Protein AF-A0A7W3P627-F1 (afdb_monomer_lite)

Radius of gyration: 40.65 Å; chains: 1; bounding box: 100×60×120 Å

Sequence (759 aa):
MTTVSGSSVEEICAFIAAFAVKCDDEGDDGVLSRLVFVEDPTTWRGLLRAPHPEILVPLDPSFADDVGSGNIHAVLVPTDGQGGDISLGPVDSQAVAESLRTSGVSDLRRSEQLGKLARRSLSAFRRRIASKPALHQPRWAKGAVHRDVKGFLLAGRWNDASDGDRSQLKFLTGLSDDGLHNRVSDLALADDPFITGLGSTWSLVSPVDAWLLLKSSLQEEDFKRFETVAVTVLGEGDPTLDIDPGERWWRTSISGTGKKYSPQLTRGLARSLALLGTLGNDDVGTVHSGADWASSIVRTLLAAANSDESGRGWASIAGQLPLLAEAAPGAFLDAVEEALIGNAVVARAFFSDGPDSHPLTTSSMHTHVLWGLETTAWSSEYFSQSVDLLCKLDLVDPGGQQANRPANSLLNILRPWHPDTAASPGSRLMVFDNIRKNYPDRAWKLGLALLPEAHGSVHFPTRSPEYREWKPDKTSVPAAEYWGFIAEVLNRCIQDAGNDWDRWAEIFDRYANLAPSDREKIRASFQGQIPNLTSGSDRAKLWSHVRKVIADHREFPEAAWSLPEEEIVKLDDLIEKLAPPEPHAQHEWLFQDWSPHLEGARILDNYDTYEALLEQKREEAIASIVDSEGLTQISQLVSNVRVPEAVGWSLGGARPIFDDELLESLKLSASAAERQLAERYFARRFVDEGWDWLEGLLTKRPELSAYQRALLLLLSRDFPRSADTAEQDAEVAKVFWSHFSPPTAWGITLFSLNVPRLG

Structure (mmCIF, N/CA/C/O backbone):
data_AF-A0A7W3P627-F1
#
_entry.id   AF-A0A7W3P627-F1
#
loop_
_atom_site.group_PDB
_atom_site.id
_atom_site.type_symbol
_atom_site.label_atom_id
_atom_site.label_alt_id
_atom_site.label_comp_id
_atom_site.label_asym_id
_atom_site.label_entity_id
_atom_site.label_seq_id
_atom_site.pdbx_PDB_ins_code
_atom_site.Cartn_x
_atom_site.Cartn_y
_atom_site.Cartn_z
_atom_site.occupancy
_atom_site.B_iso_or_equiv
_atom_site.auth_seq_id
_atom_site.auth_comp_id
_atom_site.auth_asym_id
_atom_site.auth_atom_id
_atom_site.pdbx_PDB_model_num
ATOM 1 N N . MET A 1 1 ? 4.221 -9.820 -58.695 1.00 88.88 1 MET A N 1
ATOM 2 C CA . MET A 1 1 ? 5.147 -9.300 -57.675 1.00 88.88 1 MET A CA 1
ATOM 3 C C . MET A 1 1 ? 4.340 -8.411 -56.760 1.00 88.88 1 MET A C 1
ATOM 5 O O . MET A 1 1 ? 3.507 -7.673 -57.271 1.00 88.88 1 MET A O 1
ATOM 9 N N . THR A 1 2 ? 4.553 -8.534 -55.460 1.00 90.88 2 THR A N 1
ATOM 10 C CA . THR A 1 2 ? 3.850 -7.780 -54.424 1.00 90.88 2 THR A CA 1
ATOM 11 C C . THR A 1 2 ? 4.889 -7.324 -53.417 1.00 90.88 2 THR A C 1
ATOM 13 O O . THR A 1 2 ? 5.689 -8.128 -52.946 1.00 90.88 2 THR A O 1
ATOM 16 N N . THR A 1 3 ? 4.910 -6.038 -53.121 1.00 91.50 3 THR A N 1
ATOM 17 C CA . THR A 1 3 ? 5.786 -5.440 -52.115 1.00 91.50 3 THR A CA 1
ATOM 18 C C . THR A 1 3 ? 5.111 -5.499 -50.748 1.00 91.50 3 THR A C 1
ATOM 20 O O . THR A 1 3 ? 3.925 -5.195 -50.612 1.00 91.50 3 THR A O 1
ATOM 23 N N . VAL A 1 4 ? 5.853 -5.925 -49.730 1.00 90.88 4 VAL A N 1
ATOM 24 C CA . VAL A 1 4 ? 5.380 -5.987 -48.346 1.00 90.88 4 VAL A CA 1
ATOM 25 C C . VAL A 1 4 ? 6.261 -5.064 -47.521 1.00 90.88 4 VAL A C 1
ATOM 27 O O . VAL A 1 4 ? 7.454 -5.316 -47.374 1.00 90.88 4 VAL A O 1
ATOM 30 N N . SER A 1 5 ? 5.682 -3.990 -46.997 1.00 88.25 5 SER A N 1
ATOM 31 C CA . SER A 1 5 ? 6.387 -3.015 -46.173 1.00 88.25 5 SER A CA 1
ATOM 32 C C . SER A 1 5 ? 6.152 -3.263 -44.685 1.00 88.25 5 SER A C 1
ATOM 34 O O . SER A 1 5 ? 5.041 -3.600 -44.282 1.00 88.25 5 SER A O 1
ATOM 36 N N . GLY A 1 6 ? 7.177 -3.072 -43.859 1.00 83.81 6 GLY A N 1
ATOM 37 C CA . GLY A 1 6 ? 7.131 -3.296 -42.411 1.00 83.81 6 GLY A CA 1
ATOM 38 C C . GLY A 1 6 ? 8.341 -2.681 -41.705 1.00 83.81 6 GLY A C 1
ATOM 39 O O . GLY A 1 6 ? 9.149 -2.004 -42.340 1.00 83.81 6 GLY A O 1
ATOM 40 N N . SER A 1 7 ? 8.477 -2.900 -40.392 1.00 77.62 7 SER A N 1
ATOM 41 C CA . SER A 1 7 ? 9.540 -2.252 -39.600 1.00 77.62 7 SER A CA 1
ATOM 42 C C . SER A 1 7 ? 10.943 -2.803 -39.872 1.00 77.62 7 SER A C 1
ATOM 44 O O . SER A 1 7 ? 11.923 -2.112 -39.617 1.00 77.62 7 SER A O 1
ATOM 46 N N . SER A 1 8 ? 11.056 -4.040 -40.365 1.00 80.62 8 SER A N 1
ATOM 47 C CA . SER A 1 8 ? 12.317 -4.639 -40.819 1.00 80.62 8 SER A CA 1
ATOM 48 C C . SER A 1 8 ? 12.066 -5.789 -41.800 1.00 80.62 8 SER A C 1
ATOM 50 O O . SER A 1 8 ? 10.999 -6.410 -41.778 1.00 80.62 8 SER A O 1
ATOM 52 N N . VAL A 1 9 ? 13.070 -6.134 -42.614 1.00 83.25 9 VAL A N 1
ATOM 53 C CA . VAL A 1 9 ? 13.021 -7.312 -43.506 1.00 83.25 9 VAL A CA 1
ATOM 54 C C . VAL A 1 9 ? 12.764 -8.601 -42.720 1.00 83.25 9 VAL A C 1
ATOM 56 O O . VAL A 1 9 ? 11.979 -9.445 -43.148 1.00 83.25 9 VAL A O 1
ATOM 59 N N . GLU A 1 10 ? 13.378 -8.743 -41.543 1.00 83.25 10 GLU A N 1
ATOM 60 C CA . GLU A 1 10 ? 13.233 -9.932 -40.699 1.00 83.25 10 GLU A CA 1
ATOM 61 C C . GLU A 1 10 ? 11.804 -10.079 -40.150 1.00 83.25 10 GLU A C 1
ATOM 63 O O . GLU A 1 10 ? 11.261 -11.183 -40.129 1.00 83.25 10 GLU A O 1
ATOM 68 N N . GLU A 1 11 ? 11.164 -8.970 -39.768 1.00 85.56 11 GLU A N 1
ATOM 69 C CA . GLU A 1 11 ? 9.757 -8.947 -39.354 1.00 85.56 11 GLU A CA 1
ATOM 70 C C . GLU A 1 11 ? 8.821 -9.355 -40.494 1.00 85.56 11 GLU A C 1
ATOM 72 O O . GLU A 1 11 ? 7.937 -10.189 -40.298 1.00 85.56 11 GLU A O 1
ATOM 77 N N . ILE A 1 12 ? 9.036 -8.807 -41.693 1.00 89.25 12 ILE A N 1
ATOM 78 C CA . ILE A 1 12 ? 8.238 -9.141 -42.878 1.00 89.25 12 ILE A CA 1
ATOM 79 C C . ILE A 1 12 ? 8.367 -10.633 -43.198 1.00 89.25 12 ILE A C 1
ATOM 81 O O . ILE A 1 12 ? 7.366 -11.311 -43.433 1.00 89.25 12 ILE A O 1
ATOM 85 N N . CYS A 1 13 ? 9.587 -11.173 -43.150 1.00 90.00 13 CYS A N 1
ATOM 86 C CA . CYS A 1 13 ? 9.820 -12.594 -43.383 1.00 90.00 13 CYS A CA 1
ATOM 87 C C . CYS A 1 13 ? 9.148 -13.466 -42.315 1.00 90.00 13 CYS A C 1
ATOM 89 O O . CYS A 1 13 ? 8.514 -14.466 -42.653 1.00 90.00 13 CYS A O 1
ATOM 91 N N . ALA A 1 14 ? 9.224 -13.068 -41.042 1.00 89.38 14 ALA A N 1
ATOM 92 C CA . ALA A 1 14 ? 8.542 -13.761 -39.953 1.00 89.38 14 ALA A CA 1
ATOM 93 C C . ALA A 1 14 ? 7.015 -13.746 -40.130 1.00 89.38 14 ALA A C 1
ATOM 95 O O . ALA A 1 14 ? 6.371 -14.766 -39.895 1.00 89.38 14 ALA A O 1
ATOM 96 N N . PHE A 1 15 ? 6.439 -12.633 -40.591 1.00 91.38 15 PHE A N 1
ATOM 97 C CA . PHE A 1 15 ? 5.015 -12.536 -40.911 1.00 91.38 15 PHE A CA 1
ATOM 98 C C . PHE A 1 15 ? 4.617 -13.483 -42.051 1.00 91.38 15 PHE A C 1
ATOM 100 O O . PHE A 1 15 ? 3.652 -14.231 -41.907 1.00 91.38 15 PHE A O 1
ATOM 107 N N . ILE A 1 16 ? 5.371 -13.495 -43.158 1.00 93.62 16 ILE A N 1
ATOM 108 C CA . ILE A 1 16 ? 5.095 -14.377 -44.304 1.00 93.62 16 ILE A CA 1
ATOM 109 C C . ILE A 1 16 ? 5.184 -15.851 -43.882 1.00 93.62 16 ILE A C 1
ATOM 111 O O . ILE A 1 16 ? 4.304 -16.643 -44.219 1.00 93.62 16 ILE A O 1
ATOM 115 N N . ALA A 1 17 ? 6.205 -16.215 -43.100 1.00 93.44 17 ALA A N 1
ATOM 116 C CA . ALA A 1 17 ? 6.352 -17.567 -42.570 1.00 93.44 17 ALA A CA 1
ATOM 117 C C . ALA A 1 17 ? 5.200 -17.942 -41.622 1.00 93.44 17 ALA A C 1
ATOM 119 O O . ALA A 1 17 ? 4.625 -19.018 -41.753 1.00 93.44 17 ALA A O 1
ATOM 120 N N . ALA A 1 18 ? 4.822 -17.048 -40.702 1.00 91.56 18 ALA A N 1
ATOM 121 C CA . ALA A 1 18 ? 3.712 -17.276 -39.777 1.00 91.56 18 ALA A CA 1
ATOM 122 C C . ALA A 1 18 ? 2.369 -17.426 -40.507 1.00 91.56 18 ALA A C 1
ATOM 124 O O . ALA A 1 18 ? 1.552 -18.258 -40.120 1.00 91.56 18 ALA A O 1
ATOM 125 N N . PHE A 1 19 ? 2.148 -16.661 -41.579 1.00 92.50 19 PHE A N 1
ATOM 126 C CA . PHE A 1 19 ? 0.974 -16.809 -42.435 1.00 92.50 19 PHE A CA 1
ATOM 127 C C . PHE A 1 19 ? 0.943 -18.181 -43.115 1.00 92.50 19 PHE A C 1
ATOM 129 O O . PHE A 1 19 ? -0.083 -18.851 -43.074 1.00 92.50 19 PHE A O 1
ATOM 136 N N . ALA A 1 20 ? 2.069 -18.628 -43.678 1.00 93.62 20 ALA A N 1
ATOM 137 C CA . ALA A 1 20 ? 2.158 -19.936 -44.319 1.00 93.62 20 ALA A CA 1
ATOM 138 C C . ALA A 1 20 ? 1.909 -21.094 -43.337 1.00 93.62 20 ALA A C 1
ATOM 140 O O . ALA A 1 20 ? 1.177 -22.019 -43.671 1.00 93.62 20 ALA A O 1
ATOM 141 N N . VAL A 1 21 ? 2.457 -21.017 -42.118 1.00 93.38 21 VAL A N 1
ATOM 142 C CA . VAL A 1 21 ? 2.185 -21.994 -41.046 1.00 93.38 21 VAL A CA 1
ATOM 143 C C . VAL A 1 21 ? 0.709 -21.986 -40.657 1.00 93.38 21 VAL A C 1
ATOM 145 O O . VAL A 1 21 ? 0.106 -23.040 -40.511 1.00 93.38 21 VAL A O 1
ATOM 148 N N . LYS A 1 22 ? 0.096 -20.803 -40.549 1.00 92.44 22 LYS A N 1
ATOM 149 C CA . LYS A 1 22 ? -1.331 -20.695 -40.240 1.00 92.44 22 LYS A CA 1
ATOM 150 C C . LYS A 1 22 ? -2.209 -21.337 -41.324 1.00 92.44 22 LYS A C 1
ATOM 152 O O . LYS A 1 22 ? -3.199 -21.973 -40.985 1.00 92.44 22 LYS A O 1
ATOM 157 N N . CYS A 1 23 ? -1.865 -21.175 -42.603 1.00 92.56 23 CYS A N 1
ATOM 158 C CA . CYS A 1 23 ? -2.572 -21.847 -43.697 1.00 92.56 23 CYS A CA 1
ATOM 159 C C . CYS A 1 23 ? -2.481 -23.374 -43.577 1.00 92.56 23 CYS A C 1
ATOM 161 O O . CYS A 1 23 ? -3.500 -24.044 -43.722 1.00 92.56 23 CYS A O 1
ATOM 163 N N . ASP A 1 24 ? -1.299 -23.903 -43.253 1.00 92.88 24 ASP A N 1
ATOM 164 C CA . ASP A 1 24 ? -1.084 -25.338 -43.032 1.00 92.88 24 ASP A CA 1
ATOM 165 C C . ASP A 1 24 ? -1.929 -25.862 -41.854 1.00 92.88 24 ASP A C 1
ATOM 167 O O . ASP A 1 24 ? -2.655 -26.846 -42.001 1.00 92.88 24 ASP A O 1
ATOM 171 N N . ASP A 1 25 ? -1.951 -25.137 -40.728 1.00 90.50 25 ASP A N 1
ATOM 172 C CA . ASP A 1 25 ? -2.795 -25.451 -39.562 1.00 90.50 25 ASP A CA 1
ATOM 173 C C . ASP A 1 25 ? -4.305 -25.433 -39.895 1.00 90.50 25 ASP A C 1
ATOM 175 O O . ASP A 1 25 ? -5.092 -26.176 -39.302 1.00 90.50 25 ASP A O 1
ATOM 179 N N . GLU A 1 26 ? -4.727 -24.593 -40.847 1.00 93.31 26 GLU A N 1
ATOM 180 C CA . GLU A 1 26 ? -6.104 -24.509 -41.360 1.00 93.31 26 GLU A CA 1
ATOM 181 C C . GLU A 1 26 ? -6.404 -25.542 -42.473 1.00 93.31 26 GLU A C 1
ATOM 183 O O . GLU A 1 26 ? -7.551 -25.652 -42.919 1.00 93.31 26 GLU A O 1
ATOM 188 N N . GLY A 1 27 ? -5.411 -26.345 -42.878 1.00 89.19 27 GLY A N 1
ATOM 189 C CA . GLY A 1 27 ? -5.536 -27.451 -43.833 1.00 89.19 27 GLY A CA 1
ATOM 190 C C . GLY A 1 27 ? -5.127 -27.141 -45.280 1.00 89.19 27 GLY A C 1
ATOM 191 O O . GLY A 1 27 ? -5.423 -27.951 -46.160 1.00 89.19 27 GLY A O 1
ATOM 192 N N . ASP A 1 28 ? -4.476 -26.004 -45.542 1.00 88.38 28 ASP A N 1
ATOM 193 C CA . ASP A 1 28 ? -3.891 -25.625 -46.840 1.00 88.38 28 ASP A CA 1
ATOM 194 C C . ASP A 1 28 ? -2.350 -25.642 -46.776 1.00 88.38 28 ASP A C 1
ATOM 196 O O . ASP A 1 28 ? -1.692 -24.623 -46.542 1.00 88.38 28 ASP A O 1
ATOM 200 N N . ASP A 1 29 ? -1.767 -26.818 -47.019 1.00 86.56 29 ASP A N 1
ATOM 201 C CA . ASP A 1 29 ? -0.313 -27.055 -47.027 1.00 86.56 29 ASP A CA 1
ATOM 202 C C . ASP A 1 29 ? 0.397 -26.474 -48.269 1.00 86.56 29 ASP A C 1
ATOM 204 O O . ASP A 1 29 ? 1.633 -26.398 -48.347 1.00 86.56 29 ASP A O 1
ATOM 208 N N . GLY A 1 30 ? -0.375 -26.024 -49.264 1.00 87.00 30 GLY A N 1
ATOM 209 C CA . GLY A 1 30 ? 0.125 -25.552 -50.550 1.00 87.00 30 GLY A CA 1
ATOM 210 C C . GLY A 1 30 ? 0.942 -24.265 -50.448 1.00 87.00 30 GLY A C 1
ATOM 211 O O . GLY A 1 30 ? 1.841 -24.041 -51.258 1.00 87.00 30 GLY A O 1
ATOM 212 N N . VAL A 1 31 ? 0.661 -23.412 -49.460 1.00 89.56 31 VAL A N 1
ATOM 213 C CA . VAL A 1 31 ? 1.412 -22.164 -49.244 1.00 89.56 31 VAL A CA 1
ATOM 214 C C . VAL A 1 31 ? 2.773 -22.458 -48.619 1.00 89.56 31 VAL A C 1
ATOM 216 O O . VAL A 1 31 ? 3.792 -21.976 -49.113 1.00 89.56 31 VAL A O 1
ATOM 219 N N . LEU A 1 32 ? 2.802 -23.273 -47.561 1.00 91.69 32 LEU A N 1
ATOM 220 C CA . LEU A 1 32 ? 4.025 -23.582 -46.821 1.00 91.69 32 LEU A CA 1
ATOM 221 C C . LEU A 1 32 ? 5.006 -24.414 -47.653 1.00 91.69 32 LEU A C 1
ATOM 223 O O . LEU A 1 32 ? 6.200 -24.125 -47.661 1.00 91.69 32 LEU A O 1
ATOM 227 N N . SER A 1 33 ? 4.506 -25.396 -48.408 1.00 92.25 33 SER A N 1
ATOM 228 C CA . SER A 1 33 ? 5.331 -26.277 -49.249 1.00 92.25 33 SER A CA 1
ATOM 229 C C . SER A 1 33 ? 6.025 -25.569 -50.421 1.00 92.25 33 SER A C 1
ATOM 231 O O . SER A 1 33 ? 7.024 -26.079 -50.927 1.00 92.25 33 SER A O 1
ATOM 233 N N . ARG A 1 34 ? 5.516 -24.403 -50.840 1.00 93.25 34 ARG A N 1
ATOM 234 C CA . ARG A 1 34 ? 6.008 -23.612 -51.986 1.00 93.25 34 ARG A CA 1
ATOM 235 C C . ARG A 1 34 ? 6.744 -22.333 -51.577 1.00 93.25 34 ARG A C 1
ATOM 237 O O . ARG A 1 34 ? 7.191 -21.575 -52.438 1.00 93.25 34 ARG A O 1
ATOM 244 N N . LEU A 1 35 ? 6.824 -22.039 -50.279 1.00 95.06 35 LEU A N 1
ATOM 245 C CA . LEU A 1 35 ? 7.451 -20.824 -49.763 1.00 95.06 35 LEU A CA 1
ATOM 246 C C . LEU A 1 35 ? 8.971 -20.990 -49.665 1.00 95.06 35 LEU A C 1
ATOM 248 O O . LEU A 1 35 ? 9.467 -21.851 -48.941 1.00 95.06 35 LEU A O 1
ATOM 252 N N . VAL A 1 36 ? 9.717 -20.117 -50.344 1.00 94.25 36 VAL A N 1
ATOM 253 C CA . VAL A 1 36 ? 11.185 -20.135 -50.349 1.00 94.25 36 VAL A CA 1
ATOM 254 C C . VAL A 1 36 ? 11.743 -18.740 -50.070 1.00 94.25 36 VAL A C 1
ATOM 256 O O . VAL A 1 36 ? 11.536 -17.804 -50.845 1.00 94.25 36 VAL A O 1
ATOM 259 N N . PHE A 1 37 ? 12.504 -18.621 -48.980 1.00 94.56 37 PHE A N 1
ATOM 260 C CA . PHE A 1 37 ? 13.319 -17.444 -48.673 1.00 94.56 37 PHE A CA 1
ATOM 261 C C . PHE A 1 37 ? 14.690 -17.573 -49.337 1.00 94.56 37 PHE A C 1
ATOM 263 O O . PHE A 1 37 ? 15.334 -18.619 -49.234 1.00 94.56 37 PHE A O 1
ATOM 270 N N . VAL A 1 38 ? 15.137 -16.526 -50.029 1.00 93.12 38 VAL A N 1
ATOM 271 C CA . VAL A 1 38 ? 16.343 -16.580 -50.862 1.00 93.12 38 VAL A CA 1
ATOM 272 C C . VAL A 1 38 ? 17.346 -15.512 -50.442 1.00 93.12 38 VAL A C 1
ATOM 274 O O . VAL A 1 38 ? 17.075 -14.317 -50.525 1.00 93.12 38 VAL A O 1
ATOM 277 N N . GLU A 1 39 ? 18.527 -15.966 -50.027 1.00 91.81 39 GLU A N 1
ATOM 278 C CA . GLU A 1 39 ? 19.636 -15.123 -49.552 1.00 91.81 39 GLU A CA 1
ATOM 279 C C . GLU A 1 39 ? 20.705 -14.855 -50.619 1.00 91.81 39 GLU A C 1
ATOM 281 O O . GLU A 1 39 ? 21.441 -13.876 -50.529 1.00 91.81 39 GLU A O 1
ATOM 286 N N . ASP A 1 40 ? 20.805 -15.720 -51.631 1.00 92.50 40 ASP A N 1
ATOM 287 C CA . ASP A 1 40 ? 21.880 -15.696 -52.625 1.00 92.50 40 ASP A CA 1
ATOM 288 C C . ASP A 1 40 ? 21.357 -15.333 -54.035 1.00 92.50 40 ASP A C 1
ATOM 290 O O . ASP A 1 40 ? 20.437 -15.994 -54.536 1.00 92.50 40 ASP A O 1
ATOM 294 N N . PRO A 1 41 ? 21.974 -14.354 -54.733 1.00 91.25 41 PRO A N 1
ATOM 295 C CA . PRO A 1 41 ? 21.551 -13.939 -56.073 1.00 91.25 41 PRO A CA 1
ATOM 296 C C . PRO A 1 41 ? 21.628 -15.053 -57.130 1.00 91.25 41 PRO A C 1
ATOM 298 O O . PRO A 1 41 ? 20.885 -15.041 -58.115 1.00 91.25 41 PRO A O 1
ATOM 301 N N . THR A 1 42 ? 22.547 -16.013 -56.984 1.00 92.19 42 THR A N 1
ATOM 302 C CA . THR A 1 42 ? 22.703 -17.110 -57.957 1.00 92.19 42 THR A CA 1
ATOM 303 C C . THR A 1 42 ? 21.529 -18.079 -57.859 1.00 92.19 42 THR A C 1
ATOM 305 O O . THR A 1 42 ? 20.926 -18.445 -58.871 1.00 92.19 42 THR A O 1
ATOM 308 N N . THR A 1 43 ? 21.173 -18.437 -56.629 1.00 92.56 43 THR A N 1
ATOM 309 C CA . THR A 1 43 ? 20.023 -19.271 -56.282 1.00 92.56 43 THR A CA 1
ATOM 310 C C . THR A 1 43 ? 18.724 -18.602 -56.719 1.00 92.56 43 THR A C 1
ATOM 312 O O . THR A 1 43 ? 17.890 -19.253 -57.347 1.00 92.56 43 THR A O 1
ATOM 315 N N . TRP A 1 44 ? 18.596 -17.288 -56.502 1.00 93.56 44 TRP A N 1
ATOM 316 C CA . TRP A 1 44 ? 17.463 -16.484 -56.969 1.00 93.56 44 TRP A CA 1
ATOM 317 C C . TRP A 1 44 ? 17.217 -16.630 -58.475 1.00 93.56 44 TRP A C 1
ATOM 319 O O . TRP A 1 44 ? 16.140 -17.048 -58.903 1.00 93.56 44 TRP A O 1
ATOM 329 N N . ARG A 1 45 ? 18.244 -16.384 -59.298 1.00 90.69 45 ARG A N 1
ATOM 330 C CA . ARG A 1 45 ? 18.142 -16.514 -60.764 1.00 90.69 45 ARG A CA 1
ATOM 331 C C . ARG A 1 45 ? 17.876 -17.945 -61.226 1.00 90.69 45 ARG A C 1
ATOM 333 O O . ARG A 1 45 ? 17.289 -18.136 -62.291 1.00 90.69 45 ARG A O 1
ATOM 340 N N . GLY A 1 46 ? 18.335 -18.939 -60.467 1.00 90.56 46 GLY A N 1
ATOM 341 C CA . GLY A 1 46 ? 18.032 -20.348 -60.708 1.00 90.56 46 GLY A CA 1
ATOM 342 C C . GLY A 1 46 ? 16.555 -20.664 -60.476 1.00 90.56 46 GLY A C 1
ATOM 343 O O . GLY A 1 46 ? 15.916 -21.251 -61.349 1.00 90.56 46 GLY A O 1
ATOM 344 N N . LEU A 1 47 ? 16.006 -20.222 -59.341 1.00 91.50 47 LEU A N 1
ATOM 345 C CA . LEU A 1 47 ? 14.606 -20.431 -58.961 1.00 91.50 47 LEU A CA 1
ATOM 346 C C . LEU A 1 47 ? 13.632 -19.737 -59.914 1.00 91.50 47 LEU A C 1
ATOM 348 O O . LEU A 1 47 ? 12.631 -20.343 -60.273 1.00 91.50 47 LEU A O 1
ATOM 352 N N . LEU A 1 48 ? 13.964 -18.543 -60.421 1.00 90.88 48 LEU A N 1
ATOM 353 C CA . LEU A 1 48 ? 13.160 -17.847 -61.440 1.00 90.88 48 LEU A CA 1
ATOM 354 C C . LEU A 1 48 ? 13.008 -18.621 -62.768 1.00 90.88 48 LEU A C 1
ATOM 356 O O . LEU A 1 48 ? 12.189 -18.246 -63.606 1.00 90.88 48 LEU A O 1
ATOM 360 N N . ARG A 1 49 ? 13.813 -19.669 -62.999 1.00 89.31 49 ARG A N 1
ATOM 361 C CA . ARG A 1 49 ? 13.733 -20.549 -64.182 1.00 89.31 49 ARG A CA 1
ATOM 362 C C . ARG A 1 49 ? 13.058 -21.887 -63.883 1.00 89.31 49 ARG A C 1
ATOM 364 O O . ARG A 1 49 ? 13.003 -22.738 -64.774 1.00 89.31 49 ARG A O 1
ATOM 371 N N . ALA A 1 50 ? 12.611 -22.116 -62.649 1.00 88.19 50 ALA A N 1
ATOM 372 C CA . ALA A 1 50 ? 11.998 -23.377 -62.274 1.00 88.19 50 ALA A CA 1
ATOM 373 C C . ALA A 1 50 ? 10.657 -23.568 -63.016 1.00 88.19 50 ALA A C 1
ATOM 375 O O . ALA A 1 50 ? 9.922 -22.608 -63.235 1.00 88.19 50 ALA A O 1
ATOM 376 N N . PRO A 1 51 ? 10.319 -24.804 -63.428 1.00 86.62 51 PRO A N 1
ATOM 377 C CA . PRO A 1 51 ? 9.121 -25.070 -64.228 1.00 86.62 51 PRO A CA 1
ATOM 378 C C . PRO A 1 51 ? 7.818 -25.056 -63.411 1.00 86.62 51 PRO A C 1
ATOM 380 O O . PRO A 1 51 ? 6.737 -25.131 -63.996 1.00 86.62 51 PRO A O 1
ATOM 383 N N . HIS A 1 52 ? 7.905 -24.985 -62.080 1.00 88.12 52 HIS A N 1
ATOM 384 C CA . HIS A 1 52 ? 6.765 -25.005 -61.166 1.00 88.12 52 HIS A CA 1
ATOM 385 C C . HIS A 1 52 ? 6.628 -23.658 -60.442 1.00 88.12 52 HIS A C 1
ATOM 387 O O . HIS A 1 52 ? 7.640 -23.059 -60.081 1.00 88.12 52 HIS A O 1
ATOM 393 N N . PRO A 1 53 ? 5.396 -23.152 -60.247 1.00 90.25 53 PRO A N 1
ATOM 394 C CA . PRO A 1 53 ? 5.179 -21.863 -59.609 1.00 90.25 53 PRO A CA 1
ATOM 395 C C . PRO A 1 53 ? 5.486 -21.956 -58.112 1.00 90.25 53 PRO A C 1
ATOM 397 O O . PRO A 1 53 ? 4.839 -22.710 -57.392 1.00 90.25 53 PRO A O 1
ATOM 400 N N . GLU A 1 54 ? 6.390 -21.114 -57.631 1.00 93.62 54 GLU A N 1
ATOM 401 C CA . GLU A 1 54 ? 6.809 -21.035 -56.219 1.00 93.62 54 GLU A CA 1
ATOM 402 C C . GLU A 1 54 ? 6.386 -19.693 -55.613 1.00 93.62 54 GLU A C 1
ATOM 404 O O . GLU A 1 54 ? 6.047 -18.760 -56.351 1.00 93.62 54 GLU A O 1
ATOM 409 N N . ILE A 1 55 ? 6.413 -19.589 -54.285 1.00 94.38 55 ILE A N 1
ATOM 410 C CA . ILE A 1 55 ? 6.277 -18.328 -53.551 1.00 94.38 55 ILE A CA 1
ATOM 411 C C . ILE A 1 55 ? 7.679 -17.905 -53.106 1.00 94.38 55 ILE A C 1
ATOM 413 O O . ILE A 1 55 ? 8.245 -18.466 -52.172 1.00 94.38 55 ILE A O 1
ATOM 417 N N . LEU A 1 56 ? 8.263 -16.935 -53.805 1.00 94.75 56 LEU A N 1
ATOM 418 C CA . LEU A 1 56 ? 9.655 -16.533 -53.617 1.00 94.75 56 LEU A CA 1
ATOM 419 C C . LEU A 1 56 ? 9.743 -15.224 -52.827 1.00 94.75 56 LEU A C 1
ATOM 421 O O . LEU A 1 56 ? 9.113 -14.230 -53.195 1.00 94.75 56 LEU A O 1
ATOM 425 N N . VAL A 1 57 ? 10.568 -15.218 -51.779 1.00 94.50 57 VAL A N 1
ATOM 426 C CA . VAL A 1 57 ? 10.836 -14.045 -50.935 1.00 94.50 57 VAL A CA 1
ATOM 427 C C . VAL A 1 57 ? 12.339 -13.755 -50.942 1.00 94.50 57 VAL A C 1
ATOM 429 O O . VAL A 1 57 ? 13.105 -14.538 -50.376 1.00 94.50 57 VAL A O 1
ATOM 432 N N . PRO A 1 58 ? 12.809 -12.671 -51.581 1.00 92.75 58 PRO A N 1
ATOM 433 C CA . PRO A 1 58 ? 14.214 -12.304 -51.517 1.00 92.75 58 PRO A CA 1
ATOM 434 C C . PRO A 1 58 ? 14.528 -11.633 -50.171 1.00 92.75 58 PRO A C 1
ATOM 436 O O . PRO A 1 58 ? 13.790 -10.751 -49.735 1.00 92.75 58 PRO A O 1
ATOM 439 N N . LEU A 1 59 ? 15.624 -12.028 -49.513 1.00 88.44 59 LEU A N 1
ATOM 440 C CA . LEU A 1 59 ? 16.085 -11.352 -48.288 1.00 88.44 59 LEU A CA 1
ATOM 441 C C . LEU A 1 59 ? 16.827 -10.038 -48.581 1.00 88.44 59 LEU A C 1
ATOM 443 O O . LEU A 1 59 ? 16.964 -9.203 -47.691 1.00 88.44 59 LEU A O 1
ATOM 447 N N . ASP A 1 60 ? 17.276 -9.844 -49.823 1.00 86.50 60 ASP A N 1
ATOM 448 C CA . ASP A 1 60 ? 17.765 -8.567 -50.338 1.00 86.50 60 ASP A CA 1
ATOM 449 C C . ASP A 1 60 ? 16.759 -8.029 -51.374 1.00 86.50 60 ASP A C 1
ATOM 451 O O . ASP A 1 60 ? 16.575 -8.654 -52.427 1.00 86.50 60 ASP A O 1
ATOM 455 N N . PRO A 1 61 ? 16.103 -6.882 -51.117 1.00 84.19 61 PRO A N 1
ATOM 456 C CA . PRO A 1 61 ? 15.086 -6.333 -52.013 1.00 84.19 61 PRO A CA 1
ATOM 457 C C . PRO A 1 61 ? 15.600 -6.057 -53.433 1.00 84.19 61 PRO A C 1
ATOM 459 O O . PRO A 1 61 ? 14.814 -6.105 -54.380 1.00 84.19 61 PRO A O 1
ATOM 462 N N . SER A 1 62 ? 16.909 -5.830 -53.612 1.00 85.81 62 SER A N 1
ATOM 463 C CA . SER A 1 62 ? 17.517 -5.587 -54.929 1.00 85.81 62 SER A CA 1
ATOM 464 C C . SER A 1 62 ? 17.370 -6.767 -55.895 1.00 85.81 62 SER A C 1
ATOM 466 O O . SER A 1 62 ? 17.433 -6.591 -57.110 1.00 85.81 62 SER A O 1
ATOM 468 N N . PHE A 1 63 ? 17.103 -7.979 -55.396 1.00 88.62 63 PHE A N 1
ATOM 469 C CA . PHE A 1 63 ? 16.893 -9.152 -56.250 1.00 88.62 63 PHE A CA 1
ATOM 470 C C . PHE A 1 63 ? 15.604 -9.044 -57.075 1.00 88.62 63 PHE A C 1
ATOM 472 O O . PHE A 1 63 ? 15.468 -9.709 -58.106 1.00 88.62 63 PHE A O 1
ATOM 479 N N . ALA A 1 64 ? 14.661 -8.196 -56.656 1.00 85.69 64 ALA A N 1
ATOM 480 C CA . ALA A 1 64 ? 13.430 -7.942 -57.392 1.00 85.69 64 ALA A CA 1
ATOM 481 C C . ALA A 1 64 ? 13.680 -7.394 -58.811 1.00 85.69 64 ALA A C 1
ATOM 483 O O . ALA A 1 64 ? 12.870 -7.652 -59.702 1.00 85.69 64 ALA A O 1
ATOM 484 N N . ASP A 1 65 ? 14.816 -6.727 -59.050 1.00 86.00 65 ASP A N 1
ATOM 485 C CA . ASP A 1 65 ? 15.192 -6.182 -60.364 1.00 86.00 65 ASP A CA 1
ATOM 486 C C . ASP A 1 65 ? 15.390 -7.275 -61.433 1.00 86.00 65 ASP A C 1
ATOM 488 O O . ASP A 1 65 ? 15.201 -7.031 -62.626 1.00 86.00 65 ASP A O 1
ATOM 492 N N . ASP A 1 66 ? 15.718 -8.505 -61.018 1.00 86.19 66 ASP A N 1
ATOM 493 C CA . ASP A 1 66 ? 15.913 -9.652 -61.914 1.00 86.19 66 ASP A CA 1
ATOM 494 C C . ASP A 1 66 ? 14.575 -10.282 -62.382 1.00 86.19 66 ASP A C 1
ATOM 496 O O . ASP A 1 66 ? 14.568 -11.198 -63.214 1.00 86.19 66 ASP A O 1
ATOM 500 N N . VAL A 1 67 ? 13.425 -9.821 -61.867 1.00 87.31 67 VAL A N 1
ATOM 501 C CA . VAL A 1 67 ? 12.103 -10.393 -62.170 1.00 87.31 67 VAL A CA 1
ATOM 502 C C . VAL A 1 67 ? 11.562 -9.862 -63.504 1.00 87.31 67 VAL A C 1
ATOM 504 O O . VAL A 1 67 ? 11.040 -8.754 -63.604 1.00 87.31 67 VAL A O 1
ATOM 507 N N . GLY A 1 68 ? 11.631 -10.693 -64.546 1.00 81.94 68 GLY A N 1
ATOM 508 C CA . GLY A 1 68 ? 11.095 -10.380 -65.876 1.00 81.94 68 GLY A CA 1
ATOM 509 C C . GLY A 1 68 ? 9.564 -10.462 -65.993 1.00 81.94 68 GLY A C 1
ATOM 510 O O . GLY A 1 68 ? 8.872 -11.103 -65.196 1.00 81.94 68 GLY A O 1
ATOM 511 N N . SER A 1 69 ? 9.017 -9.851 -67.049 1.00 73.06 69 SER A N 1
ATOM 512 C CA . SER A 1 69 ? 7.598 -9.965 -67.405 1.00 73.06 69 SER A CA 1
ATOM 513 C C . SER A 1 69 ? 7.246 -11.398 -67.841 1.00 73.06 69 SER A C 1
ATOM 515 O O . SER A 1 69 ? 7.931 -11.994 -68.668 1.00 73.06 69 SER A O 1
ATOM 517 N N . GLY A 1 70 ? 6.169 -11.966 -67.281 1.00 73.69 70 GLY A N 1
ATOM 518 C CA . GLY A 1 70 ? 5.724 -13.342 -67.572 1.00 73.69 70 GLY A CA 1
ATOM 519 C C . GLY A 1 70 ? 6.223 -14.424 -66.601 1.00 73.69 70 GLY A C 1
ATOM 520 O O . GLY A 1 70 ? 6.034 -15.608 -66.863 1.00 73.69 70 GLY A O 1
ATOM 521 N N . ASN A 1 71 ? 6.834 -14.024 -65.485 1.00 83.00 71 ASN A N 1
ATOM 522 C CA . ASN A 1 71 ? 7.151 -14.875 -64.337 1.00 83.00 71 ASN A CA 1
ATOM 523 C C . ASN A 1 71 ? 5.914 -15.670 -63.831 1.00 83.00 71 ASN A C 1
ATOM 525 O O . ASN A 1 71 ? 4.849 -15.085 -63.635 1.00 83.00 71 ASN A O 1
ATOM 529 N N . ILE A 1 72 ? 6.070 -16.981 -63.591 1.00 88.75 72 ILE A N 1
ATOM 530 C CA . ILE A 1 72 ? 5.022 -17.879 -63.055 1.00 88.75 72 ILE A CA 1
ATOM 531 C C . ILE A 1 72 ? 4.961 -17.933 -61.514 1.00 88.75 72 ILE A C 1
ATOM 533 O O . ILE A 1 72 ? 3.994 -18.438 -60.949 1.00 88.75 72 ILE A O 1
ATOM 537 N N . HIS A 1 73 ? 6.000 -17.449 -60.836 1.00 91.94 73 HIS A N 1
ATOM 538 C CA . HIS A 1 73 ? 6.172 -17.423 -59.386 1.00 91.94 73 HIS A CA 1
ATOM 539 C C . HIS A 1 73 ? 5.465 -16.216 -58.752 1.00 91.94 73 HIS A C 1
ATOM 541 O O . HIS A 1 73 ? 5.459 -15.102 -59.290 1.00 91.94 73 HIS A O 1
ATOM 547 N N . ALA A 1 74 ? 4.929 -16.413 -57.549 1.00 91.75 74 ALA A N 1
ATOM 548 C CA . ALA A 1 74 ? 4.463 -15.327 -56.700 1.00 91.75 74 ALA A CA 1
ATOM 549 C C . ALA A 1 74 ? 5.664 -14.749 -55.943 1.00 91.75 74 ALA A C 1
ATOM 551 O O . ALA A 1 74 ? 6.229 -15.401 -55.076 1.00 91.75 74 ALA A O 1
ATOM 552 N N . VAL A 1 75 ? 6.079 -13.532 -56.290 1.00 92.56 75 VAL A N 1
ATOM 553 C CA . VAL A 1 75 ? 7.220 -12.871 -55.641 1.00 92.56 75 VAL A CA 1
ATOM 554 C C . VAL A 1 75 ? 6.717 -11.867 -54.614 1.00 92.56 75 VAL A C 1
ATOM 556 O O . VAL A 1 75 ? 6.035 -10.913 -55.004 1.00 92.56 75 VAL A O 1
ATOM 559 N N . LEU A 1 76 ? 7.066 -12.077 -53.343 1.00 93.31 76 LEU A N 1
ATOM 560 C CA . LEU A 1 76 ? 6.801 -11.153 -52.240 1.00 93.31 76 LEU A CA 1
ATOM 561 C C . LEU A 1 76 ? 8.109 -10.450 -51.879 1.00 93.31 76 LEU A C 1
ATOM 563 O O . LEU A 1 76 ? 9.028 -11.104 -51.407 1.00 93.31 76 LEU A O 1
ATOM 567 N N . VAL A 1 77 ? 8.211 -9.146 -52.121 1.00 90.88 77 VAL A N 1
ATOM 568 C CA . VAL A 1 77 ? 9.442 -8.375 -51.887 1.00 90.88 77 VAL A CA 1
ATOM 569 C C . VAL A 1 77 ? 9.322 -7.632 -50.559 1.00 90.88 77 VAL A C 1
ATOM 571 O O . VAL A 1 77 ? 8.472 -6.743 -50.463 1.00 90.88 77 VAL A O 1
ATOM 574 N N . PRO A 1 78 ? 10.138 -7.955 -49.541 1.00 89.06 78 PRO A N 1
ATOM 575 C CA . PRO A 1 78 ? 10.231 -7.146 -48.335 1.00 89.06 78 PRO A CA 1
ATOM 576 C C . PRO A 1 78 ? 10.807 -5.774 -48.683 1.00 89.06 78 PRO A C 1
ATOM 578 O O . PRO A 1 78 ? 11.818 -5.694 -49.371 1.00 89.06 78 PRO A O 1
ATOM 581 N N . THR A 1 79 ? 10.191 -4.696 -48.216 1.00 82.94 79 THR A N 1
ATOM 582 C CA . THR A 1 79 ? 10.708 -3.333 -48.411 1.00 82.94 79 THR A CA 1
ATOM 583 C C . THR A 1 79 ? 10.737 -2.593 -47.084 1.00 82.94 79 THR A C 1
ATOM 585 O O . THR A 1 79 ? 9.775 -2.661 -46.315 1.00 82.94 79 THR A O 1
ATOM 588 N N . ASP A 1 80 ? 11.816 -1.865 -46.824 1.00 67.00 80 ASP A N 1
ATOM 589 C CA . ASP A 1 80 ? 11.929 -0.952 -45.695 1.00 67.00 80 ASP A CA 1
ATOM 590 C C . ASP A 1 80 ? 11.109 0.329 -45.953 1.00 67.00 80 ASP A C 1
ATOM 592 O O . ASP A 1 80 ? 11.134 0.918 -47.031 1.00 67.00 80 ASP A O 1
ATOM 596 N N . GLY A 1 81 ? 10.326 0.769 -44.962 1.00 61.88 81 GLY A N 1
ATOM 597 C CA . GLY A 1 81 ? 9.611 2.051 -45.019 1.00 61.88 81 GLY A CA 1
ATOM 598 C C . GLY A 1 81 ? 8.115 1.977 -45.349 1.00 61.88 81 GLY A C 1
ATOM 599 O O . GLY A 1 81 ? 7.426 1.023 -45.006 1.00 61.88 81 GLY A O 1
ATOM 600 N N . GLN A 1 82 ? 7.573 3.060 -45.917 1.00 60.44 82 GLN A N 1
ATOM 601 C CA . GLN A 1 82 ? 6.137 3.249 -46.169 1.00 60.44 82 GLN A CA 1
ATOM 602 C C . GLN A 1 82 ? 5.810 3.079 -47.657 1.00 60.44 82 GLN A C 1
ATOM 604 O O . GLN A 1 82 ? 6.542 3.584 -48.504 1.00 60.44 82 GLN A O 1
ATOM 609 N N . GLY A 1 83 ? 4.661 2.464 -47.963 1.00 68.06 83 GLY A N 1
ATOM 610 C CA . GLY A 1 83 ? 4.087 2.464 -49.316 1.00 68.06 83 GLY A CA 1
ATOM 611 C C . GLY A 1 83 ? 4.204 1.161 -50.112 1.00 68.06 83 GLY A C 1
ATOM 612 O O . GLY A 1 83 ? 4.060 1.213 -51.330 1.00 68.06 83 GLY A O 1
ATOM 613 N N . GLY A 1 84 ? 4.441 0.017 -49.459 1.00 82.81 84 GLY A N 1
ATOM 614 C CA . GLY A 1 84 ? 4.292 -1.293 -50.103 1.00 82.81 84 GLY A CA 1
ATOM 615 C C . GLY A 1 84 ? 2.827 -1.624 -50.422 1.00 82.81 84 GLY A C 1
ATOM 616 O O . GLY A 1 84 ? 1.908 -1.047 -49.834 1.00 82.81 84 GLY A O 1
ATOM 617 N N . ASP A 1 85 ? 2.603 -2.581 -51.327 1.00 89.81 85 ASP A N 1
ATOM 618 C CA . ASP A 1 85 ? 1.267 -3.089 -51.686 1.00 89.81 85 ASP A CA 1
ATOM 619 C C . ASP A 1 85 ? 0.523 -3.643 -50.459 1.00 89.81 85 ASP A C 1
ATOM 621 O O . ASP A 1 85 ? -0.695 -3.506 -50.333 1.00 89.81 85 ASP A O 1
ATOM 625 N N . ILE A 1 86 ? 1.272 -4.256 -49.538 1.00 89.94 86 ILE A N 1
ATOM 626 C CA . ILE A 1 86 ? 0.813 -4.676 -48.215 1.00 89.94 86 ILE A CA 1
ATOM 627 C C . ILE A 1 86 ? 1.665 -3.951 -47.179 1.00 89.94 86 ILE A C 1
ATOM 629 O O . ILE A 1 86 ? 2.883 -4.095 -47.175 1.00 89.94 86 ILE A O 1
ATOM 633 N N . SER A 1 87 ? 1.031 -3.212 -46.269 1.00 88.62 87 SER A N 1
ATOM 634 C CA . SER A 1 87 ? 1.727 -2.533 -45.174 1.00 88.62 87 SER A CA 1
ATOM 635 C C . SER A 1 87 ? 1.423 -3.201 -43.838 1.00 88.62 87 SER A C 1
ATOM 637 O O . SER A 1 87 ? 0.270 -3.250 -43.401 1.00 88.62 87 SER A O 1
ATOM 639 N N . LEU A 1 88 ? 2.463 -3.734 -43.199 1.00 87.44 88 LEU A N 1
ATOM 640 C CA . LEU A 1 88 ? 2.399 -4.330 -41.874 1.00 87.44 88 LEU A CA 1
ATOM 641 C C . LEU A 1 88 ? 2.427 -3.218 -40.825 1.00 87.44 88 LEU A C 1
ATOM 643 O O . LEU A 1 88 ? 3.421 -2.516 -40.645 1.00 87.44 88 LEU A O 1
ATOM 647 N N . GLY A 1 89 ? 1.299 -3.050 -40.138 1.00 84.19 89 GLY A N 1
ATOM 648 C CA . GLY A 1 89 ? 1.213 -2.173 -38.979 1.00 84.19 89 GLY A CA 1
ATOM 649 C C . GLY A 1 89 ? 1.827 -2.813 -37.726 1.00 84.19 89 GLY A C 1
ATOM 650 O O . GLY A 1 89 ? 1.957 -4.036 -37.657 1.00 84.19 89 GLY A O 1
ATOM 651 N N . PRO A 1 90 ? 2.133 -2.012 -36.690 1.00 85.44 90 PRO A N 1
ATOM 652 C CA . PRO A 1 90 ? 2.597 -2.532 -35.411 1.00 85.44 90 PRO A CA 1
ATOM 653 C C . PRO A 1 90 ? 1.616 -3.538 -34.805 1.00 85.44 90 PRO A C 1
ATOM 655 O O . PRO A 1 90 ? 0.409 -3.277 -34.751 1.00 85.44 90 PRO A O 1
ATOM 658 N N . VAL A 1 91 ? 2.141 -4.639 -34.261 1.00 90.31 91 VAL A N 1
ATOM 659 C CA . VAL A 1 91 ? 1.328 -5.660 -33.583 1.00 90.31 91 VAL A CA 1
ATOM 660 C C . VAL A 1 91 ? 0.520 -5.076 -32.420 1.00 90.31 91 VAL A C 1
ATOM 662 O O . VAL A 1 91 ? 0.927 -4.113 -31.754 1.00 90.31 91 VAL A O 1
ATOM 665 N N . ASP A 1 92 ? -0.652 -5.654 -32.159 1.00 92.00 92 ASP A N 1
ATOM 666 C CA . ASP A 1 92 ? -1.459 -5.263 -31.009 1.00 92.00 92 ASP A CA 1
ATOM 667 C C . ASP A 1 92 ? -0.810 -5.747 -29.704 1.00 92.00 92 ASP A C 1
ATOM 669 O O . ASP A 1 92 ? -0.532 -6.932 -29.516 1.00 92.00 92 ASP A O 1
ATOM 673 N N . SER A 1 93 ? -0.545 -4.815 -28.785 1.00 92.56 93 SER A N 1
ATOM 674 C CA . SER A 1 93 ? 0.171 -5.140 -27.550 1.00 92.56 93 SER A CA 1
ATOM 675 C C . SER A 1 93 ? -0.633 -6.029 -26.600 1.00 92.56 93 SER A C 1
ATOM 677 O O . SER A 1 93 ? -0.024 -6.774 -25.834 1.00 92.56 93 SER A O 1
ATOM 679 N N . GLN A 1 94 ? -1.969 -5.945 -26.617 1.00 92.44 94 GLN A N 1
ATOM 680 C CA . GLN A 1 94 ? -2.826 -6.769 -25.763 1.00 92.44 94 GLN A CA 1
ATOM 681 C C . GLN A 1 94 ? -2.912 -8.191 -26.312 1.00 92.44 94 GLN A C 1
ATOM 683 O O . GLN A 1 94 ? -2.705 -9.133 -25.551 1.00 92.44 94 GLN A O 1
ATOM 688 N N . ALA A 1 95 ? -3.076 -8.345 -27.628 1.00 93.38 95 ALA A N 1
ATOM 689 C CA . ALA A 1 95 ? -3.056 -9.644 -28.294 1.00 93.38 95 ALA A CA 1
ATOM 690 C C . ALA A 1 95 ? -1.728 -10.385 -28.058 1.00 93.38 95 ALA A C 1
ATOM 692 O O . ALA A 1 95 ? -1.719 -11.569 -27.721 1.00 93.38 95 ALA A O 1
ATOM 693 N N . VAL A 1 96 ? -0.590 -9.681 -28.143 1.00 93.00 96 VAL A N 1
ATOM 694 C CA . VAL A 1 96 ? 0.717 -10.275 -27.809 1.00 93.00 96 VAL A CA 1
ATOM 695 C C . VAL A 1 96 ? 0.781 -10.678 -26.331 1.00 93.00 96 VAL A C 1
ATOM 697 O O . VAL A 1 96 ? 1.230 -11.781 -26.022 1.00 93.00 96 VAL A O 1
ATOM 700 N N . ALA A 1 97 ? 0.322 -9.828 -25.407 1.00 92.31 97 ALA A N 1
ATOM 701 C CA . ALA A 1 97 ? 0.313 -10.152 -23.978 1.00 92.31 97 ALA A CA 1
ATOM 702 C C . ALA A 1 97 ? -0.582 -11.369 -23.658 1.00 92.31 97 ALA A C 1
ATOM 704 O O . ALA A 1 97 ? -0.204 -12.225 -22.862 1.00 92.31 97 ALA A O 1
ATOM 705 N N . GLU A 1 98 ? -1.745 -11.491 -24.297 1.00 92.44 98 GLU A N 1
ATOM 706 C CA . GLU A 1 98 ? -2.635 -12.659 -24.216 1.00 92.44 98 GLU A CA 1
ATOM 707 C C . GLU A 1 98 ? -1.977 -13.934 -24.740 1.00 92.44 98 GLU A C 1
ATOM 709 O O . GLU A 1 98 ? -1.994 -14.966 -24.061 1.00 92.44 98 GLU A O 1
ATOM 714 N N . SER A 1 99 ? -1.322 -13.848 -25.898 1.00 91.25 99 SER A N 1
ATOM 715 C CA . SER A 1 99 ? -0.577 -14.969 -26.469 1.00 91.25 99 SER A CA 1
ATOM 716 C C . SER A 1 99 ? 0.558 -15.421 -25.544 1.00 91.25 99 SER A C 1
ATOM 718 O O . SER A 1 99 ? 0.748 -16.620 -25.334 1.00 91.25 99 SER A O 1
ATOM 720 N N . LEU A 1 100 ? 1.293 -14.480 -24.941 1.00 90.88 100 LEU A N 1
ATOM 721 C CA . LEU A 1 100 ? 2.373 -14.774 -23.992 1.00 90.88 100 LEU A CA 1
ATOM 722 C C . LEU A 1 100 ? 1.861 -15.434 -22.709 1.00 90.88 100 LEU A C 1
ATOM 724 O O . LEU A 1 100 ? 2.489 -16.373 -22.219 1.00 90.88 100 LEU A O 1
ATOM 728 N N . ARG A 1 101 ? 0.715 -14.985 -22.183 1.00 90.06 101 ARG A N 1
ATOM 729 C CA . ARG A 1 101 ? 0.075 -15.602 -21.010 1.00 90.06 101 ARG A CA 1
ATOM 730 C C . ARG A 1 101 ? -0.332 -17.043 -21.290 1.00 90.06 101 ARG A C 1
ATOM 732 O O . ARG A 1 101 ? -0.032 -17.927 -20.492 1.00 90.06 101 ARG A O 1
ATOM 739 N N . THR A 1 102 ? -0.923 -17.285 -22.457 1.00 88.56 102 THR A N 1
ATOM 740 C CA . THR A 1 102 ? -1.281 -18.637 -22.915 1.00 88.56 102 THR A CA 1
ATOM 741 C C . THR A 1 102 ? -0.042 -19.521 -23.100 1.00 88.56 102 THR A C 1
ATOM 743 O O . THR A 1 102 ? -0.097 -20.725 -22.874 1.00 88.56 102 THR A O 1
ATOM 746 N N . SER A 1 103 ? 1.101 -18.912 -23.428 1.00 86.25 103 SER A N 1
ATOM 747 C CA . SER A 1 103 ? 2.387 -19.592 -23.630 1.00 86.25 103 SER A CA 1
ATOM 748 C C . SER A 1 103 ? 3.236 -19.737 -22.354 1.00 86.25 103 SER A C 1
ATOM 750 O O . SER A 1 103 ? 4.381 -20.177 -22.438 1.00 86.25 103 SER A O 1
ATOM 752 N N . GLY A 1 104 ? 2.711 -19.376 -21.174 1.00 83.00 104 GLY A N 1
ATOM 753 C CA . GLY A 1 104 ? 3.362 -19.625 -19.879 1.00 83.00 104 GLY A CA 1
ATOM 754 C C . GLY A 1 104 ? 3.963 -18.408 -19.162 1.00 83.00 104 GLY A C 1
ATOM 755 O O . GLY A 1 104 ? 4.556 -18.578 -18.098 1.00 83.00 104 GLY A O 1
ATOM 756 N N . VAL A 1 105 ? 3.800 -17.179 -19.670 1.00 82.56 105 VAL A N 1
ATOM 757 C CA . VAL A 1 105 ? 4.182 -15.955 -18.934 1.00 82.56 105 VAL A CA 1
ATOM 758 C C . VAL A 1 105 ? 3.062 -15.574 -17.963 1.00 82.56 105 VAL A C 1
ATOM 760 O O . VAL A 1 105 ? 2.130 -14.864 -18.332 1.00 82.56 105 VAL A O 1
ATOM 763 N N . SER A 1 106 ? 3.132 -16.057 -16.719 1.00 76.19 106 SER A N 1
ATOM 764 C CA . SER A 1 106 ? 2.043 -15.900 -15.742 1.00 76.19 106 SER A CA 1
ATOM 765 C C . SER A 1 106 ? 1.909 -14.498 -15.136 1.00 76.19 106 SER A C 1
ATOM 767 O O . SER A 1 106 ? 0.808 -14.122 -14.736 1.00 76.19 106 SER A O 1
ATOM 769 N N . ASP A 1 107 ? 2.995 -13.721 -15.045 1.00 79.81 107 ASP A N 1
ATOM 770 C CA . ASP A 1 107 ? 2.935 -12.359 -14.498 1.00 79.81 107 ASP A CA 1
ATOM 771 C C . ASP A 1 107 ? 2.278 -11.395 -15.506 1.00 79.81 107 ASP A C 1
ATOM 773 O O . ASP A 1 107 ? 2.767 -11.179 -16.623 1.00 79.81 107 ASP A O 1
ATOM 777 N N . LEU A 1 108 ? 1.157 -10.794 -15.091 1.00 80.38 108 LEU A N 1
ATOM 778 C CA . LEU A 1 108 ? 0.366 -9.878 -15.913 1.00 80.38 108 LEU A CA 1
ATOM 779 C C . LEU A 1 108 ? 1.186 -8.664 -16.367 1.00 80.38 108 LEU A C 1
ATOM 781 O O . LEU A 1 108 ? 1.209 -8.357 -17.558 1.00 80.38 108 LEU A O 1
ATOM 785 N N . ARG A 1 109 ? 1.907 -8.005 -15.451 1.00 80.12 109 ARG A N 1
ATOM 786 C CA . ARG A 1 109 ? 2.681 -6.794 -15.765 1.00 80.12 109 ARG A CA 1
ATOM 787 C C . ARG A 1 109 ? 3.804 -7.107 -16.748 1.00 80.12 109 ARG A C 1
ATOM 789 O O . ARG A 1 109 ? 4.013 -6.350 -17.693 1.00 80.12 109 ARG A O 1
ATOM 796 N N . ARG A 1 110 ? 4.501 -8.227 -16.560 1.00 82.50 110 ARG A N 1
ATOM 797 C CA . ARG A 1 110 ? 5.562 -8.707 -17.449 1.00 82.50 110 ARG A CA 1
ATOM 798 C C . ARG A 1 110 ? 5.015 -8.998 -18.842 1.00 82.50 110 ARG A C 1
ATOM 800 O O . ARG A 1 110 ? 5.611 -8.553 -19.822 1.00 82.50 110 ARG A O 1
ATOM 807 N N . SER A 1 111 ? 3.871 -9.679 -18.941 1.00 87.19 111 SER A N 1
ATOM 808 C CA . SER A 1 111 ? 3.224 -9.950 -20.232 1.00 87.19 111 SER A CA 1
ATOM 809 C C . SER A 1 111 ? 2.823 -8.658 -20.959 1.00 87.19 111 SER A C 1
ATOM 811 O O . SER A 1 111 ? 3.123 -8.499 -22.142 1.00 87.19 111 SER A O 1
ATOM 813 N N . GLU A 1 112 ? 2.260 -7.677 -20.247 1.00 88.44 112 GLU A N 1
ATOM 814 C CA . GLU A 1 112 ? 1.901 -6.368 -20.803 1.00 88.44 112 GLU A CA 1
ATOM 815 C C . GLU A 1 112 ? 3.127 -5.551 -21.231 1.00 88.44 112 GLU A C 1
ATOM 817 O O . GLU A 1 112 ? 3.102 -4.877 -22.263 1.00 88.44 112 GLU A O 1
ATOM 822 N N . GLN A 1 113 ? 4.214 -5.585 -20.455 1.00 86.56 113 GLN A N 1
ATOM 823 C CA . GLN A 1 113 ? 5.468 -4.913 -20.800 1.00 86.56 113 GLN A CA 1
ATOM 824 C C . GLN A 1 113 ? 6.092 -5.504 -22.067 1.00 86.56 113 GLN A C 1
ATOM 826 O O . GLN A 1 113 ? 6.528 -4.747 -22.939 1.00 86.56 113 GLN A O 1
ATOM 831 N N . LEU A 1 114 ? 6.104 -6.834 -22.188 1.00 89.56 114 LEU A N 1
ATOM 832 C CA . LEU A 1 114 ? 6.575 -7.536 -23.380 1.00 89.56 114 LEU A CA 1
ATOM 833 C C . LEU A 1 114 ? 5.679 -7.256 -24.592 1.00 89.56 114 LEU A C 1
ATOM 835 O O . LEU A 1 114 ? 6.204 -6.967 -25.662 1.00 89.56 114 LEU A O 1
ATOM 839 N N . GLY A 1 115 ? 4.354 -7.230 -24.424 1.00 91.75 115 GLY A N 1
ATOM 840 C CA . GLY A 1 115 ? 3.423 -6.843 -25.488 1.00 91.75 115 GLY A CA 1
ATOM 841 C C . GLY A 1 115 ? 3.639 -5.405 -25.973 1.00 91.75 115 GLY A C 1
ATOM 842 O O . GLY A 1 115 ? 3.716 -5.142 -27.174 1.00 91.75 115 GLY A O 1
ATOM 843 N N . LYS A 1 116 ? 3.840 -4.455 -25.049 1.00 90.75 116 LYS A N 1
ATOM 844 C CA . LYS A 1 116 ? 4.216 -3.067 -25.382 1.00 90.75 116 LYS A CA 1
ATOM 845 C C . LYS A 1 116 ? 5.590 -2.979 -26.047 1.00 90.75 116 LYS A C 1
ATOM 847 O O . LYS A 1 116 ? 5.826 -2.054 -26.820 1.00 90.75 116 LYS A O 1
ATOM 852 N N . LEU A 1 117 ? 6.531 -3.864 -25.710 1.00 90.19 117 LEU A N 1
ATOM 853 C CA . LEU A 1 117 ? 7.827 -3.946 -26.384 1.00 90.19 117 LEU A CA 1
ATOM 854 C C . LEU A 1 117 ? 7.664 -4.476 -27.811 1.00 90.19 117 LEU A C 1
ATOM 856 O O . LEU A 1 117 ? 8.159 -3.827 -28.720 1.00 90.19 117 LEU A O 1
ATOM 860 N N . ALA A 1 118 ? 6.904 -5.554 -28.013 1.00 90.38 118 ALA A N 1
ATOM 861 C CA . ALA A 1 118 ? 6.626 -6.131 -29.328 1.00 90.38 118 ALA A CA 1
ATOM 862 C C . ALA A 1 118 ? 5.991 -5.115 -30.284 1.00 90.38 118 ALA A C 1
ATOM 864 O O . ALA A 1 118 ? 6.447 -4.966 -31.410 1.00 90.38 118 ALA A O 1
ATOM 865 N N . ARG A 1 119 ? 5.012 -4.336 -29.802 1.00 89.19 119 ARG A N 1
ATOM 866 C CA . ARG A 1 119 ? 4.405 -3.241 -30.575 1.00 89.19 119 ARG A CA 1
ATOM 867 C C . ARG A 1 119 ? 5.402 -2.144 -30.968 1.00 89.19 119 ARG A C 1
ATOM 869 O O . ARG A 1 119 ? 5.205 -1.486 -31.979 1.00 89.19 119 ARG A O 1
ATOM 876 N N . ARG A 1 120 ? 6.428 -1.889 -30.150 1.00 86.69 120 ARG A N 1
ATOM 877 C CA . ARG A 1 120 ? 7.450 -0.862 -30.426 1.00 86.69 120 ARG A CA 1
ATOM 878 C C . ARG A 1 120 ? 8.571 -1.381 -31.325 1.00 86.69 120 ARG A C 1
ATOM 880 O O . ARG A 1 120 ? 9.085 -0.622 -32.131 1.00 86.69 120 ARG A O 1
ATOM 887 N N . SER A 1 121 ? 8.984 -2.629 -31.129 1.00 87.25 121 SER A N 1
ATOM 888 C CA . SER A 1 121 ? 10.017 -3.310 -31.906 1.00 87.25 121 SER A CA 1
ATOM 889 C C . SER A 1 121 ? 9.921 -4.818 -31.675 1.00 87.25 121 SER A C 1
ATOM 891 O O . SER A 1 121 ? 10.217 -5.319 -30.581 1.00 87.25 121 SER A O 1
ATOM 893 N N . LEU A 1 122 ? 9.543 -5.554 -32.723 1.00 86.31 122 LEU A N 1
ATOM 894 C CA . LEU A 1 122 ? 9.510 -7.015 -32.689 1.00 86.31 122 LEU A CA 1
ATOM 895 C C . LEU A 1 122 ? 10.911 -7.621 -32.539 1.00 86.31 122 LEU A C 1
ATOM 897 O O . LEU A 1 122 ? 11.057 -8.614 -31.829 1.00 86.31 122 LEU A O 1
ATOM 901 N N . SER A 1 123 ? 11.947 -6.998 -33.105 1.00 86.44 123 SER A N 1
ATOM 902 C CA . SER A 1 123 ? 13.342 -7.448 -32.975 1.00 86.44 123 SER A CA 1
ATOM 903 C C . SER A 1 123 ? 13.844 -7.358 -31.531 1.00 86.44 123 SER A C 1
ATOM 905 O O . SER A 1 123 ? 14.375 -8.335 -30.995 1.00 86.44 123 SER A O 1
ATOM 907 N N . ALA A 1 124 ? 13.591 -6.234 -30.845 1.00 87.62 124 ALA A N 1
ATOM 908 C CA . ALA A 1 124 ? 13.936 -6.079 -29.431 1.00 87.62 124 ALA A CA 1
ATOM 909 C C . ALA A 1 124 ? 13.121 -7.025 -28.530 1.00 87.62 124 ALA A C 1
ATOM 911 O O . ALA A 1 124 ? 13.654 -7.598 -27.577 1.00 87.62 124 ALA A O 1
ATOM 912 N N . PHE A 1 125 ? 11.837 -7.235 -28.842 1.00 90.31 125 PHE A N 1
ATOM 913 C CA . PHE A 1 125 ? 11.007 -8.231 -28.161 1.00 90.31 125 PHE A CA 1
ATOM 914 C C . PHE A 1 125 ? 11.563 -9.648 -28.330 1.00 90.31 125 PHE A C 1
ATOM 916 O O . PHE A 1 125 ? 11.774 -10.337 -27.331 1.00 90.31 125 PHE A O 1
ATOM 923 N N . ARG A 1 126 ? 11.871 -10.062 -29.565 1.00 88.06 126 ARG A N 1
ATOM 924 C CA . ARG A 1 126 ? 12.450 -11.373 -29.870 1.00 88.06 126 ARG A CA 1
ATOM 925 C C . ARG A 1 126 ? 13.759 -11.583 -29.122 1.00 88.06 126 ARG A C 1
ATOM 927 O O . ARG A 1 126 ? 13.925 -12.627 -28.501 1.00 88.06 126 ARG A O 1
ATOM 934 N N . ARG A 1 127 ? 14.653 -10.586 -29.109 1.00 89.50 127 ARG A N 1
ATOM 935 C CA . ARG A 1 127 ? 15.886 -10.616 -28.302 1.00 89.50 127 ARG A CA 1
ATOM 936 C C . ARG A 1 127 ? 15.600 -10.885 -26.830 1.00 89.50 127 ARG A C 1
ATOM 938 O O . ARG A 1 127 ? 16.264 -11.720 -26.223 1.00 89.50 127 ARG A O 1
ATOM 945 N N . ARG A 1 128 ? 14.608 -10.189 -26.266 1.00 86.44 128 ARG A N 1
ATOM 946 C CA . ARG A 1 128 ? 14.256 -10.260 -24.843 1.00 86.44 128 ARG A CA 1
ATOM 947 C C . ARG A 1 128 ? 13.736 -11.633 -24.418 1.00 86.44 128 ARG A C 1
ATOM 949 O O . ARG A 1 128 ? 13.936 -12.002 -23.264 1.00 86.44 128 ARG A O 1
ATOM 956 N N . ILE A 1 129 ? 13.078 -12.364 -25.316 1.00 87.31 129 ILE A N 1
ATOM 957 C CA . ILE A 1 129 ? 12.544 -13.710 -25.046 1.00 87.31 129 ILE A CA 1
ATOM 958 C C . ILE A 1 129 ? 13.420 -14.841 -25.609 1.00 87.31 129 ILE A C 1
ATOM 960 O O . ILE A 1 129 ? 13.114 -16.014 -25.403 1.00 87.31 129 ILE A O 1
ATOM 964 N N . ALA A 1 130 ? 14.495 -14.518 -26.333 1.00 86.44 130 ALA A N 1
ATOM 965 C CA . ALA A 1 130 ? 15.346 -15.511 -26.973 1.00 86.44 130 ALA A CA 1
ATOM 966 C C . ALA A 1 130 ? 16.105 -16.357 -25.942 1.00 86.44 130 ALA A C 1
ATOM 968 O O . ALA A 1 130 ? 16.695 -15.834 -25.000 1.00 86.44 130 ALA A O 1
ATOM 969 N N . SER A 1 131 ? 16.211 -17.666 -26.188 1.00 84.62 131 SER A N 1
ATOM 970 C CA . SER A 1 131 ? 17.059 -18.553 -25.374 1.00 84.62 131 SER A CA 1
ATOM 971 C C . SER A 1 131 ? 18.554 -18.241 -25.520 1.00 84.62 131 SER A C 1
ATOM 973 O O . SER A 1 131 ? 19.340 -18.540 -24.626 1.00 84.62 131 SER A O 1
ATOM 975 N N . LYS A 1 132 ? 18.963 -17.653 -26.655 1.00 85.56 132 LYS A N 1
ATOM 976 C CA . LYS A 1 132 ? 20.343 -17.220 -26.934 1.00 85.56 132 LYS A CA 1
ATOM 977 C C . LYS A 1 132 ? 20.365 -15.777 -27.467 1.00 85.56 132 LYS A C 1
ATOM 979 O O . LYS A 1 132 ? 20.578 -15.581 -28.665 1.00 85.56 132 LYS A O 1
ATOM 984 N N . PRO A 1 133 ? 20.179 -14.757 -26.606 1.00 81.19 133 PRO A N 1
ATOM 985 C CA . PRO A 1 133 ? 20.083 -13.356 -27.036 1.00 81.19 133 PRO A CA 1
ATOM 986 C C . PRO A 1 133 ? 21.314 -12.851 -27.802 1.00 81.19 133 PRO A C 1
ATOM 988 O O . PRO A 1 133 ? 21.188 -12.014 -28.692 1.00 81.19 133 PRO A O 1
ATOM 991 N N . ALA A 1 134 ? 22.499 -13.405 -27.515 1.00 79.88 134 ALA A N 1
ATOM 992 C CA . ALA A 1 134 ? 23.761 -13.041 -28.164 1.00 79.88 134 ALA A CA 1
ATOM 993 C C . ALA A 1 134 ? 23.769 -13.231 -29.695 1.00 79.88 134 ALA A C 1
ATOM 995 O O . ALA A 1 134 ? 24.554 -12.583 -30.381 1.00 79.88 134 ALA A O 1
ATOM 996 N N . LEU A 1 135 ? 22.898 -14.084 -30.247 1.00 82.56 135 LEU A N 1
ATOM 997 C CA . LEU A 1 135 ? 22.792 -14.289 -31.699 1.00 82.56 135 LEU A CA 1
ATOM 998 C C . LEU A 1 135 ? 22.042 -13.156 -32.412 1.00 82.56 135 LEU A C 1
ATOM 1000 O O . LEU A 1 135 ? 22.167 -13.002 -33.622 1.00 82.56 135 LEU A O 1
ATOM 1004 N N . HIS A 1 136 ? 21.301 -12.341 -31.664 1.00 83.88 136 HIS A N 1
ATOM 1005 C CA . HIS A 1 136 ? 20.438 -11.287 -32.193 1.00 83.88 136 HIS A CA 1
ATOM 1006 C C . HIS A 1 136 ? 20.999 -9.889 -31.904 1.00 83.88 136 HIS A C 1
ATOM 1008 O O . HIS A 1 136 ? 20.242 -8.935 -31.731 1.00 83.88 136 HIS A O 1
ATOM 1014 N N . GLN A 1 137 ? 22.327 -9.755 -31.806 1.00 85.75 137 GLN A N 1
ATOM 1015 C CA . GLN A 1 137 ? 22.953 -8.460 -31.548 1.00 85.75 137 GLN A CA 1
ATOM 1016 C C . GLN A 1 137 ? 22.721 -7.478 -32.713 1.00 85.75 137 GLN A C 1
ATOM 1018 O O . GLN A 1 137 ? 23.034 -7.807 -33.865 1.00 85.75 137 GLN A O 1
ATOM 1023 N N . PRO A 1 138 ? 22.242 -6.258 -32.425 1.00 88.62 138 PRO A N 1
ATOM 1024 C CA . PRO A 1 138 ? 22.023 -5.230 -33.432 1.00 88.62 138 PRO A CA 1
ATOM 1025 C C . PRO A 1 138 ? 23.332 -4.555 -33.854 1.00 88.62 138 PRO A C 1
ATOM 1027 O O . PRO A 1 138 ? 24.334 -4.592 -33.138 1.00 88.62 138 PRO A O 1
ATOM 1030 N N . ARG A 1 139 ? 23.332 -3.892 -35.019 1.00 86.94 139 ARG A N 1
ATOM 1031 C CA . ARG A 1 139 ? 24.534 -3.238 -35.577 1.00 86.94 139 ARG A CA 1
ATOM 1032 C C . ARG A 1 139 ? 25.129 -2.183 -34.643 1.00 86.94 139 ARG A C 1
ATOM 1034 O O . ARG A 1 139 ? 26.345 -2.122 -34.515 1.00 86.94 139 ARG A O 1
ATOM 1041 N N . TRP A 1 140 ? 24.293 -1.404 -33.957 1.00 90.00 140 TRP A N 1
ATOM 1042 C CA . TRP A 1 140 ? 24.735 -0.365 -33.019 1.00 90.00 140 TRP A CA 1
ATOM 1043 C C . TRP A 1 140 ? 25.422 -0.915 -31.755 1.00 90.00 140 TRP A C 1
ATOM 1045 O O . TRP A 1 140 ? 26.094 -0.156 -31.062 1.00 90.00 140 TRP A O 1
ATOM 1055 N N . ALA A 1 141 ? 25.288 -2.216 -31.468 1.00 89.12 141 ALA A N 1
ATOM 1056 C CA . ALA A 1 141 ? 25.964 -2.899 -30.362 1.00 89.12 141 ALA A CA 1
ATOM 1057 C C . ALA A 1 141 ? 27.160 -3.760 -30.806 1.00 89.12 141 ALA A C 1
ATOM 1059 O O . ALA A 1 141 ? 27.837 -4.347 -29.964 1.00 89.12 141 ALA A O 1
ATOM 1060 N N . LYS A 1 142 ? 27.421 -3.879 -32.115 1.00 86.19 142 LYS A N 1
ATOM 1061 C CA . LYS A 1 142 ? 28.521 -4.696 -32.642 1.00 86.19 142 LYS A CA 1
ATOM 1062 C C . LYS A 1 142 ? 29.812 -3.886 -32.737 1.00 86.19 142 LYS A C 1
ATOM 1064 O O . LYS A 1 142 ? 29.832 -2.789 -33.285 1.00 86.19 142 LYS A O 1
ATOM 1069 N N . GLY A 1 143 ? 30.918 -4.487 -32.299 1.00 85.31 143 GLY A N 1
ATOM 1070 C CA . GLY A 1 143 ? 32.253 -3.898 -32.421 1.00 85.31 143 GLY A CA 1
ATOM 1071 C C . GLY A 1 143 ? 32.505 -2.758 -31.431 1.00 85.31 143 GLY A C 1
ATOM 1072 O O . GLY A 1 143 ? 32.049 -2.798 -30.291 1.00 85.31 143 GLY A O 1
ATOM 1073 N N . ALA A 1 144 ? 33.287 -1.759 -31.850 1.00 86.19 144 ALA A N 1
ATOM 1074 C CA . ALA A 1 144 ? 33.634 -0.619 -31.007 1.00 86.19 144 ALA A CA 1
ATOM 1075 C C . ALA A 1 144 ? 32.454 0.360 -30.896 1.00 86.19 144 ALA A C 1
ATOM 1077 O O . ALA A 1 144 ? 32.090 1.025 -31.866 1.00 86.19 144 ALA A O 1
ATOM 1078 N N . VAL A 1 145 ? 31.877 0.464 -29.697 1.00 90.81 145 VAL A N 1
ATOM 1079 C CA . VAL A 1 145 ? 30.758 1.371 -29.413 1.00 90.81 145 VAL A CA 1
ATOM 1080 C C . VAL A 1 145 ? 31.270 2.803 -29.287 1.00 90.81 145 VAL A C 1
ATOM 1082 O O . VAL A 1 145 ? 32.127 3.112 -28.455 1.00 90.81 145 VAL A O 1
ATOM 1085 N N . HIS A 1 146 ? 30.725 3.685 -30.117 1.00 92.31 146 HIS A N 1
ATOM 1086 C CA . HIS A 1 146 ? 31.147 5.075 -30.220 1.00 92.31 146 HIS A CA 1
ATOM 1087 C C . HIS A 1 146 ? 30.526 5.952 -29.107 1.00 92.31 146 HIS A C 1
ATOM 1089 O O . HIS A 1 146 ? 29.485 5.612 -28.535 1.00 92.31 146 HIS A O 1
ATOM 1095 N N . ARG A 1 147 ? 31.184 7.069 -28.753 1.00 94.25 147 ARG A N 1
ATOM 1096 C CA . ARG A 1 147 ? 30.834 7.910 -27.582 1.00 94.25 147 ARG A CA 1
ATOM 1097 C C . ARG A 1 147 ? 29.387 8.405 -27.595 1.00 94.25 147 ARG A C 1
ATOM 1099 O O . ARG A 1 147 ? 28.742 8.462 -26.556 1.00 94.25 147 ARG A O 1
ATOM 1106 N N . ASP A 1 148 ? 28.886 8.777 -28.759 1.00 94.50 148 ASP A N 1
ATOM 1107 C CA . ASP A 1 148 ? 27.520 9.239 -28.980 1.00 94.50 148 ASP A CA 1
ATOM 1108 C C . ASP A 1 148 ? 26.485 8.187 -28.569 1.00 94.50 148 ASP A C 1
ATOM 1110 O O . ASP A 1 148 ? 25.583 8.497 -27.795 1.00 94.50 148 ASP A O 1
ATOM 1114 N N . VAL A 1 149 ? 26.662 6.928 -28.981 1.00 95.69 149 VAL A N 1
ATOM 1115 C CA . VAL A 1 149 ? 25.757 5.825 -28.610 1.00 95.69 149 VAL A CA 1
ATOM 1116 C C . VAL A 1 149 ? 25.746 5.615 -27.094 1.00 95.69 149 VAL A C 1
ATOM 1118 O O . VAL A 1 149 ? 24.676 5.489 -26.496 1.00 95.69 149 VAL A O 1
ATOM 1121 N N . LYS A 1 150 ? 26.918 5.665 -26.447 1.00 95.56 150 LYS A N 1
ATOM 1122 C CA . LYS A 1 150 ? 27.028 5.612 -24.979 1.00 95.56 150 LYS A CA 1
ATOM 1123 C C . LYS A 1 150 ? 26.348 6.808 -24.309 1.00 95.56 150 LYS A C 1
ATOM 1125 O O . LYS A 1 150 ? 25.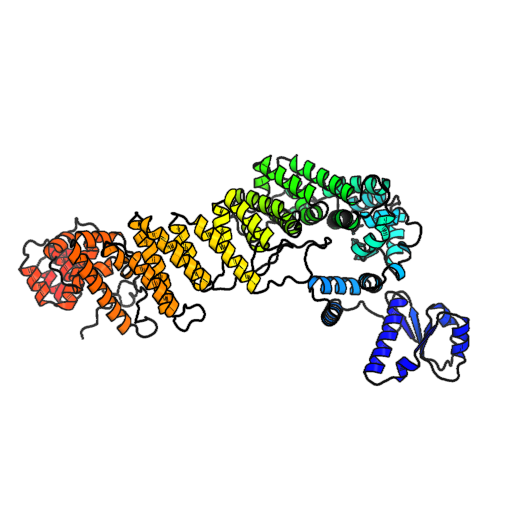654 6.646 -23.312 1.00 95.56 150 LYS A O 1
ATOM 1130 N N . GLY A 1 151 ? 26.503 8.008 -24.865 1.00 96.56 151 GLY A N 1
ATOM 1131 C CA . GLY A 1 151 ? 25.853 9.215 -24.359 1.00 96.56 151 GLY A CA 1
ATOM 1132 C C . GLY A 1 151 ? 24.326 9.125 -24.414 1.00 96.56 151 GLY A C 1
ATOM 1133 O O . GLY A 1 151 ? 23.656 9.449 -23.435 1.00 96.56 151 GLY A O 1
ATOM 1134 N N . PHE A 1 152 ? 23.772 8.615 -25.517 1.00 97.56 152 PHE A N 1
ATOM 1135 C CA . PHE A 1 152 ? 22.334 8.368 -25.653 1.00 97.56 152 PHE A CA 1
ATOM 1136 C C . PHE A 1 152 ? 21.834 7.260 -24.717 1.00 97.56 152 PHE A C 1
ATOM 1138 O O . PHE A 1 152 ? 20.747 7.398 -24.152 1.00 97.56 152 PHE A O 1
ATOM 1145 N N . LEU A 1 153 ? 22.625 6.199 -24.506 1.00 96.94 153 LEU A N 1
ATOM 1146 C CA . LEU A 1 153 ? 22.331 5.152 -23.520 1.00 96.94 153 LEU A CA 1
ATOM 1147 C C . LEU A 1 153 ? 22.164 5.746 -22.115 1.00 96.94 153 LEU A C 1
ATOM 1149 O O . LEU A 1 153 ? 21.175 5.466 -21.441 1.00 96.94 153 LEU A O 1
ATOM 1153 N N . LEU A 1 154 ? 23.121 6.581 -21.699 1.00 96.88 154 LEU A N 1
ATOM 1154 C CA . LEU A 1 154 ? 23.151 7.203 -20.376 1.00 96.88 154 LEU A CA 1
ATOM 1155 C C . LEU A 1 154 ? 22.020 8.227 -20.200 1.00 96.88 154 LEU A C 1
ATOM 1157 O O . LEU A 1 154 ? 21.390 8.256 -19.143 1.00 96.88 154 LEU A O 1
ATOM 1161 N N . ALA A 1 155 ? 21.695 9.013 -21.232 1.00 97.56 155 ALA A N 1
ATOM 1162 C CA . ALA A 1 155 ? 20.558 9.937 -21.200 1.00 97.56 155 ALA A CA 1
ATOM 1163 C C . ALA A 1 155 ? 19.206 9.204 -21.126 1.00 97.56 155 ALA A C 1
ATOM 1165 O O . ALA A 1 155 ? 18.309 9.612 -20.390 1.00 97.56 155 ALA A O 1
ATOM 1166 N N . GLY A 1 156 ? 19.049 8.118 -21.892 1.00 96.50 156 GLY A N 1
ATOM 1167 C CA . GLY A 1 156 ? 17.889 7.223 -21.889 1.00 96.50 156 GLY A CA 1
ATOM 1168 C C . GLY A 1 156 ? 16.620 7.786 -22.547 1.00 96.50 156 GLY A C 1
ATOM 1169 O O . GLY A 1 156 ? 15.936 7.088 -23.303 1.00 96.50 156 GLY A O 1
ATOM 1170 N N . ARG A 1 157 ? 16.269 9.038 -22.255 1.00 96.25 157 ARG A N 1
ATOM 1171 C CA . ARG A 1 157 ? 15.101 9.747 -22.790 1.00 96.25 157 ARG A CA 1
ATOM 1172 C C . ARG A 1 157 ? 15.325 11.255 -22.698 1.00 96.25 157 ARG A C 1
ATOM 1174 O O . ARG A 1 157 ? 15.985 11.693 -21.771 1.00 96.25 157 ARG A O 1
ATOM 1181 N N . TRP A 1 158 ? 14.791 12.039 -23.631 1.00 97.12 158 TRP A N 1
ATOM 1182 C CA . TRP A 1 158 ? 14.905 13.503 -23.620 1.00 97.12 158 TRP A CA 1
ATOM 1183 C C . TRP A 1 158 ? 13.823 14.171 -24.474 1.00 97.12 158 TRP A C 1
ATOM 1185 O O . TRP A 1 158 ? 13.070 13.504 -25.191 1.00 97.12 158 TRP A O 1
ATOM 1195 N N . ASN A 1 159 ? 13.748 15.497 -24.392 1.00 95.81 159 ASN A N 1
ATOM 1196 C CA . ASN A 1 159 ? 12.928 16.335 -25.256 1.00 95.81 159 ASN A CA 1
ATOM 1197 C C . ASN A 1 159 ? 13.821 17.284 -26.072 1.00 95.81 159 ASN A C 1
ATOM 1199 O O . ASN A 1 159 ? 14.460 18.168 -25.515 1.00 95.81 159 ASN A O 1
ATOM 1203 N N . ASP A 1 160 ? 13.835 17.132 -27.393 1.00 92.88 160 ASP A N 1
ATOM 1204 C CA . ASP A 1 160 ? 14.652 17.937 -28.314 1.00 92.88 160 ASP A CA 1
ATOM 1205 C C . ASP A 1 160 ? 14.209 19.410 -28.392 1.00 92.88 160 ASP A C 1
ATOM 1207 O O . ASP A 1 160 ? 14.988 20.287 -28.754 1.00 92.88 160 ASP A O 1
ATOM 1211 N N . ALA A 1 161 ? 12.973 19.713 -27.977 1.00 92.50 161 ALA A N 1
ATOM 1212 C CA . ALA A 1 161 ? 12.498 21.091 -27.852 1.00 92.50 161 ALA A CA 1
ATOM 1213 C C . ALA A 1 161 ? 13.060 21.816 -26.611 1.00 92.50 161 ALA A C 1
ATOM 1215 O O . ALA A 1 161 ? 12.893 23.027 -26.487 1.00 92.50 161 ALA A O 1
ATOM 1216 N N . SER A 1 162 ? 13.698 21.095 -25.680 1.00 93.12 162 SER A N 1
ATOM 1217 C CA . SER A 1 162 ? 14.305 21.656 -24.470 1.00 93.12 162 SER A CA 1
ATOM 1218 C C . SER A 1 162 ? 15.773 22.008 -24.717 1.00 93.12 162 SER A C 1
ATOM 1220 O O . SER A 1 162 ? 16.615 21.131 -24.926 1.00 93.12 162 SER A O 1
ATOM 1222 N N . ASP A 1 163 ? 16.112 23.295 -24.628 1.00 93.56 163 ASP A N 1
ATOM 1223 C CA . ASP A 1 163 ? 17.503 23.767 -24.707 1.00 93.56 163 ASP A CA 1
ATOM 1224 C C . ASP A 1 163 ? 18.388 23.152 -23.619 1.00 93.56 163 ASP A C 1
ATOM 1226 O O . ASP A 1 163 ? 19.552 22.817 -23.866 1.00 93.56 163 ASP A O 1
ATOM 1230 N N . GLY A 1 164 ? 17.822 22.969 -22.421 1.00 94.50 164 GLY A N 1
ATOM 1231 C CA . GLY A 1 164 ? 18.489 22.303 -21.311 1.00 94.50 164 GLY A CA 1
ATOM 1232 C C . GLY A 1 164 ? 18.896 20.881 -21.681 1.00 94.50 164 GLY A C 1
ATOM 1233 O O . GLY A 1 164 ? 20.054 20.510 -21.494 1.00 94.50 164 GLY A O 1
ATOM 1234 N N . ASP A 1 165 ? 17.979 20.114 -22.269 1.00 96.50 165 ASP A N 1
ATOM 1235 C CA . ASP A 1 165 ? 18.223 18.724 -22.654 1.00 96.50 165 ASP A CA 1
ATOM 1236 C C . ASP A 1 165 ? 19.281 18.621 -23.755 1.00 96.50 165 ASP A C 1
ATOM 1238 O O . ASP A 1 165 ? 20.232 17.844 -23.630 1.00 96.50 165 ASP A O 1
ATOM 1242 N N . ARG A 1 166 ? 19.168 19.448 -24.804 1.00 95.38 166 ARG A N 1
ATOM 1243 C CA . ARG A 1 166 ? 20.139 19.484 -25.910 1.00 95.38 166 ARG A CA 1
ATOM 1244 C C . ARG A 1 166 ? 21.544 19.803 -25.418 1.00 95.38 166 ARG A C 1
ATOM 1246 O O . ARG A 1 166 ? 22.512 19.174 -25.843 1.00 95.38 166 ARG A O 1
ATOM 1253 N N . SER A 1 167 ? 21.672 20.743 -24.480 1.00 96.81 167 SER A N 1
ATOM 1254 C CA . SER A 1 167 ? 22.962 21.078 -23.872 1.00 96.81 167 SER A CA 1
ATOM 1255 C C . SER A 1 167 ? 23.599 19.876 -23.169 1.00 96.81 167 SER A C 1
ATOM 1257 O O . SER A 1 167 ? 24.795 19.634 -23.340 1.00 96.81 167 SER A O 1
ATOM 1259 N N . GLN A 1 168 ? 22.820 19.115 -22.395 1.00 97.62 168 GLN A N 1
ATOM 1260 C CA . GLN A 1 168 ? 23.335 17.947 -21.673 1.00 97.62 168 GLN A CA 1
ATOM 1261 C C . GLN A 1 168 ? 23.667 16.788 -22.621 1.00 97.62 168 GLN A C 1
ATOM 1263 O O . GLN A 1 168 ? 24.689 16.122 -22.457 1.00 97.62 168 GLN A O 1
ATOM 1268 N N . LEU A 1 169 ? 22.873 16.586 -23.676 1.00 97.12 169 LEU A N 1
ATOM 1269 C CA . LEU A 1 169 ? 23.162 15.580 -24.699 1.00 97.12 169 LEU A CA 1
ATOM 1270 C C . LEU A 1 169 ? 24.448 15.866 -25.464 1.00 97.12 169 LEU A C 1
ATOM 1272 O O . LEU A 1 169 ? 25.233 14.945 -25.684 1.00 97.12 169 LEU A O 1
ATOM 1276 N N . LYS A 1 170 ? 24.707 17.123 -25.836 1.00 96.81 170 LYS A N 1
ATOM 1277 C CA . LYS A 1 170 ? 25.979 17.508 -26.465 1.00 96.81 170 LYS A CA 1
ATOM 1278 C C . LYS A 1 170 ? 27.167 17.190 -25.566 1.00 96.81 170 LYS A C 1
ATOM 1280 O O . LYS A 1 170 ? 28.173 16.667 -26.037 1.00 96.81 170 LYS A O 1
ATOM 1285 N N . PHE A 1 171 ? 27.039 17.438 -24.264 1.00 97.31 171 PHE A N 1
ATOM 1286 C CA . PHE A 1 171 ? 28.087 17.108 -23.303 1.00 97.31 171 PHE A CA 1
ATOM 1287 C C . PHE A 1 171 ? 28.338 15.593 -23.206 1.00 97.31 171 PHE A C 1
ATOM 1289 O O . PHE A 1 171 ? 29.490 15.151 -23.263 1.00 97.31 171 PHE A O 1
ATOM 1296 N N . LEU A 1 172 ? 27.279 14.780 -23.134 1.00 96.69 172 LEU A N 1
ATOM 1297 C CA . LEU A 1 172 ? 27.400 13.319 -23.089 1.00 96.69 172 LEU A CA 1
ATOM 1298 C C . LEU A 1 172 ? 28.001 12.756 -24.388 1.00 96.69 172 LEU A C 1
ATOM 1300 O O . LEU A 1 172 ? 29.002 12.038 -24.360 1.00 96.69 172 LEU A O 1
ATOM 1304 N N . THR A 1 173 ? 27.428 13.129 -25.530 1.00 96.38 173 THR A N 1
ATOM 1305 C CA . THR A 1 173 ? 27.740 12.541 -26.844 1.00 96.38 173 THR A CA 1
ATOM 1306 C C . THR A 1 173 ? 28.995 13.118 -27.499 1.00 96.38 173 THR A C 1
ATOM 1308 O O . THR A 1 173 ? 29.668 12.422 -28.254 1.00 96.38 173 THR A O 1
ATOM 1311 N N . GLY A 1 174 ? 29.342 14.374 -27.203 1.00 94.38 174 GLY A N 1
ATOM 1312 C CA . GLY A 1 174 ? 30.404 15.113 -27.889 1.00 94.38 174 GLY A CA 1
ATOM 1313 C C . GLY A 1 174 ? 30.024 15.619 -29.287 1.00 94.38 174 GLY A C 1
ATOM 1314 O O . GLY A 1 174 ? 30.915 16.030 -30.027 1.00 94.38 174 GLY A O 1
ATOM 1315 N N . LEU A 1 175 ? 28.742 15.573 -29.664 1.00 95.19 175 LEU A N 1
ATOM 1316 C CA . LEU A 1 175 ? 28.251 16.018 -30.972 1.00 95.19 175 LEU A CA 1
ATOM 1317 C C . LEU A 1 175 ? 27.901 17.518 -30.989 1.00 95.19 175 LEU A C 1
ATOM 1319 O O . LEU A 1 175 ? 27.614 18.118 -29.953 1.00 95.19 175 LEU A O 1
ATOM 1323 N N . SER A 1 176 ? 27.906 18.117 -32.185 1.00 93.38 176 SER A N 1
ATOM 1324 C CA . SER A 1 176 ? 27.281 19.423 -32.450 1.00 93.38 176 SER A CA 1
ATOM 1325 C C . SER A 1 176 ? 25.755 19.292 -32.543 1.00 93.38 176 SER A C 1
ATOM 1327 O O . SER A 1 176 ? 25.246 18.177 -32.617 1.00 93.38 176 SER A O 1
ATOM 1329 N N . ASP A 1 177 ? 25.015 20.406 -32.576 1.00 85.00 177 ASP A N 1
ATOM 1330 C CA . ASP A 1 177 ? 23.546 20.368 -32.708 1.00 85.00 177 ASP A CA 1
ATOM 1331 C C . ASP A 1 177 ? 23.098 19.662 -34.005 1.00 85.00 177 ASP A C 1
ATOM 1333 O O . ASP A 1 177 ? 22.300 18.726 -33.950 1.00 85.00 177 ASP A O 1
ATOM 1337 N N . ASP A 1 178 ? 23.687 20.017 -35.153 1.00 87.00 178 ASP A N 1
ATOM 1338 C CA . ASP A 1 178 ? 23.382 19.361 -36.437 1.00 87.00 178 ASP A CA 1
ATOM 1339 C C . ASP A 1 178 ? 23.782 17.876 -36.430 1.00 87.00 178 ASP A C 1
ATOM 1341 O O . ASP A 1 178 ? 23.065 17.013 -36.941 1.00 87.00 178 ASP A O 1
ATOM 1345 N N . GLY A 1 179 ? 24.925 17.560 -35.809 1.00 91.25 179 GLY A N 1
ATOM 1346 C CA . GLY A 1 179 ? 25.399 16.187 -35.664 1.00 91.25 179 GLY A CA 1
ATOM 1347 C C . GLY A 1 179 ? 24.480 15.342 -34.782 1.00 91.25 179 GLY A C 1
ATOM 1348 O O . GLY A 1 179 ? 24.256 14.173 -35.084 1.00 91.25 179 GLY A O 1
ATOM 1349 N N . LEU A 1 180 ? 23.917 15.932 -33.723 1.00 91.81 180 LEU A N 1
ATOM 1350 C CA . LEU A 1 180 ? 22.975 15.276 -32.821 1.00 91.81 180 LEU A CA 1
ATOM 1351 C C . LEU A 1 180 ? 21.697 14.874 -33.567 1.00 91.81 180 LEU A C 1
ATOM 1353 O O . LEU A 1 180 ? 21.304 13.711 -33.505 1.00 91.81 180 LEU A O 1
ATOM 1357 N N . HIS A 1 181 ? 21.081 15.807 -34.300 1.00 89.00 181 HIS A N 1
ATOM 1358 C CA . HIS A 1 181 ? 19.826 15.560 -35.017 1.00 89.00 181 HIS A CA 1
ATOM 1359 C C . HIS A 1 181 ? 19.969 14.465 -36.082 1.00 89.00 181 HIS A C 1
ATOM 1361 O O . HIS A 1 181 ? 19.173 13.521 -36.122 1.00 89.00 181 HIS A O 1
ATOM 1367 N N . ASN A 1 182 ? 21.021 14.553 -36.902 1.00 90.50 182 ASN A N 1
ATOM 1368 C CA . ASN A 1 182 ? 21.297 13.556 -37.935 1.00 90.50 182 ASN A CA 1
ATOM 1369 C C . ASN A 1 182 ? 21.542 12.184 -37.306 1.00 90.50 182 ASN A C 1
ATOM 1371 O O . ASN A 1 182 ? 20.942 11.192 -37.711 1.00 90.50 182 ASN A O 1
ATOM 1375 N N . ARG A 1 183 ? 22.351 12.131 -36.242 1.00 93.81 183 ARG A N 1
ATOM 1376 C CA . ARG A 1 183 ? 22.701 10.863 -35.607 1.00 93.81 183 ARG A CA 1
ATOM 1377 C C . ARG A 1 183 ? 21.519 10.181 -34.922 1.00 93.81 183 ARG A C 1
ATOM 1379 O O . ARG A 1 183 ? 21.405 8.960 -34.987 1.00 93.81 183 ARG A O 1
ATOM 1386 N N . VAL A 1 184 ? 20.648 10.947 -34.265 1.00 93.06 184 VAL A N 1
ATOM 1387 C CA . VAL A 1 184 ? 19.410 10.420 -33.668 1.00 93.06 184 VAL A CA 1
ATOM 1388 C C . VAL A 1 184 ? 18.491 9.856 -34.751 1.00 93.06 184 VAL A C 1
ATOM 1390 O O . VAL A 1 184 ? 17.949 8.768 -34.570 1.00 93.06 184 VAL A O 1
ATOM 1393 N N . SER A 1 185 ? 18.372 10.552 -35.885 1.00 89.62 185 SER A N 1
ATOM 1394 C CA . SER A 1 185 ? 17.564 10.108 -37.026 1.00 89.62 185 SER A CA 1
ATOM 1395 C C . SER A 1 185 ? 18.105 8.811 -37.637 1.00 89.62 185 SER A C 1
ATOM 1397 O O . SER A 1 185 ? 17.341 7.865 -37.816 1.00 89.62 185 SER A O 1
ATOM 1399 N N . ASP A 1 186 ? 19.421 8.710 -37.852 1.00 90.31 186 ASP A N 1
ATOM 1400 C CA . ASP A 1 186 ? 20.071 7.492 -38.360 1.00 90.31 186 ASP A CA 1
ATOM 1401 C C . ASP A 1 186 ? 19.817 6.279 -37.450 1.00 90.31 186 ASP A C 1
ATOM 1403 O O . ASP A 1 186 ? 19.538 5.174 -37.914 1.00 90.31 186 ASP A O 1
ATOM 1407 N N . LEU A 1 187 ? 19.905 6.476 -36.131 1.00 91.75 187 LEU A N 1
ATOM 1408 C CA . LEU A 1 187 ? 19.686 5.419 -35.138 1.00 91.75 187 LEU A CA 1
ATOM 1409 C C . LEU A 1 187 ? 18.208 5.030 -34.978 1.00 91.75 187 LEU A C 1
ATOM 1411 O O . LEU A 1 187 ? 17.933 3.954 -34.439 1.00 91.75 187 LEU A O 1
ATOM 1415 N N . ALA A 1 188 ? 17.284 5.888 -35.414 1.00 89.00 188 ALA A N 1
ATOM 1416 C CA . ALA A 1 188 ? 15.845 5.644 -35.390 1.00 89.00 188 ALA A CA 1
ATOM 1417 C C . ALA A 1 188 ? 15.313 4.998 -36.677 1.00 89.00 188 ALA A C 1
ATOM 1419 O O . ALA A 1 188 ? 14.308 4.296 -36.621 1.00 89.00 188 ALA A O 1
ATOM 1420 N N . LEU A 1 189 ? 15.981 5.216 -37.814 1.00 84.06 189 LEU A N 1
ATOM 1421 C CA . LEU A 1 189 ? 15.619 4.641 -39.116 1.00 84.06 189 LEU A CA 1
ATOM 1422 C C . LEU A 1 189 ? 16.304 3.297 -39.413 1.00 84.06 189 LEU A C 1
ATOM 1424 O O . LEU A 1 189 ? 16.030 2.690 -40.442 1.00 84.06 189 LEU A O 1
ATOM 1428 N N . ALA A 1 190 ? 17.204 2.832 -38.545 1.00 81.69 190 ALA A N 1
ATOM 1429 C CA . ALA A 1 190 ? 17.858 1.536 -38.707 1.00 81.69 190 ALA A CA 1
ATOM 1430 C C . ALA A 1 190 ? 16.869 0.359 -38.566 1.00 81.69 190 ALA A C 1
ATOM 1432 O O . ALA A 1 190 ? 15.945 0.438 -37.761 1.00 81.69 190 ALA A O 1
ATOM 1433 N N . ASP A 1 191 ? 17.144 -0.764 -39.248 1.00 74.75 191 ASP A N 1
ATOM 1434 C CA . ASP A 1 191 ? 16.335 -2.005 -39.202 1.00 74.75 191 ASP A CA 1
ATOM 1435 C C . ASP A 1 191 ? 16.040 -2.504 -37.773 1.00 74.75 191 ASP A C 1
ATOM 1437 O O . ASP A 1 191 ? 14.992 -3.081 -37.490 1.00 74.75 191 ASP A O 1
ATOM 1441 N N . ASP A 1 192 ? 16.992 -2.297 -36.858 1.00 83.12 192 ASP A N 1
ATOM 1442 C CA . ASP A 1 192 ? 16.861 -2.574 -35.427 1.00 83.12 192 ASP A CA 1
ATOM 1443 C C . ASP A 1 192 ? 17.153 -1.281 -34.654 1.00 83.12 192 ASP A C 1
ATOM 1445 O O . ASP A 1 192 ? 18.311 -1.021 -34.287 1.00 83.12 192 ASP A O 1
ATOM 1449 N N . PRO A 1 193 ? 16.139 -0.413 -34.493 1.00 88.06 193 PRO A N 1
ATOM 1450 C CA . PRO A 1 193 ? 16.355 0.949 -34.042 1.00 88.06 193 PRO A CA 1
ATOM 1451 C C . PRO A 1 193 ? 16.805 0.982 -32.582 1.00 88.06 193 PRO A C 1
ATOM 1453 O O . PRO A 1 193 ? 16.258 0.307 -31.707 1.00 88.06 193 PRO A O 1
ATOM 1456 N N . PHE A 1 194 ? 17.809 1.812 -32.301 1.00 92.69 194 PHE A N 1
ATOM 1457 C CA . PHE A 1 194 ? 18.276 2.054 -30.934 1.00 92.69 194 PHE A CA 1
ATOM 1458 C C . PHE A 1 194 ? 17.388 3.082 -30.223 1.00 92.69 194 PHE A C 1
ATOM 1460 O O . PHE A 1 194 ? 17.077 2.958 -29.032 1.00 92.69 194 PHE A O 1
ATOM 1467 N N . ILE A 1 195 ? 16.954 4.094 -30.977 1.00 94.00 195 ILE A N 1
ATOM 1468 C CA . ILE A 1 195 ? 16.178 5.241 -30.507 1.00 94.00 195 ILE A CA 1
ATOM 1469 C C . ILE A 1 195 ? 14.840 5.272 -31.248 1.00 94.00 195 ILE A C 1
ATOM 1471 O O . ILE A 1 195 ? 14.749 4.912 -32.411 1.00 94.00 195 ILE A O 1
ATOM 1475 N N . THR A 1 196 ? 13.792 5.725 -30.570 1.00 91.50 196 THR A N 1
ATOM 1476 C CA . THR A 1 196 ? 12.482 6.008 -31.162 1.00 91.50 196 THR A CA 1
ATOM 1477 C C . THR A 1 196 ? 12.011 7.390 -30.728 1.00 91.50 196 THR A C 1
ATOM 1479 O O . THR A 1 196 ? 12.323 7.834 -29.617 1.00 91.50 196 THR A O 1
ATOM 1482 N N . GLY A 1 197 ? 11.239 8.059 -31.585 1.00 88.88 197 GLY A N 1
ATOM 1483 C CA . GLY A 1 197 ? 10.741 9.413 -31.345 1.00 88.88 197 GLY A CA 1
ATOM 1484 C C . GLY A 1 197 ? 9.251 9.573 -31.624 1.00 88.88 197 GLY A C 1
ATOM 1485 O O . GLY A 1 197 ? 8.703 8.925 -32.512 1.00 88.88 197 GLY A O 1
ATOM 1486 N N . LEU A 1 198 ? 8.603 10.454 -30.862 1.00 85.19 198 LEU A N 1
ATOM 1487 C CA . LEU A 1 198 ? 7.264 10.970 -31.148 1.00 85.19 198 LEU A CA 1
ATOM 1488 C C . LEU A 1 198 ? 7.272 12.489 -30.935 1.00 85.19 198 LEU A C 1
ATOM 1490 O O . LEU A 1 198 ? 7.468 12.966 -29.812 1.00 85.19 198 LEU A O 1
ATOM 1494 N N . GLY A 1 199 ? 7.058 13.248 -32.011 1.00 88.31 199 GLY A N 1
ATOM 1495 C CA . GLY A 1 199 ? 7.219 14.703 -31.988 1.00 88.31 199 GLY A CA 1
ATOM 1496 C C . GLY A 1 199 ? 8.651 15.081 -31.599 1.00 88.31 199 GLY A C 1
ATOM 1497 O O . GLY A 1 199 ? 9.601 14.586 -32.192 1.00 88.31 199 GLY A O 1
ATOM 1498 N N . SER A 1 200 ? 8.808 15.919 -30.573 1.00 91.62 200 SER A N 1
ATOM 1499 C CA . SER A 1 200 ? 10.122 16.310 -30.043 1.00 91.62 200 SER A CA 1
ATOM 1500 C C . SER A 1 200 ? 10.662 15.378 -28.950 1.00 91.62 200 SER A C 1
ATOM 1502 O O . SER A 1 200 ? 11.756 15.601 -28.440 1.00 91.62 200 SER A O 1
ATOM 1504 N N . THR A 1 201 ? 9.912 14.352 -28.533 1.00 94.50 201 THR A N 1
ATOM 1505 C CA . THR A 1 201 ? 10.344 13.439 -27.464 1.00 94.50 201 THR A CA 1
ATOM 1506 C C . THR A 1 201 ? 11.024 12.210 -28.043 1.00 94.50 201 THR A C 1
ATOM 1508 O O . THR A 1 201 ? 10.405 11.466 -28.800 1.00 94.50 201 THR A O 1
ATOM 1511 N N . TRP A 1 202 ? 12.246 11.943 -27.592 1.00 95.75 202 TRP A N 1
ATOM 1512 C CA . TRP A 1 202 ? 13.057 10.801 -28.009 1.00 95.75 202 TRP A CA 1
ATOM 1513 C C . TRP A 1 202 ? 13.383 9.898 -26.821 1.00 95.75 202 TRP A C 1
ATOM 1515 O O . TRP A 1 202 ? 13.521 10.362 -25.688 1.00 95.75 202 TRP A O 1
ATOM 1525 N N . SER A 1 203 ? 13.486 8.592 -27.059 1.00 95.56 203 SER A N 1
ATOM 1526 C CA . SER A 1 203 ? 13.807 7.595 -26.032 1.00 95.56 203 SER A CA 1
ATOM 1527 C C . SER A 1 203 ? 14.461 6.354 -26.619 1.00 95.56 203 SER A C 1
ATOM 1529 O O . SER A 1 203 ? 14.225 6.032 -27.780 1.00 95.56 203 SER A O 1
ATOM 1531 N N . LEU A 1 204 ? 15.186 5.598 -25.795 1.00 95.25 204 LEU A N 1
ATOM 1532 C CA . LEU A 1 204 ? 15.616 4.245 -26.154 1.00 95.25 204 LEU A CA 1
ATOM 1533 C C . LEU A 1 204 ? 14.406 3.338 -26.427 1.00 95.25 204 LEU A C 1
ATOM 1535 O O . LEU A 1 204 ? 13.440 3.339 -25.655 1.00 95.25 204 LEU A O 1
ATOM 1539 N N . VAL A 1 205 ? 14.486 2.515 -27.476 1.00 91.81 205 VAL A N 1
ATOM 1540 C CA . VAL A 1 205 ? 13.435 1.539 -27.826 1.00 91.81 205 VAL A CA 1
ATOM 1541 C C . VAL A 1 205 ? 13.198 0.562 -26.672 1.00 91.81 205 VAL A C 1
ATOM 1543 O O . VAL A 1 205 ? 12.070 0.393 -26.193 1.00 91.81 205 VAL A O 1
ATOM 1546 N N . SER A 1 206 ? 14.283 -0.022 -26.164 1.00 91.25 206 SER A N 1
ATOM 1547 C CA . SER A 1 206 ? 14.285 -0.903 -24.999 1.00 91.25 206 SER A CA 1
ATOM 1548 C C . SER A 1 206 ? 15.477 -0.572 -24.100 1.00 91.25 206 SER A C 1
ATOM 1550 O O . SER A 1 206 ? 16.585 -1.031 -24.368 1.00 91.25 206 SER A O 1
ATOM 1552 N N . PRO A 1 207 ? 15.280 0.219 -23.026 1.00 92.31 207 PRO A N 1
ATOM 1553 C CA . PRO A 1 207 ? 16.362 0.576 -22.114 1.00 92.31 207 PRO A CA 1
ATOM 1554 C C . PRO A 1 207 ? 17.073 -0.648 -21.529 1.00 92.31 207 PRO A C 1
ATOM 1556 O O . PRO A 1 207 ? 18.293 -0.700 -21.531 1.00 92.31 207 PRO A O 1
ATOM 1559 N N . VAL A 1 208 ? 16.328 -1.664 -21.081 1.00 89.50 208 VAL A N 1
ATOM 1560 C CA . VAL A 1 208 ? 16.927 -2.860 -20.467 1.00 89.50 208 VAL A CA 1
ATOM 1561 C C . VAL A 1 208 ? 17.812 -3.614 -21.463 1.00 89.50 208 VAL A C 1
ATOM 1563 O O . VAL A 1 208 ? 18.929 -3.991 -21.129 1.00 89.50 208 VAL A O 1
ATOM 1566 N N . ASP A 1 209 ? 17.330 -3.809 -22.692 1.00 89.19 209 ASP A N 1
ATOM 1567 C CA . ASP A 1 209 ? 18.074 -4.492 -23.759 1.00 89.19 209 ASP A CA 1
ATOM 1568 C C . ASP A 1 209 ? 19.330 -3.702 -24.162 1.00 89.19 209 ASP A C 1
ATOM 1570 O O . ASP A 1 209 ? 20.428 -4.250 -24.216 1.00 89.19 209 ASP A O 1
ATOM 1574 N N . ALA A 1 210 ? 19.191 -2.385 -24.335 1.00 92.56 210 ALA A N 1
ATOM 1575 C CA . ALA A 1 210 ? 20.299 -1.479 -24.614 1.00 92.56 210 ALA A CA 1
ATOM 1576 C C . ALA A 1 210 ? 21.396 -1.546 -23.541 1.00 92.56 210 ALA A C 1
ATOM 1578 O O . ALA A 1 210 ? 22.576 -1.660 -23.869 1.00 92.56 210 ALA A O 1
ATOM 1579 N N . TRP A 1 211 ? 21.016 -1.527 -22.262 1.00 92.25 211 TRP A N 1
ATOM 1580 C CA . TRP A 1 211 ? 21.961 -1.632 -21.152 1.00 92.25 211 TRP A CA 1
ATOM 1581 C C . TRP A 1 211 ? 22.637 -3.006 -21.088 1.00 92.25 211 TRP A C 1
ATOM 1583 O O . TRP A 1 211 ? 23.850 -3.068 -20.913 1.00 92.25 211 TRP A O 1
ATOM 1593 N N . LEU A 1 212 ? 21.904 -4.105 -21.302 1.00 87.94 212 LEU A N 1
ATOM 1594 C CA . LEU A 1 212 ? 22.492 -5.451 -21.352 1.00 87.94 212 LEU A CA 1
ATOM 1595 C C . LEU A 1 212 ? 23.530 -5.606 -22.474 1.00 87.94 212 LEU A C 1
ATOM 1597 O O . LEU A 1 212 ? 24.516 -6.316 -22.294 1.00 87.94 212 LEU A O 1
ATOM 1601 N N . LEU A 1 213 ? 23.317 -4.940 -23.611 1.00 89.19 213 LEU A N 1
ATOM 1602 C CA . LEU A 1 213 ? 24.208 -5.001 -24.770 1.00 89.19 213 LEU A CA 1
ATOM 1603 C C . LEU A 1 213 ? 25.419 -4.068 -24.664 1.00 89.19 213 LEU A C 1
ATOM 1605 O O . LEU A 1 213 ? 26.473 -4.383 -25.210 1.00 89.19 213 LEU A O 1
ATOM 1609 N N . LEU A 1 214 ? 25.274 -2.919 -23.998 1.00 91.25 214 LEU A N 1
ATOM 1610 C CA . LEU A 1 214 ? 26.274 -1.850 -24.034 1.00 91.25 214 LEU A CA 1
ATOM 1611 C C . LEU A 1 214 ? 26.997 -1.606 -22.706 1.00 91.25 214 LEU A C 1
ATOM 1613 O O . LEU A 1 214 ? 28.007 -0.901 -22.734 1.00 91.25 214 LEU A O 1
ATOM 1617 N N . LYS A 1 215 ? 26.547 -2.167 -21.570 1.00 88.38 215 LYS A N 1
ATOM 1618 C CA . LYS A 1 215 ? 27.149 -1.895 -20.245 1.00 88.38 215 LYS A CA 1
ATOM 1619 C C . LYS A 1 215 ? 28.664 -2.109 -20.226 1.00 88.38 215 LYS A C 1
ATOM 1621 O O . LYS A 1 215 ? 29.401 -1.215 -19.830 1.00 88.38 215 LYS A O 1
ATOM 1626 N N . SER A 1 216 ? 29.133 -3.211 -20.813 1.00 86.12 216 SER A N 1
ATOM 1627 C CA . SER A 1 216 ? 30.555 -3.575 -20.862 1.00 86.12 216 SER A CA 1
ATOM 1628 C C . SER A 1 216 ? 31.399 -2.678 -21.771 1.00 86.12 216 SER A C 1
ATOM 1630 O O . SER A 1 216 ? 32.619 -2.807 -21.803 1.00 86.12 216 SER A O 1
ATOM 1632 N N . SER A 1 217 ? 30.770 -1.805 -22.563 1.00 88.81 217 SER A N 1
ATOM 1633 C CA . SER A 1 217 ? 31.474 -0.833 -23.400 1.00 88.81 217 SER A CA 1
ATOM 1634 C C . SER A 1 217 ? 31.759 0.483 -22.672 1.00 88.81 217 SER A C 1
ATOM 1636 O O . SER A 1 217 ? 32.575 1.268 -23.162 1.00 88.81 217 SER A O 1
ATOM 1638 N N . LEU A 1 218 ? 31.096 0.749 -21.540 1.00 90.19 218 LEU A N 1
ATOM 1639 C CA . LEU A 1 218 ? 31.249 1.983 -20.770 1.00 90.19 218 LEU A CA 1
ATOM 1640 C C . LEU A 1 218 ? 32.613 2.032 -20.072 1.00 90.19 218 LEU A C 1
ATOM 1642 O O . LEU A 1 218 ? 33.128 1.026 -19.595 1.00 90.19 218 LEU A O 1
ATOM 1646 N N . GLN A 1 219 ? 33.205 3.223 -20.033 1.00 88.88 219 GLN A N 1
ATOM 1647 C CA . GLN A 1 219 ? 34.504 3.474 -19.406 1.00 88.88 219 GLN A CA 1
ATOM 1648 C C . GLN A 1 219 ? 34.380 4.503 -18.279 1.00 88.88 219 GLN A C 1
ATOM 1650 O O . GLN A 1 219 ? 33.396 5.232 -18.190 1.00 88.88 219 GLN A O 1
ATOM 1655 N N . GLU A 1 220 ? 35.414 4.620 -17.442 1.00 89.88 220 GLU A N 1
ATOM 1656 C CA . GLU A 1 220 ? 35.436 5.559 -16.309 1.00 89.88 220 GLU A CA 1
ATOM 1657 C C . GLU A 1 220 ? 35.117 7.009 -16.719 1.00 89.88 220 GLU A C 1
ATOM 1659 O O . GLU A 1 220 ? 34.395 7.720 -16.022 1.00 89.88 220 GLU A O 1
ATOM 1664 N N . GLU A 1 221 ? 35.596 7.456 -17.883 1.00 91.50 221 GLU A N 1
ATOM 1665 C CA . GLU A 1 221 ? 35.271 8.790 -18.392 1.00 91.50 221 GLU A CA 1
ATOM 1666 C C . GLU A 1 221 ? 33.788 8.965 -18.750 1.00 91.50 221 GLU A C 1
ATOM 1668 O O . GLU A 1 221 ? 33.250 10.065 -18.610 1.00 91.50 221 GLU A O 1
ATOM 1673 N N . ASP A 1 222 ? 33.130 7.903 -19.226 1.00 93.31 222 ASP A N 1
ATOM 1674 C CA . ASP A 1 222 ? 31.696 7.914 -19.518 1.00 93.31 222 ASP A CA 1
ATOM 1675 C C . ASP A 1 222 ? 30.903 8.084 -18.214 1.00 93.31 222 ASP A C 1
ATOM 1677 O O . ASP A 1 222 ? 29.985 8.905 -18.161 1.00 93.31 222 ASP A O 1
ATOM 1681 N N . PHE A 1 223 ? 31.318 7.403 -17.139 1.00 93.38 223 PHE A N 1
ATOM 1682 C CA . PHE A 1 223 ? 30.711 7.538 -15.813 1.00 93.38 223 PHE A CA 1
ATOM 1683 C C . PHE A 1 223 ? 30.915 8.925 -15.198 1.00 93.38 223 PHE A C 1
ATOM 1685 O O . PHE A 1 223 ? 29.951 9.504 -14.708 1.00 93.38 223 PHE A O 1
ATOM 1692 N N . LYS A 1 224 ? 32.109 9.523 -15.306 1.00 94.94 224 LYS A N 1
ATOM 1693 C CA . LYS A 1 224 ? 32.361 10.904 -14.836 1.00 94.94 224 LYS A CA 1
ATOM 1694 C C . LYS A 1 224 ? 31.490 11.936 -15.556 1.00 94.94 224 LYS A C 1
ATOM 1696 O O . LYS A 1 224 ? 30.951 12.860 -14.941 1.00 94.94 224 LYS A O 1
ATOM 1701 N N . ARG A 1 225 ? 31.328 11.782 -16.877 1.00 96.12 225 ARG A N 1
ATOM 1702 C CA . ARG A 1 225 ? 30.414 12.627 -17.662 1.00 96.12 225 ARG A CA 1
ATOM 1703 C C . ARG A 1 225 ? 28.971 12.426 -17.209 1.00 96.12 225 ARG A C 1
ATOM 1705 O O . ARG A 1 225 ? 28.254 13.407 -17.030 1.00 96.12 225 ARG A O 1
ATOM 1712 N N . PHE A 1 226 ? 28.560 11.179 -17.002 1.00 96.81 226 PHE A N 1
ATOM 1713 C CA . PHE A 1 226 ? 27.218 10.861 -16.535 1.00 96.81 226 PHE A CA 1
ATOM 1714 C C . PHE A 1 226 ? 26.927 11.414 -15.141 1.00 96.81 226 PHE A C 1
ATOM 1716 O O . PHE A 1 226 ? 25.894 12.048 -14.977 1.00 96.81 226 PHE A O 1
ATOM 1723 N N . GLU A 1 227 ? 27.837 11.261 -14.177 1.00 97.38 227 GLU A N 1
ATOM 1724 C CA . GLU A 1 227 ? 27.728 11.848 -12.836 1.00 97.38 227 GLU A CA 1
ATOM 1725 C C . GLU A 1 227 ? 27.499 13.359 -12.913 1.00 97.38 227 GLU A C 1
ATOM 1727 O O . GLU A 1 227 ? 26.543 13.867 -12.329 1.00 97.38 227 GLU A O 1
ATOM 1732 N N . THR A 1 228 ? 28.313 14.063 -13.706 1.00 98.12 228 THR A N 1
ATOM 1733 C CA . THR A 1 228 ? 28.187 15.517 -13.889 1.00 98.12 228 THR A CA 1
ATOM 1734 C C . THR A 1 228 ? 26.779 15.897 -14.355 1.00 98.12 228 THR A C 1
ATOM 1736 O O . THR A 1 228 ? 26.159 16.810 -13.805 1.00 98.12 228 THR A O 1
ATOM 1739 N N . VAL A 1 229 ? 26.245 15.183 -15.351 1.00 98.25 229 VAL A N 1
ATOM 1740 C CA . VAL A 1 229 ? 24.906 15.444 -15.898 1.00 98.25 229 VAL A CA 1
ATOM 1741 C C . VAL A 1 229 ? 23.810 15.042 -14.917 1.00 98.25 229 VAL A C 1
ATOM 1743 O O . VAL A 1 229 ? 22.885 15.818 -14.694 1.00 98.25 229 VAL A O 1
ATOM 1746 N N . ALA A 1 230 ? 23.908 13.861 -14.309 1.00 97.94 230 ALA A N 1
ATOM 1747 C CA . ALA A 1 230 ? 22.920 13.340 -13.375 1.00 97.94 230 ALA A CA 1
ATOM 1748 C C . ALA A 1 230 ? 22.772 14.253 -12.154 1.00 97.94 230 ALA A C 1
ATOM 1750 O O . ALA A 1 230 ? 21.650 14.636 -11.831 1.00 97.94 230 ALA A O 1
ATOM 1751 N N . VAL A 1 231 ? 23.881 14.675 -11.537 1.00 97.75 231 VAL A N 1
ATOM 1752 C CA . VAL A 1 231 ? 23.865 15.605 -10.397 1.00 97.75 231 VAL A CA 1
ATOM 1753 C C . VAL A 1 231 ? 23.284 16.961 -10.802 1.00 97.75 231 VAL A C 1
ATOM 1755 O O . VAL A 1 231 ? 22.425 17.491 -10.103 1.00 97.75 231 VAL A O 1
ATOM 1758 N N . THR A 1 232 ? 23.679 17.497 -11.960 1.00 97.38 232 THR A N 1
ATOM 1759 C CA . THR A 1 232 ? 23.191 18.800 -12.443 1.00 97.38 232 THR A CA 1
ATOM 1760 C C . THR A 1 232 ? 21.693 18.794 -12.753 1.00 97.38 232 THR A C 1
ATOM 1762 O O . THR A 1 232 ? 20.997 19.762 -12.457 1.00 97.38 232 THR A O 1
ATOM 1765 N N . VAL A 1 233 ? 21.197 17.737 -13.399 1.00 97.00 233 VAL A N 1
ATOM 1766 C CA . VAL A 1 233 ? 19.811 17.663 -13.881 1.00 97.00 233 VAL A CA 1
ATOM 1767 C C . VAL A 1 233 ? 18.855 17.212 -12.780 1.00 97.00 233 VAL A C 1
ATOM 1769 O O . VAL A 1 233 ? 17.790 17.798 -12.619 1.00 97.00 233 VAL A O 1
ATOM 1772 N N . LEU A 1 234 ? 19.212 16.174 -12.017 1.00 96.25 234 LEU A N 1
ATOM 1773 C CA . LEU A 1 234 ? 18.356 15.646 -10.949 1.00 96.25 234 LEU A CA 1
ATOM 1774 C C . LEU A 1 234 ? 18.409 16.505 -9.683 1.00 96.25 234 LEU A C 1
ATOM 1776 O O . LEU A 1 234 ? 17.433 16.533 -8.940 1.00 96.25 234 LEU A O 1
ATOM 1780 N N . GLY A 1 235 ? 19.518 17.215 -9.461 1.00 93.75 235 GLY A N 1
ATOM 1781 C CA . GLY A 1 235 ? 19.673 18.187 -8.380 1.00 93.75 235 GLY A CA 1
ATOM 1782 C C . GLY A 1 235 ? 19.079 19.565 -8.686 1.00 93.75 235 GLY A C 1
ATOM 1783 O O . GLY A 1 235 ? 19.232 20.478 -7.879 1.00 93.75 235 GLY A O 1
ATOM 1784 N N . GLU A 1 236 ? 18.419 19.751 -9.838 1.00 93.56 236 GLU A N 1
ATOM 1785 C CA . GLU A 1 236 ? 17.747 21.010 -10.157 1.00 93.56 236 GLU A CA 1
ATOM 1786 C C . GLU A 1 236 ? 16.582 21.264 -9.185 1.00 93.56 236 GLU A C 1
ATOM 1788 O O . GLU A 1 236 ? 15.594 20.519 -9.155 1.00 93.56 236 GLU A O 1
ATOM 1793 N N . GLY A 1 237 ? 16.689 22.357 -8.425 1.00 87.56 237 GLY A N 1
ATOM 1794 C CA . GLY A 1 237 ? 15.606 22.852 -7.584 1.00 87.56 237 GLY A CA 1
ATOM 1795 C C . GLY A 1 237 ? 14.380 23.215 -8.417 1.00 87.56 237 GLY A C 1
ATOM 1796 O O . GLY A 1 237 ? 14.498 23.768 -9.506 1.00 87.56 237 GLY A O 1
ATOM 1797 N N . ASP A 1 238 ? 13.193 22.896 -7.916 1.00 85.06 238 ASP A N 1
ATOM 1798 C CA . ASP A 1 238 ? 11.942 23.175 -8.608 1.00 85.06 238 ASP A CA 1
ATOM 1799 C C . ASP A 1 238 ? 11.452 24.612 -8.321 1.00 85.06 238 ASP A C 1
ATOM 1801 O O . ASP A 1 238 ? 10.943 24.877 -7.226 1.00 85.06 238 ASP A O 1
ATOM 1805 N N . PRO A 1 239 ? 11.546 25.550 -9.289 1.00 83.62 239 PRO A N 1
ATOM 1806 C CA . PRO A 1 239 ? 11.121 26.938 -9.084 1.00 83.62 239 PRO A CA 1
ATOM 1807 C C . PRO A 1 239 ? 9.603 27.074 -8.920 1.00 83.62 239 PRO A C 1
ATOM 1809 O O . PRO A 1 239 ? 9.108 28.104 -8.467 1.00 83.62 239 PRO A O 1
ATOM 1812 N N . THR A 1 240 ? 8.832 26.037 -9.259 1.00 80.88 240 THR A N 1
ATOM 1813 C CA . THR A 1 240 ? 7.382 26.046 -9.056 1.00 80.88 240 THR A CA 1
ATOM 1814 C C . THR A 1 240 ? 6.994 25.921 -7.582 1.00 80.88 240 THR A C 1
ATOM 1816 O O . THR A 1 240 ? 5.860 26.253 -7.230 1.00 80.88 240 THR A O 1
ATOM 1819 N N . LEU A 1 241 ? 7.923 25.510 -6.704 1.00 79.12 241 LEU A N 1
ATOM 1820 C CA . LEU A 1 241 ? 7.706 25.415 -5.257 1.00 79.12 241 LEU A CA 1
ATOM 1821 C C . LEU A 1 241 ? 7.486 26.774 -4.578 1.00 79.12 241 LEU A C 1
ATOM 1823 O O . LEU A 1 241 ? 6.903 26.812 -3.498 1.00 79.12 241 LEU A O 1
ATOM 1827 N N . ASP A 1 242 ? 7.886 27.873 -5.221 1.00 78.12 242 ASP A N 1
ATOM 1828 C CA . ASP A 1 242 ? 7.588 29.241 -4.773 1.00 78.12 242 ASP A CA 1
ATOM 1829 C C . ASP A 1 242 ? 6.152 29.687 -5.094 1.00 78.12 242 ASP A C 1
ATOM 1831 O O . ASP A 1 242 ? 5.693 30.723 -4.612 1.00 78.12 242 ASP A O 1
ATOM 1835 N N . ILE A 1 243 ? 5.430 28.915 -5.909 1.00 77.44 243 ILE A N 1
ATOM 1836 C CA . ILE A 1 243 ? 4.051 29.194 -6.305 1.00 77.44 243 ILE A CA 1
ATOM 1837 C C . ILE A 1 243 ? 3.102 28.399 -5.408 1.00 77.44 243 ILE A C 1
ATOM 1839 O O . ILE A 1 243 ? 3.329 27.209 -5.154 1.00 77.44 243 ILE A O 1
ATOM 1843 N N . ASP A 1 244 ? 2.018 29.052 -4.984 1.00 74.06 244 ASP A N 1
ATOM 1844 C CA . ASP A 1 244 ? 0.939 28.426 -4.223 1.00 74.06 244 ASP A CA 1
ATOM 1845 C C . ASP A 1 244 ? 0.400 27.165 -4.938 1.00 74.06 244 ASP A C 1
ATOM 1847 O O . ASP A 1 244 ? 0.185 27.204 -6.159 1.00 74.06 244 ASP A O 1
ATOM 1851 N N . PRO A 1 245 ? 0.172 26.042 -4.224 1.00 68.81 245 PRO A N 1
ATOM 1852 C CA . PRO A 1 245 ? -0.269 24.786 -4.830 1.00 68.81 245 PRO A CA 1
ATOM 1853 C C . PRO A 1 245 ? -1.530 24.905 -5.698 1.00 68.81 245 PRO A C 1
ATOM 1855 O O . PRO A 1 245 ? -1.598 24.265 -6.749 1.00 68.81 245 PRO A O 1
ATOM 1858 N N . GLY A 1 246 ? -2.504 25.740 -5.311 1.00 68.81 246 GLY A N 1
ATOM 1859 C CA . GLY A 1 246 ? -3.755 25.924 -6.059 1.00 68.81 246 GLY A CA 1
ATOM 1860 C C . GLY A 1 246 ? -3.583 26.733 -7.348 1.00 68.81 246 GLY A C 1
ATOM 1861 O O . GLY A 1 246 ? -4.376 26.608 -8.286 1.00 68.81 246 GLY A O 1
ATOM 1862 N N . GLU A 1 247 ? -2.518 27.530 -7.428 1.00 71.75 247 GLU A N 1
ATOM 1863 C CA . GLU A 1 247 ? -2.221 28.398 -8.568 1.00 71.75 247 GLU A CA 1
ATOM 1864 C C . GLU A 1 247 ? -1.133 27.843 -9.493 1.00 71.75 247 GLU A C 1
ATOM 1866 O O . GLU A 1 247 ? -0.944 28.341 -10.608 1.00 71.75 247 GLU A O 1
ATOM 1871 N N . ARG A 1 248 ? -0.424 26.797 -9.052 1.00 75.00 248 ARG A N 1
ATOM 1872 C CA . ARG A 1 248 ? 0.767 26.261 -9.719 1.00 75.00 248 ARG A CA 1
ATOM 1873 C C . ARG A 1 248 ? 0.508 25.875 -11.174 1.00 75.00 248 ARG A C 1
ATOM 1875 O O . ARG A 1 248 ? 1.310 26.225 -12.032 1.00 75.00 248 ARG A O 1
ATOM 1882 N N . TRP A 1 249 ? -0.607 25.218 -11.490 1.00 69.88 249 TRP A N 1
ATOM 1883 C CA . TRP A 1 249 ? -0.872 24.717 -12.848 1.00 69.88 249 TRP A CA 1
ATOM 1884 C C . TRP A 1 249 ? -1.042 25.833 -13.899 1.00 69.88 249 TRP A C 1
ATOM 1886 O O . TRP A 1 249 ? -0.507 25.727 -15.005 1.00 69.88 249 TRP A O 1
ATOM 1896 N N . TRP A 1 250 ? -1.747 26.922 -13.572 1.00 71.50 250 TRP A N 1
ATOM 1897 C CA . TRP A 1 250 ? -1.990 28.013 -14.523 1.00 71.50 250 TRP A CA 1
ATOM 1898 C C . TRP A 1 250 ? -0.883 29.062 -14.485 1.00 71.50 250 TRP A C 1
ATOM 1900 O O . TRP A 1 250 ? -0.488 29.555 -15.541 1.00 71.50 250 TRP A O 1
ATOM 1910 N N . ARG A 1 251 ? -0.326 29.377 -13.305 1.00 69.12 251 ARG A N 1
ATOM 1911 C CA . ARG A 1 251 ? 0.771 30.349 -13.206 1.00 69.12 251 ARG A CA 1
ATOM 1912 C C . ARG A 1 251 ? 2.008 29.870 -13.939 1.00 69.12 251 ARG A C 1
ATOM 1914 O O . ARG A 1 251 ? 2.541 30.645 -14.714 1.00 69.12 251 ARG A O 1
ATOM 1921 N N . THR A 1 252 ? 2.397 28.604 -13.786 1.00 73.69 252 THR A N 1
ATOM 1922 C CA . THR A 1 252 ? 3.549 28.037 -14.516 1.00 73.69 252 THR A CA 1
ATOM 1923 C C . THR A 1 252 ? 3.359 28.087 -16.033 1.00 73.69 252 THR A C 1
ATOM 1925 O O . THR A 1 252 ? 4.294 28.421 -16.759 1.00 73.69 252 THR A O 1
ATOM 1928 N N . SER A 1 253 ? 2.133 27.846 -16.512 1.00 71.25 253 SER A N 1
ATOM 1929 C CA . SER A 1 253 ? 1.790 27.911 -17.938 1.00 71.25 253 SER A CA 1
ATOM 1930 C C . SER A 1 253 ? 1.865 29.334 -18.511 1.00 71.25 253 SER A C 1
ATOM 1932 O O . SER A 1 253 ? 2.227 29.503 -19.672 1.00 71.25 253 SER A O 1
ATOM 1934 N N . ILE A 1 254 ? 1.536 30.361 -17.717 1.00 69.00 254 ILE A N 1
ATOM 1935 C CA . ILE A 1 254 ? 1.538 31.771 -18.152 1.00 69.00 254 ILE A CA 1
ATOM 1936 C C . ILE A 1 254 ? 2.910 32.427 -17.962 1.00 69.00 254 ILE A C 1
ATOM 1938 O O . ILE A 1 254 ? 3.356 33.182 -18.823 1.00 69.00 254 ILE A O 1
ATOM 1942 N N . SER A 1 255 ? 3.576 32.174 -16.834 1.00 66.69 255 SER A N 1
ATOM 1943 C CA . SER A 1 255 ? 4.847 32.812 -16.482 1.00 66.69 255 SER A CA 1
ATOM 1944 C C . SER A 1 255 ? 6.058 32.147 -17.135 1.00 66.69 255 SER A C 1
ATOM 1946 O O . SER A 1 255 ? 7.153 32.704 -17.084 1.00 66.69 255 SER A O 1
ATOM 1948 N N . GLY A 1 256 ? 5.889 30.945 -17.701 1.00 66.31 256 GLY A N 1
ATOM 1949 C CA . GLY A 1 256 ? 6.996 30.122 -18.192 1.00 66.31 256 GLY A CA 1
ATOM 1950 C C . GLY A 1 256 ? 7.951 29.675 -17.079 1.00 66.31 256 GLY A C 1
ATOM 1951 O O . GLY A 1 256 ? 9.054 29.214 -17.363 1.00 66.31 256 GLY A O 1
ATOM 1952 N N . THR A 1 257 ? 7.558 29.833 -15.809 1.00 69.75 257 THR A N 1
ATOM 1953 C CA . THR A 1 257 ? 8.358 29.427 -14.652 1.00 69.75 257 THR A CA 1
ATOM 1954 C C . THR A 1 257 ? 8.276 27.914 -14.523 1.00 69.75 257 THR A C 1
ATOM 1956 O O . THR A 1 257 ? 7.279 27.371 -14.054 1.00 69.75 257 THR A O 1
ATOM 1959 N N . GLY A 1 258 ? 9.323 27.230 -14.966 1.00 76.94 258 GLY A N 1
ATOM 1960 C CA . GLY A 1 258 ? 9.441 25.782 -14.905 1.00 76.94 258 GLY A CA 1
ATOM 1961 C C . GLY A 1 258 ? 10.901 25.364 -14.832 1.00 76.94 258 GLY A C 1
ATOM 1962 O O . GLY A 1 258 ? 11.806 26.193 -14.937 1.00 76.94 258 GLY A O 1
ATOM 1963 N N . LYS A 1 259 ? 11.121 24.066 -14.635 1.00 84.94 259 LYS A N 1
ATOM 1964 C CA . LYS A 1 259 ? 12.460 23.479 -14.656 1.00 84.94 259 LYS A CA 1
ATOM 1965 C C . LYS A 1 259 ? 13.121 23.681 -16.022 1.00 84.94 259 LYS A C 1
ATOM 1967 O O . LYS A 1 259 ? 12.463 23.585 -17.059 1.00 84.94 259 LYS A O 1
ATOM 1972 N N . LYS A 1 260 ? 14.427 23.938 -16.014 1.00 91.69 260 LYS A N 1
ATOM 1973 C CA . LYS A 1 260 ? 15.279 24.057 -17.201 1.00 91.69 260 LYS A CA 1
ATOM 1974 C C . LYS A 1 260 ? 15.359 22.737 -17.958 1.00 91.69 260 LYS A C 1
ATOM 1976 O O . LYS A 1 260 ? 15.461 22.750 -19.184 1.00 91.69 260 LYS A O 1
ATOM 1981 N N . TYR A 1 261 ? 15.365 21.616 -17.239 1.00 94.19 261 TYR A N 1
ATOM 1982 C CA . TYR A 1 261 ? 15.438 20.285 -17.833 1.00 94.19 261 TYR A CA 1
ATOM 1983 C C . TYR A 1 261 ? 14.065 19.627 -17.901 1.00 94.19 261 TYR A C 1
ATOM 1985 O O . TYR A 1 261 ? 13.221 19.779 -17.015 1.00 94.19 261 TYR A O 1
ATOM 1993 N N . SER A 1 262 ? 13.837 18.854 -18.960 1.00 94.50 262 SER A N 1
ATOM 1994 C CA . SER A 1 262 ? 12.537 18.235 -19.177 1.00 94.50 262 SER A CA 1
ATOM 1995 C C . SER A 1 262 ? 12.254 17.080 -18.193 1.00 94.50 262 SER A C 1
ATOM 1997 O O . SER A 1 262 ? 13.169 16.372 -17.741 1.00 94.50 262 SER A O 1
ATOM 1999 N N . PRO A 1 263 ? 10.969 16.782 -17.912 1.00 92.88 263 PRO A N 1
ATOM 2000 C CA . PRO A 1 263 ? 10.571 15.554 -17.218 1.00 92.88 263 PRO A CA 1
ATOM 2001 C C . PRO A 1 263 ? 11.058 14.275 -17.923 1.00 92.88 263 PRO A C 1
ATOM 2003 O O . PRO A 1 263 ? 11.258 13.235 -17.294 1.00 92.88 263 PRO A O 1
ATOM 2006 N N . GLN A 1 264 ? 11.240 14.339 -19.246 1.00 95.88 264 GLN A N 1
ATOM 2007 C CA . GLN A 1 264 ? 11.724 13.242 -20.076 1.00 95.88 264 GLN A CA 1
ATOM 2008 C C . GLN A 1 264 ? 13.186 12.909 -19.759 1.00 95.88 264 GLN A C 1
ATOM 2010 O O . GLN A 1 264 ? 13.480 11.730 -19.550 1.00 95.88 264 GLN A O 1
ATOM 2015 N N . LEU A 1 265 ? 14.060 13.919 -19.662 1.00 97.38 265 LEU A N 1
ATOM 2016 C CA . LEU A 1 265 ? 15.474 13.734 -19.325 1.00 97.38 265 LEU A CA 1
ATOM 2017 C C . LEU A 1 265 ? 15.683 13.346 -17.866 1.00 97.38 265 LEU A C 1
ATOM 2019 O O . LEU A 1 265 ? 16.393 12.384 -17.593 1.00 97.38 265 LEU A O 1
ATOM 2023 N N . THR A 1 266 ? 15.014 14.020 -16.930 1.00 96.44 266 THR A N 1
ATOM 2024 C CA . THR A 1 266 ? 15.104 13.666 -15.501 1.00 96.44 266 THR A CA 1
ATOM 2025 C C . THR A 1 266 ? 14.709 12.203 -15.260 1.00 96.44 266 THR A C 1
ATOM 2027 O O . THR A 1 266 ? 15.448 11.456 -14.621 1.00 96.44 266 THR A O 1
ATOM 2030 N N . ARG A 1 267 ? 13.601 11.735 -15.852 1.00 95.62 267 ARG A N 1
ATOM 2031 C CA . ARG A 1 267 ? 13.200 10.322 -15.756 1.00 95.62 267 ARG A CA 1
ATOM 2032 C C . ARG A 1 267 ? 14.149 9.379 -16.505 1.00 95.62 267 ARG A C 1
ATOM 2034 O O . ARG A 1 267 ? 14.338 8.246 -16.068 1.00 95.62 267 ARG A O 1
ATOM 2041 N N . GLY A 1 268 ? 14.717 9.819 -17.629 1.00 97.12 268 GLY A N 1
ATOM 2042 C CA . GLY A 1 268 ? 15.721 9.074 -18.391 1.00 97.12 268 GLY A CA 1
ATOM 2043 C C . GLY A 1 268 ? 16.970 8.782 -17.560 1.00 97.12 268 GLY A C 1
ATOM 2044 O O . GLY A 1 268 ? 17.333 7.619 -17.398 1.00 97.12 268 GLY A O 1
ATOM 2045 N N . LEU A 1 269 ? 17.542 9.814 -16.936 1.00 98.25 269 LEU A N 1
ATOM 2046 C CA . LEU A 1 269 ? 18.720 9.710 -16.072 1.00 98.25 269 LEU A CA 1
ATOM 2047 C C . LEU A 1 269 ? 18.446 8.872 -14.815 1.00 98.25 269 LEU A C 1
ATOM 2049 O O . LEU A 1 269 ? 19.253 8.014 -14.469 1.00 98.25 269 LEU A O 1
ATOM 2053 N N . ALA A 1 270 ? 17.292 9.059 -14.162 1.00 97.94 270 ALA A N 1
ATOM 2054 C CA . ALA A 1 270 ? 16.905 8.257 -12.998 1.00 97.94 270 ALA A CA 1
ATOM 2055 C C . ALA A 1 270 ? 16.757 6.764 -13.348 1.00 97.94 270 ALA A C 1
ATOM 2057 O O . ALA A 1 270 ? 17.211 5.897 -12.604 1.00 97.94 270 ALA A O 1
ATOM 2058 N N . ARG A 1 271 ? 16.183 6.449 -14.517 1.00 97.50 271 ARG A N 1
ATOM 2059 C CA . ARG A 1 271 ? 16.123 5.075 -15.037 1.00 97.50 271 ARG A CA 1
ATOM 2060 C C . ARG A 1 271 ? 17.514 4.523 -15.341 1.00 97.50 271 ARG A C 1
ATOM 2062 O O . ARG A 1 271 ? 17.776 3.368 -15.025 1.00 97.50 271 ARG A O 1
ATOM 2069 N N . SER A 1 272 ? 18.382 5.318 -15.957 1.00 97.25 272 SER A N 1
ATOM 2070 C CA . SER A 1 272 ? 19.767 4.930 -16.229 1.00 97.25 272 SER A CA 1
ATOM 2071 C C . SER A 1 272 ? 20.525 4.617 -14.940 1.00 97.25 272 SER A C 1
ATOM 2073 O O . SER A 1 272 ? 21.205 3.601 -14.888 1.00 97.25 272 SER A O 1
ATOM 2075 N N . LEU A 1 273 ? 20.342 5.406 -13.873 1.00 97.44 273 LEU A N 1
ATOM 2076 C CA . LEU A 1 273 ? 20.878 5.095 -12.542 1.00 97.44 273 LEU A CA 1
ATOM 2077 C C . LEU A 1 273 ? 20.318 3.777 -11.992 1.00 97.44 273 LEU A C 1
ATOM 2079 O O . LEU A 1 273 ? 21.085 2.964 -11.484 1.00 97.44 273 LEU A O 1
ATOM 2083 N N . ALA A 1 274 ? 19.010 3.532 -12.125 1.00 96.88 274 ALA A N 1
ATOM 2084 C CA . ALA A 1 274 ? 18.385 2.289 -11.666 1.00 96.88 274 ALA A CA 1
ATOM 2085 C C . ALA A 1 274 ? 18.925 1.050 -12.404 1.00 96.88 274 ALA A C 1
ATOM 2087 O O . ALA A 1 274 ? 19.243 0.036 -11.780 1.00 96.88 274 ALA A O 1
ATOM 2088 N N . LEU A 1 275 ? 19.091 1.148 -13.727 1.00 95.06 275 LEU A N 1
ATOM 2089 C CA . LEU A 1 275 ? 19.688 0.097 -14.553 1.00 95.06 275 LEU A CA 1
ATOM 2090 C C . LEU A 1 275 ? 21.168 -0.103 -14.234 1.00 95.06 275 LEU A C 1
ATOM 2092 O O . LEU A 1 275 ? 21.606 -1.243 -14.114 1.00 95.06 275 LEU A O 1
ATOM 2096 N N . LEU A 1 276 ? 21.916 0.982 -14.038 1.00 93.38 276 LEU A N 1
ATOM 2097 C CA . LEU A 1 276 ? 23.323 0.943 -13.660 1.00 93.38 276 LEU A CA 1
ATOM 2098 C C . LEU A 1 276 ? 23.519 0.276 -12.287 1.00 93.38 276 LEU A C 1
ATOM 2100 O O . LEU A 1 276 ? 24.355 -0.611 -12.153 1.00 93.38 276 LEU A O 1
ATOM 2104 N N . GLY A 1 277 ? 22.699 0.631 -11.296 1.00 92.94 277 GLY A N 1
ATOM 2105 C CA . GLY A 1 277 ? 22.718 0.025 -9.961 1.00 92.94 277 GLY A CA 1
ATOM 2106 C C . GLY A 1 277 ? 22.285 -1.444 -9.923 1.00 92.94 277 GLY A C 1
ATOM 2107 O O . GLY A 1 277 ? 22.654 -2.175 -9.004 1.00 92.94 277 GLY A O 1
ATOM 2108 N N . THR A 1 278 ? 21.510 -1.886 -10.917 1.00 91.62 278 THR A N 1
ATOM 2109 C CA . THR A 1 278 ? 21.022 -3.269 -11.024 1.00 91.62 278 THR A CA 1
ATOM 2110 C C . THR A 1 278 ? 21.969 -4.158 -11.831 1.00 91.62 278 THR A C 1
ATOM 2112 O O . THR A 1 278 ? 22.261 -5.277 -11.425 1.00 91.62 278 THR A O 1
ATOM 2115 N N . LEU A 1 279 ? 22.441 -3.676 -12.984 1.00 87.38 279 LEU A N 1
ATOM 2116 C CA . LEU A 1 279 ? 23.208 -4.457 -13.962 1.00 87.38 279 LEU A CA 1
ATOM 2117 C C . LEU A 1 279 ? 24.724 -4.227 -13.873 1.00 87.38 279 LEU A C 1
ATOM 2119 O O . LEU A 1 279 ? 25.477 -4.979 -14.494 1.00 87.38 279 LEU A O 1
ATOM 2123 N N . GLY A 1 280 ? 25.169 -3.196 -13.151 1.00 80.31 280 GLY A N 1
ATOM 2124 C CA . GLY A 1 280 ? 26.569 -2.764 -13.078 1.00 80.31 280 GLY A CA 1
ATOM 2125 C C . GLY A 1 280 ? 27.432 -3.495 -12.048 1.00 80.31 280 GLY A C 1
ATOM 2126 O O . GLY A 1 280 ? 28.592 -3.130 -11.887 1.00 80.31 280 GLY A O 1
ATOM 2127 N N . ASN A 1 281 ? 26.903 -4.506 -11.347 1.00 72.12 281 ASN A N 1
ATOM 2128 C CA . ASN A 1 281 ? 27.678 -5.320 -10.395 1.00 72.12 281 ASN A CA 1
ATOM 2129 C C . ASN A 1 281 ? 28.714 -6.229 -11.084 1.00 72.12 281 ASN A C 1
ATOM 2131 O O . ASN A 1 281 ? 29.714 -6.589 -10.471 1.00 72.12 281 ASN A O 1
ATOM 2135 N N . ASP A 1 282 ? 28.484 -6.592 -12.350 1.00 65.19 282 ASP A N 1
ATOM 2136 C CA . ASP A 1 282 ? 29.301 -7.572 -13.082 1.00 65.19 282 ASP A CA 1
ATOM 2137 C C . ASP A 1 282 ? 30.483 -6.947 -13.854 1.00 65.19 282 ASP A C 1
ATOM 2139 O O . ASP A 1 282 ? 31.126 -7.631 -14.655 1.00 65.19 282 ASP A O 1
ATOM 2143 N N . ASP A 1 283 ? 30.758 -5.649 -13.684 1.00 57.62 283 ASP A N 1
ATOM 2144 C CA . ASP A 1 283 ? 31.754 -4.940 -14.494 1.00 57.62 283 ASP A CA 1
ATOM 2145 C C . ASP A 1 283 ? 33.192 -5.274 -14.049 1.00 57.62 283 ASP A C 1
ATOM 2147 O O . ASP A 1 283 ? 33.789 -4.644 -13.176 1.00 57.62 283 ASP A O 1
ATOM 2151 N N . VAL A 1 284 ? 33.777 -6.288 -14.691 1.00 47.91 284 VAL A N 1
ATOM 2152 C CA . VAL A 1 284 ? 35.187 -6.685 -14.551 1.00 47.91 284 VAL A CA 1
ATOM 2153 C C . VAL A 1 284 ? 36.058 -5.765 -15.420 1.00 47.91 284 VAL A C 1
ATOM 2155 O O . VAL A 1 284 ? 36.379 -6.100 -16.559 1.00 47.91 284 VAL A O 1
ATOM 2158 N N . GLY A 1 285 ? 36.435 -4.582 -14.923 1.00 53.06 285 GLY A N 1
ATOM 2159 C CA . GLY A 1 285 ? 37.345 -3.704 -15.682 1.00 53.06 285 GLY A CA 1
ATOM 2160 C C . GLY A 1 285 ? 37.659 -2.318 -15.114 1.00 53.06 285 GLY A C 1
ATOM 2161 O O . GLY A 1 285 ? 38.615 -1.693 -15.572 1.00 53.06 285 GLY A O 1
ATOM 2162 N N . THR A 1 286 ? 36.913 -1.834 -14.122 1.00 61.00 286 THR A N 1
ATOM 2163 C CA . THR A 1 286 ? 37.125 -0.532 -13.462 1.00 61.00 286 THR A CA 1
ATOM 2164 C C . THR A 1 286 ? 37.369 -0.710 -11.961 1.00 61.00 286 THR A C 1
ATOM 2166 O O . THR A 1 2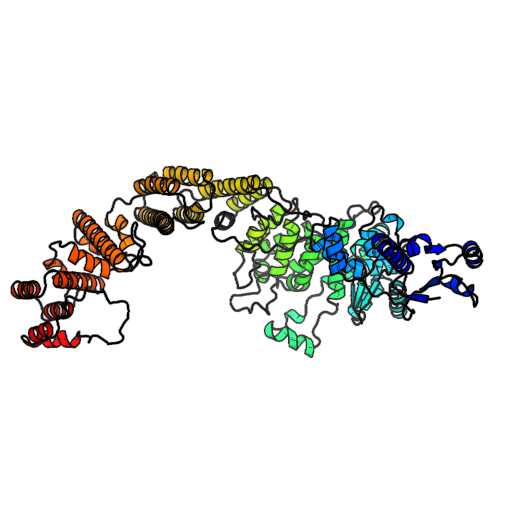86 ? 37.009 -1.732 -11.386 1.00 61.00 286 THR A O 1
ATOM 2169 N N . VAL A 1 287 ? 37.999 0.278 -11.304 1.00 69.44 287 VAL A N 1
ATOM 2170 C CA . VAL A 1 287 ? 38.222 0.260 -9.836 1.00 69.44 287 VAL A CA 1
ATOM 2171 C C . VAL A 1 287 ? 36.896 0.265 -9.064 1.00 69.44 287 VAL A C 1
ATOM 2173 O O . VAL A 1 287 ? 36.807 -0.314 -7.986 1.00 69.44 287 VAL A O 1
ATOM 2176 N N . HIS A 1 288 ? 35.874 0.900 -9.638 1.00 79.12 288 HIS A N 1
ATOM 2177 C CA . HIS A 1 288 ? 34.517 0.980 -9.108 1.00 79.12 288 HIS A CA 1
ATOM 2178 C C . HIS A 1 288 ? 33.549 0.308 -10.074 1.00 79.12 288 HIS A C 1
ATOM 2180 O O . HIS A 1 288 ? 33.637 0.542 -11.283 1.00 79.12 288 HIS A O 1
ATOM 2186 N N . SER A 1 289 ? 32.631 -0.496 -9.545 1.00 87.19 289 SER A N 1
ATOM 2187 C CA . SER A 1 289 ? 31.544 -1.096 -10.319 1.00 87.19 289 SER A CA 1
ATOM 2188 C C . SER A 1 289 ? 30.541 -0.027 -10.767 1.00 87.19 289 SER A C 1
ATOM 2190 O O . SER A 1 289 ? 30.492 1.077 -10.214 1.00 87.19 289 SER A O 1
ATOM 2192 N N . GLY A 1 290 ? 29.694 -0.340 -11.750 1.00 87.75 290 GLY A N 1
ATOM 2193 C CA . GLY A 1 290 ? 28.599 0.555 -12.123 1.00 87.75 290 GLY A CA 1
ATOM 2194 C C . GLY A 1 290 ? 27.671 0.857 -10.938 1.00 87.75 290 GLY A C 1
ATOM 2195 O O . GLY A 1 290 ? 27.238 1.997 -10.759 1.00 87.75 290 GLY A O 1
ATOM 2196 N N . ALA A 1 291 ? 27.430 -0.129 -10.071 1.00 90.56 291 ALA A N 1
ATOM 2197 C CA . ALA A 1 291 ? 26.616 0.057 -8.873 1.00 90.56 291 ALA A CA 1
ATOM 2198 C C . ALA A 1 291 ? 27.250 1.014 -7.853 1.00 90.56 291 ALA A C 1
ATOM 2200 O O . ALA A 1 291 ? 26.529 1.817 -7.256 1.00 90.56 291 ALA A O 1
ATOM 2201 N N . ASP A 1 292 ? 28.579 1.010 -7.713 1.00 92.31 292 ASP A N 1
ATOM 2202 C CA . ASP A 1 292 ? 29.293 1.978 -6.869 1.00 92.31 292 ASP A CA 1
ATOM 2203 C C . ASP A 1 292 ? 29.101 3.411 -7.386 1.00 92.31 292 ASP A C 1
ATOM 2205 O O . ASP A 1 292 ? 28.805 4.321 -6.609 1.00 92.31 292 ASP A O 1
ATOM 2209 N N . TRP A 1 293 ? 29.191 3.615 -8.707 1.00 93.75 293 TRP A N 1
ATOM 2210 C CA . TRP A 1 293 ? 28.916 4.913 -9.337 1.00 93.75 293 TRP A CA 1
ATOM 2211 C C . TRP A 1 293 ? 27.473 5.365 -9.109 1.00 93.75 293 TRP A C 1
ATOM 2213 O O . TRP A 1 293 ? 27.244 6.504 -8.698 1.00 93.75 293 TRP A O 1
ATOM 2223 N N . ALA A 1 294 ? 26.497 4.477 -9.323 1.00 95.69 294 ALA A N 1
ATOM 2224 C CA . ALA A 1 294 ? 25.094 4.776 -9.048 1.00 95.69 294 ALA A CA 1
ATOM 2225 C C . ALA A 1 294 ? 24.889 5.163 -7.573 1.00 95.69 294 ALA A C 1
ATOM 2227 O O . ALA A 1 294 ? 24.238 6.168 -7.285 1.00 95.69 294 ALA A O 1
ATOM 2228 N N . SER A 1 295 ? 25.502 4.423 -6.642 1.00 96.31 295 SER A N 1
ATOM 2229 C CA . SER A 1 295 ? 25.433 4.727 -5.214 1.00 96.31 295 SER A CA 1
ATOM 2230 C C . SER A 1 295 ? 26.081 6.057 -4.848 1.00 96.31 295 SER A C 1
ATOM 2232 O O . SER A 1 295 ? 25.519 6.768 -4.017 1.00 96.31 295 SER A O 1
ATOM 2234 N N . SER A 1 296 ? 27.221 6.409 -5.444 1.00 96.75 296 SER A N 1
ATOM 2235 C CA . SER A 1 296 ? 27.891 7.694 -5.212 1.00 96.75 296 SER A CA 1
ATOM 2236 C C . SER A 1 296 ? 27.034 8.874 -5.682 1.00 96.75 296 SER A C 1
ATOM 2238 O O . SER A 1 296 ? 26.831 9.840 -4.941 1.00 96.75 296 SER A O 1
ATOM 2240 N N . ILE A 1 297 ? 26.456 8.767 -6.884 1.00 97.94 297 ILE A N 1
ATOM 2241 C CA . ILE A 1 297 ? 25.596 9.807 -7.465 1.00 97.94 297 ILE A CA 1
ATOM 2242 C C . ILE A 1 297 ? 24.336 9.998 -6.614 1.00 97.94 297 ILE A C 1
ATOM 2244 O O . ILE A 1 297 ? 23.999 11.127 -6.256 1.00 97.94 297 ILE A O 1
ATOM 2248 N N . VAL A 1 298 ? 23.655 8.904 -6.248 1.00 98.31 298 VAL A N 1
ATOM 2249 C CA . VAL A 1 298 ? 22.451 8.963 -5.401 1.00 98.31 298 VAL A CA 1
ATOM 2250 C C . VAL A 1 298 ? 22.779 9.556 -4.032 1.00 98.31 298 VAL A C 1
ATOM 2252 O O . VAL A 1 298 ? 22.064 10.446 -3.576 1.00 98.31 298 VAL A O 1
ATOM 2255 N N . ARG A 1 299 ? 23.884 9.137 -3.401 1.00 98.06 299 ARG A N 1
ATOM 2256 C CA . ARG A 1 299 ? 24.326 9.691 -2.113 1.00 98.06 299 ARG A CA 1
ATOM 2257 C C . ARG A 1 299 ? 24.579 11.195 -2.206 1.00 98.06 299 ARG A C 1
ATOM 2259 O O . ARG A 1 299 ? 24.138 11.931 -1.334 1.00 98.06 299 ARG A O 1
ATOM 2266 N N . THR A 1 300 ? 25.224 11.656 -3.275 1.00 98.00 300 THR A N 1
ATOM 2267 C CA . THR A 1 300 ? 25.485 13.085 -3.511 1.00 98.00 300 THR A CA 1
ATOM 2268 C C . THR A 1 300 ? 24.187 13.883 -3.650 1.00 98.00 300 THR A C 1
ATOM 2270 O O . THR A 1 300 ? 24.030 14.925 -3.015 1.00 98.00 300 THR A O 1
ATOM 2273 N N . LEU A 1 301 ? 23.232 13.379 -4.439 1.00 97.38 301 LEU A N 1
ATOM 2274 C CA . LEU A 1 301 ? 21.926 14.013 -4.636 1.00 97.38 301 LEU A CA 1
ATOM 2275 C C . LEU A 1 301 ? 21.134 14.119 -3.327 1.00 97.38 301 LEU A C 1
ATOM 2277 O O . LEU A 1 301 ? 20.590 15.177 -3.014 1.00 97.38 301 LEU A O 1
ATOM 2281 N N . LEU A 1 302 ? 21.075 13.033 -2.554 1.00 95.69 302 LEU A N 1
ATOM 2282 C CA . LEU A 1 302 ? 20.284 12.993 -1.327 1.00 95.69 302 LEU A CA 1
ATOM 2283 C C . LEU A 1 302 ? 20.961 13.726 -0.161 1.00 95.69 302 LEU A C 1
ATOM 2285 O O . LEU A 1 302 ? 20.267 14.357 0.627 1.00 95.69 302 LEU A O 1
ATOM 2289 N N . ALA A 1 303 ? 22.295 13.751 -0.093 1.00 94.75 303 ALA A N 1
ATOM 2290 C CA . ALA A 1 303 ? 23.019 14.585 0.869 1.00 94.75 303 ALA A CA 1
ATOM 2291 C C . ALA A 1 303 ? 22.763 16.083 0.626 1.00 94.75 303 ALA A C 1
ATOM 2293 O O . ALA A 1 303 ? 22.575 16.850 1.573 1.00 94.75 303 ALA A O 1
ATOM 2294 N N . ALA A 1 304 ? 22.696 16.505 -0.643 1.00 93.31 304 ALA A N 1
ATOM 2295 C CA . ALA A 1 304 ? 22.307 17.868 -0.994 1.00 93.31 304 ALA A CA 1
ATOM 2296 C C . ALA A 1 304 ? 20.856 18.169 -0.581 1.00 93.31 304 ALA A C 1
ATOM 2298 O O . ALA A 1 304 ? 20.586 19.244 -0.049 1.00 93.31 304 ALA A O 1
ATOM 2299 N N . ALA A 1 305 ? 19.938 17.211 -0.756 1.00 91.25 305 ALA A N 1
ATOM 2300 C CA . ALA A 1 305 ? 18.553 17.344 -0.304 1.00 91.25 305 ALA A CA 1
ATOM 2301 C C . ALA A 1 305 ? 18.425 17.407 1.231 1.00 91.25 305 ALA A C 1
ATOM 2303 O O . ALA A 1 305 ? 17.631 18.197 1.733 1.00 91.25 305 ALA A O 1
ATOM 2304 N N . ASN A 1 306 ? 19.224 16.632 1.973 1.00 90.81 306 ASN A N 1
ATOM 2305 C CA . ASN A 1 306 ? 19.285 16.672 3.441 1.00 90.81 306 ASN A CA 1
ATOM 2306 C C . ASN A 1 306 ? 19.871 17.980 3.981 1.00 90.81 306 ASN A C 1
ATOM 2308 O O . ASN A 1 306 ? 19.476 18.435 5.052 1.00 90.81 306 ASN A O 1
ATOM 2312 N N . SER A 1 307 ? 20.789 18.598 3.236 1.00 89.69 307 SER A N 1
ATOM 2313 C CA . SER A 1 307 ? 21.397 19.881 3.610 1.00 89.69 307 SER A CA 1
ATOM 2314 C C . SER A 1 307 ? 20.441 21.073 3.446 1.00 89.69 307 SER A C 1
ATOM 2316 O O . SER A 1 307 ? 20.707 22.147 3.981 1.00 89.69 307 SER A O 1
ATOM 2318 N N . ASP A 1 308 ? 19.337 20.910 2.709 1.00 87.38 308 ASP A N 1
ATOM 2319 C CA . ASP A 1 308 ? 18.301 21.930 2.561 1.00 87.38 308 ASP A CA 1
ATOM 2320 C C . ASP A 1 308 ? 17.260 21.829 3.687 1.00 87.38 308 ASP A C 1
ATOM 2322 O O . ASP A 1 308 ? 16.301 21.056 3.620 1.00 87.38 308 ASP A O 1
ATOM 2326 N N . GLU A 1 309 ? 17.415 22.676 4.708 1.00 82.75 309 GLU A N 1
ATOM 2327 C CA . GLU A 1 309 ? 16.521 22.736 5.873 1.00 82.75 309 GLU A CA 1
ATOM 2328 C C . GLU A 1 309 ? 15.051 23.027 5.520 1.00 82.75 309 GLU A C 1
ATOM 2330 O O . GLU A 1 309 ? 14.160 22.737 6.320 1.00 82.75 309 GLU A O 1
ATOM 2335 N N . SER A 1 310 ? 14.773 23.582 4.333 1.00 81.62 310 SER A N 1
ATOM 2336 C CA . SER A 1 310 ? 13.405 23.867 3.886 1.00 81.62 310 SER A CA 1
ATOM 2337 C C . SER A 1 310 ? 12.651 22.629 3.383 1.00 81.62 310 SER A C 1
ATOM 2339 O O . SER A 1 310 ? 11.435 22.689 3.193 1.00 81.62 310 SER A O 1
ATOM 2341 N N . GLY A 1 311 ? 13.354 21.518 3.130 1.00 82.69 311 GLY A N 1
ATOM 2342 C CA . GLY A 1 311 ? 12.795 20.309 2.520 1.00 82.69 311 GLY A CA 1
ATOM 2343 C C . GLY A 1 311 ? 12.488 20.435 1.019 1.00 82.69 311 GLY A C 1
ATOM 2344 O O . GLY A 1 311 ? 11.986 19.486 0.412 1.00 82.69 311 GLY A O 1
ATOM 2345 N N . ARG A 1 312 ? 12.798 21.574 0.380 1.00 84.38 312 ARG A N 1
ATOM 2346 C CA . ARG A 1 312 ? 12.539 21.806 -1.053 1.00 84.38 312 ARG A CA 1
ATOM 2347 C C . ARG A 1 312 ? 13.418 20.942 -1.954 1.00 84.38 312 ARG A C 1
ATOM 2349 O O . ARG A 1 312 ? 12.968 20.552 -3.032 1.00 84.38 312 ARG A O 1
ATOM 2356 N N . GLY A 1 313 ? 14.631 20.602 -1.524 1.00 88.69 313 GLY A N 1
ATOM 2357 C CA . GLY A 1 313 ? 15.520 19.669 -2.215 1.00 88.69 313 GLY A CA 1
ATOM 2358 C C . GLY A 1 313 ? 14.867 18.299 -2.394 1.00 88.69 313 GLY A C 1
ATOM 2359 O O . GLY A 1 313 ? 14.758 17.804 -3.518 1.00 88.69 313 GLY A O 1
ATOM 2360 N N . TRP A 1 314 ? 14.314 17.742 -1.312 1.00 89.75 314 TRP A N 1
ATOM 2361 C CA . TRP A 1 314 ? 13.530 16.507 -1.361 1.00 89.75 314 TRP A CA 1
ATOM 2362 C C . TRP A 1 314 ? 12.305 16.646 -2.276 1.00 89.75 314 TRP A C 1
ATOM 2364 O O . TRP A 1 314 ? 12.039 15.756 -3.086 1.00 89.75 314 TRP A O 1
ATOM 2374 N N . ALA A 1 315 ? 11.601 17.783 -2.227 1.00 86.88 315 ALA A N 1
ATOM 2375 C CA . ALA A 1 315 ? 10.404 17.999 -3.046 1.00 86.88 315 ALA A CA 1
ATOM 2376 C C . ALA A 1 315 ? 10.745 18.067 -4.539 1.00 86.88 315 ALA A C 1
ATOM 2378 O O . ALA A 1 315 ? 10.007 17.558 -5.382 1.00 86.88 315 ALA A O 1
ATOM 2379 N N . SER A 1 316 ? 11.905 18.638 -4.862 1.00 88.25 316 SER A N 1
ATOM 2380 C CA . SER A 1 316 ? 12.391 18.797 -6.231 1.00 88.25 316 SER A CA 1
ATOM 2381 C C . SER A 1 316 ? 12.764 17.462 -6.876 1.00 88.25 316 SER A C 1
ATOM 2383 O O . SER A 1 316 ? 12.556 17.299 -8.083 1.00 88.25 316 SER A O 1
ATOM 2385 N N . ILE A 1 317 ? 13.269 16.504 -6.090 1.00 91.31 317 ILE A N 1
ATOM 2386 C CA . ILE A 1 317 ? 13.666 15.168 -6.562 1.00 91.31 317 ILE A CA 1
ATOM 2387 C C . ILE A 1 317 ? 12.587 14.093 -6.343 1.00 91.31 317 ILE A C 1
ATOM 2389 O O . ILE A 1 317 ? 12.713 12.993 -6.881 1.00 91.31 317 ILE A O 1
ATOM 2393 N N . ALA A 1 318 ? 11.503 14.409 -5.620 1.00 90.25 318 ALA A N 1
ATOM 2394 C CA . ALA A 1 318 ? 10.455 13.479 -5.188 1.00 90.25 318 ALA A CA 1
ATOM 2395 C C . ALA A 1 318 ? 10.001 12.514 -6.295 1.00 90.25 318 ALA A C 1
ATOM 2397 O O . ALA A 1 318 ? 10.042 11.297 -6.125 1.00 90.25 318 ALA A O 1
ATOM 2398 N N . GLY A 1 319 ? 9.685 13.043 -7.482 1.00 89.56 319 GLY A N 1
ATOM 2399 C CA . GLY A 1 319 ? 9.235 12.249 -8.630 1.00 89.56 319 GLY A CA 1
ATOM 2400 C C . GLY A 1 319 ? 10.184 11.123 -9.063 1.00 89.56 319 GLY A C 1
ATOM 2401 O O . GLY A 1 319 ? 9.733 10.161 -9.684 1.00 89.56 319 GLY A O 1
ATOM 2402 N N . GLN A 1 320 ? 11.473 11.223 -8.730 1.00 94.81 320 GLN A N 1
ATOM 2403 C CA . GLN A 1 320 ? 12.509 10.256 -9.092 1.00 94.81 320 GLN A CA 1
ATOM 2404 C C . GLN A 1 320 ? 12.938 9.352 -7.932 1.00 94.81 320 GLN A C 1
ATOM 2406 O O . GLN A 1 320 ? 13.578 8.333 -8.189 1.00 94.81 320 GLN A O 1
ATOM 2411 N N . LEU A 1 321 ? 12.555 9.661 -6.685 1.00 95.50 321 LEU A N 1
ATOM 2412 C CA . LEU A 1 321 ? 12.946 8.888 -5.499 1.00 95.50 321 LEU A CA 1
ATOM 2413 C C . LEU A 1 321 ? 12.725 7.380 -5.643 1.00 95.50 321 LEU A C 1
ATOM 2415 O O . LEU A 1 321 ? 13.643 6.645 -5.296 1.00 95.50 321 LEU A O 1
ATOM 2419 N N . PRO A 1 322 ? 11.611 6.877 -6.213 1.00 95.50 322 PRO A N 1
ATOM 2420 C CA . PRO A 1 322 ? 11.435 5.434 -6.328 1.00 95.50 322 PRO A CA 1
ATOM 2421 C C . PRO A 1 322 ? 12.469 4.750 -7.234 1.00 95.50 322 PRO A C 1
ATOM 2423 O O . PRO A 1 322 ? 12.861 3.617 -6.975 1.00 95.50 322 PRO A O 1
ATOM 2426 N N . LEU A 1 323 ? 12.940 5.435 -8.283 1.00 97.25 323 LEU A N 1
ATOM 2427 C CA . LEU A 1 323 ? 14.002 4.927 -9.156 1.00 97.25 323 LEU A CA 1
ATOM 2428 C C . LEU A 1 323 ? 15.383 5.064 -8.509 1.00 97.25 323 LEU A C 1
ATOM 2430 O O . LEU A 1 323 ? 16.224 4.194 -8.700 1.00 97.25 323 LEU A O 1
ATOM 2434 N N . LEU A 1 324 ? 15.617 6.121 -7.726 1.00 98.00 324 LEU A N 1
ATOM 2435 C CA . LEU A 1 324 ? 16.874 6.300 -6.989 1.00 98.00 324 LEU A CA 1
ATOM 2436 C C . LEU A 1 324 ? 17.005 5.296 -5.834 1.00 98.00 324 LEU A C 1
ATOM 2438 O O . LEU A 1 324 ? 18.083 4.744 -5.632 1.00 98.00 324 LEU A O 1
ATOM 2442 N N . ALA A 1 325 ? 15.901 5.012 -5.139 1.00 97.81 325 ALA A N 1
ATOM 2443 C CA . ALA A 1 325 ? 15.801 3.969 -4.122 1.00 97.81 325 ALA A CA 1
ATOM 2444 C C . ALA A 1 325 ? 16.102 2.588 -4.709 1.00 97.81 325 ALA A C 1
ATOM 2446 O O . ALA A 1 325 ? 16.779 1.775 -4.092 1.00 97.81 325 ALA A O 1
ATOM 2447 N N . GLU A 1 326 ? 15.651 2.330 -5.936 1.00 96.94 326 GLU A N 1
ATOM 2448 C CA . GLU A 1 326 ? 15.994 1.103 -6.643 1.00 96.94 326 GLU A CA 1
ATOM 2449 C C . GLU A 1 326 ? 17.446 1.095 -7.154 1.00 96.94 326 GLU A C 1
ATOM 2451 O O . GLU A 1 326 ? 18.111 0.060 -7.104 1.00 96.94 326 GLU A O 1
ATOM 2456 N N . ALA A 1 327 ? 17.970 2.237 -7.606 1.00 96.88 327 ALA A N 1
ATOM 2457 C CA . ALA A 1 327 ? 19.351 2.374 -8.062 1.00 96.88 327 ALA A CA 1
ATOM 2458 C C . ALA A 1 327 ? 20.355 2.060 -6.949 1.00 96.88 327 ALA A C 1
ATOM 2460 O O . ALA A 1 327 ? 21.208 1.187 -7.116 1.00 96.88 327 ALA A O 1
ATOM 2461 N N . ALA A 1 328 ? 20.220 2.730 -5.806 1.00 97.25 328 ALA A N 1
ATOM 2462 C CA . ALA A 1 328 ? 21.131 2.613 -4.676 1.00 97.25 328 ALA A CA 1
ATOM 2463 C C . ALA A 1 328 ? 20.352 2.533 -3.352 1.00 97.25 328 ALA A C 1
ATOM 2465 O O . ALA A 1 328 ? 20.252 3.532 -2.635 1.00 97.25 328 ALA A O 1
ATOM 2466 N N . PRO A 1 329 ? 19.819 1.345 -3.011 1.00 97.31 329 PRO A N 1
ATOM 2467 C CA . PRO A 1 329 ? 18.936 1.165 -1.860 1.00 97.31 329 PRO A CA 1
ATOM 2468 C C . PRO A 1 329 ? 19.567 1.617 -0.546 1.00 97.31 329 PRO A C 1
ATOM 2470 O O . PRO A 1 329 ? 18.955 2.393 0.178 1.00 97.31 329 PRO A O 1
ATOM 2473 N N . GLY A 1 330 ? 20.814 1.211 -0.275 1.00 97.62 330 GLY A N 1
ATOM 2474 C CA . GLY A 1 330 ? 21.528 1.619 0.937 1.00 97.62 330 GLY A CA 1
ATOM 2475 C C . GLY A 1 330 ? 21.681 3.138 1.044 1.00 97.62 330 GLY A C 1
ATOM 2476 O O . GLY A 1 330 ? 21.295 3.720 2.047 1.00 97.62 330 GLY A O 1
ATOM 2477 N N . ALA A 1 331 ? 22.143 3.807 -0.021 1.00 97.81 331 ALA A N 1
ATOM 2478 C CA . ALA A 1 331 ? 22.297 5.265 -0.019 1.00 97.81 331 ALA A CA 1
ATOM 2479 C C . ALA A 1 331 ? 20.962 6.009 0.165 1.00 97.81 331 ALA A C 1
ATOM 2481 O O . ALA A 1 331 ? 20.931 7.056 0.807 1.00 97.81 331 ALA A O 1
ATOM 2482 N N . PHE A 1 332 ? 19.868 5.479 -0.388 1.00 98.19 332 PHE A N 1
ATOM 2483 C CA . PHE A 1 332 ? 18.530 6.024 -0.175 1.00 98.19 332 PHE A CA 1
ATOM 2484 C C . PHE A 1 332 ? 18.059 5.852 1.273 1.00 98.19 332 PHE A C 1
ATOM 2486 O O . PHE A 1 332 ? 17.608 6.822 1.878 1.00 98.19 332 PHE A O 1
ATOM 2493 N N . LEU A 1 333 ? 18.183 4.647 1.833 1.00 98.06 333 LEU A N 1
ATOM 2494 C CA . LEU A 1 333 ? 17.748 4.349 3.199 1.00 98.06 333 LEU A CA 1
ATOM 2495 C C . LEU A 1 333 ? 18.555 5.138 4.233 1.00 98.06 333 LEU A C 1
ATOM 2497 O O . LEU A 1 333 ? 17.951 5.736 5.120 1.00 98.06 333 LEU A O 1
ATOM 2501 N N . ASP A 1 334 ? 19.880 5.222 4.065 1.00 96.94 334 ASP A N 1
ATOM 2502 C CA . ASP A 1 334 ? 20.764 6.056 4.889 1.00 96.94 334 ASP A CA 1
ATOM 2503 C C . ASP A 1 334 ? 20.296 7.520 4.887 1.00 96.94 334 ASP A C 1
ATOM 2505 O O . ASP A 1 334 ? 20.202 8.159 5.933 1.00 96.94 334 ASP A O 1
ATOM 2509 N N . ALA A 1 335 ? 19.974 8.058 3.706 1.00 95.12 335 ALA A N 1
ATOM 2510 C CA . ALA A 1 335 ? 19.567 9.451 3.570 1.00 95.12 335 ALA A CA 1
ATOM 2511 C C . ALA A 1 335 ? 18.187 9.729 4.178 1.00 95.12 335 ALA A C 1
ATOM 2513 O O . ALA A 1 335 ? 17.998 10.783 4.786 1.00 95.12 335 ALA A O 1
ATOM 2514 N N . VAL A 1 336 ? 17.228 8.805 4.033 1.00 94.69 336 VAL A N 1
ATOM 2515 C CA . VAL A 1 336 ? 15.915 8.910 4.690 1.00 94.69 336 VAL A CA 1
ATOM 2516 C C . VAL A 1 336 ? 16.075 8.820 6.207 1.00 94.69 336 VAL A C 1
ATOM 2518 O O . VAL A 1 336 ? 15.455 9.595 6.931 1.00 94.69 336 VAL A O 1
ATOM 2521 N N . GLU A 1 337 ? 16.924 7.921 6.704 1.00 94.50 337 GLU A N 1
ATOM 2522 C CA . GLU A 1 337 ? 17.221 7.817 8.132 1.00 94.50 337 GLU A CA 1
ATOM 2523 C C . GLU A 1 337 ? 17.822 9.113 8.688 1.00 94.50 337 GLU A C 1
ATOM 2525 O O . GLU A 1 337 ? 17.346 9.634 9.699 1.00 94.50 337 GLU A O 1
ATOM 2530 N N . GLU A 1 338 ? 18.815 9.675 7.997 1.00 92.12 338 GLU A N 1
ATOM 2531 C CA . GLU A 1 338 ? 19.428 10.954 8.353 1.00 92.12 338 GLU A CA 1
ATOM 2532 C C . GLU A 1 338 ? 18.406 12.100 8.337 1.00 92.12 338 GLU A C 1
ATOM 2534 O O . GLU A 1 338 ? 18.383 12.902 9.271 1.00 92.12 338 GLU A O 1
ATOM 2539 N N . ALA A 1 339 ? 17.509 12.148 7.345 1.00 89.38 339 ALA A N 1
ATOM 2540 C CA . ALA A 1 339 ? 16.449 13.155 7.277 1.00 89.38 339 ALA A CA 1
ATOM 2541 C C . ALA A 1 339 ? 15.498 13.083 8.486 1.00 89.38 339 ALA A C 1
ATOM 2543 O O . ALA A 1 339 ? 15.085 14.116 9.017 1.00 89.38 339 ALA A O 1
ATOM 2544 N N . LEU A 1 340 ? 15.168 11.869 8.941 1.00 87.38 340 LEU A N 1
ATOM 2545 C CA . LEU A 1 340 ? 14.259 11.638 10.068 1.00 87.38 340 LEU A CA 1
ATOM 2546 C C . LEU A 1 340 ? 14.901 11.935 11.428 1.00 87.38 340 LEU A C 1
ATOM 2548 O O . LEU A 1 340 ? 14.224 12.453 12.316 1.00 87.38 340 LEU A O 1
ATOM 2552 N N . ILE A 1 341 ? 16.186 11.615 11.605 1.00 82.50 341 ILE A N 1
ATOM 2553 C CA . ILE A 1 341 ? 16.914 11.845 12.864 1.00 82.50 341 ILE A CA 1
ATOM 2554 C C . ILE A 1 341 ? 17.395 13.297 12.967 1.00 82.50 341 ILE A C 1
ATOM 2556 O O . ILE A 1 341 ? 17.290 13.916 14.026 1.00 82.50 341 ILE A O 1
ATOM 2560 N N . GLY A 1 342 ? 17.958 13.828 11.881 1.00 66.31 342 GLY A N 1
ATOM 2561 C CA . GLY A 1 342 ? 18.719 15.073 11.877 1.00 66.31 342 GLY A CA 1
ATOM 2562 C C . GLY A 1 342 ? 17.866 16.339 11.861 1.00 66.31 342 GLY A C 1
ATOM 2563 O O . GLY A 1 342 ? 18.309 17.364 12.378 1.00 66.31 342 GLY A O 1
ATOM 2564 N N . ASN A 1 343 ? 16.650 16.299 11.297 1.00 66.19 343 ASN A N 1
ATOM 2565 C CA . ASN A 1 343 ? 15.836 17.504 11.147 1.00 66.19 343 ASN A CA 1
ATOM 2566 C C . ASN A 1 343 ? 14.318 17.229 11.175 1.00 66.19 343 ASN A C 1
ATOM 2568 O O . ASN A 1 343 ? 13.688 16.908 10.168 1.00 66.19 343 ASN A O 1
ATOM 2572 N N . ALA A 1 344 ? 13.693 17.477 12.331 1.00 69.19 344 ALA A N 1
ATOM 2573 C CA . ALA A 1 344 ? 12.245 17.337 12.514 1.00 69.19 344 ALA A CA 1
ATOM 2574 C C . ALA A 1 344 ? 11.396 18.274 11.624 1.00 69.19 344 ALA A C 1
ATOM 2576 O O . ALA A 1 344 ? 10.186 18.074 11.501 1.00 69.19 344 ALA A O 1
ATOM 2577 N N . VAL A 1 345 ? 11.978 19.328 11.040 1.00 69.19 345 VAL A N 1
ATOM 2578 C CA . VAL A 1 345 ? 11.302 20.184 10.051 1.00 69.19 345 VAL A CA 1
ATOM 2579 C C . VAL A 1 345 ? 11.274 19.490 8.694 1.00 69.19 345 VAL A C 1
ATOM 2581 O O . VAL A 1 345 ? 10.201 19.398 8.110 1.00 69.19 345 VAL A O 1
ATOM 2584 N N . VAL A 1 346 ? 12.394 18.918 8.240 1.00 74.88 346 VAL A N 1
ATOM 2585 C CA . VAL A 1 346 ? 12.462 18.146 6.984 1.00 74.88 346 VAL A CA 1
ATOM 2586 C C . VAL A 1 346 ? 11.564 16.909 7.057 1.00 74.88 346 VAL A C 1
ATOM 2588 O O . VAL A 1 346 ? 10.762 16.688 6.153 1.00 74.88 346 VAL A O 1
ATOM 2591 N N . ALA A 1 347 ? 11.602 16.170 8.169 1.00 75.75 347 ALA A N 1
ATOM 2592 C CA . ALA A 1 347 ? 10.728 15.016 8.394 1.00 75.75 347 ALA A CA 1
ATOM 2593 C C . ALA A 1 347 ? 9.231 15.373 8.301 1.00 75.75 347 ALA A C 1
ATOM 2595 O O . ALA A 1 347 ? 8.444 14.622 7.732 1.00 75.75 347 ALA A O 1
ATOM 2596 N N . ARG A 1 348 ? 8.830 16.545 8.814 1.00 74.88 348 ARG A N 1
ATOM 2597 C CA . ARG A 1 348 ? 7.450 17.044 8.688 1.00 74.88 348 ARG A CA 1
ATOM 2598 C C . ARG A 1 348 ? 7.150 17.615 7.308 1.00 74.88 348 ARG A C 1
ATOM 2600 O O . ARG A 1 348 ? 6.029 17.468 6.842 1.00 74.88 348 ARG A O 1
ATOM 2607 N N . ALA A 1 349 ? 8.135 18.207 6.634 1.00 74.62 349 ALA A N 1
ATOM 2608 C CA . ALA A 1 349 ? 7.986 18.731 5.278 1.00 74.62 349 ALA A CA 1
ATOM 2609 C C . ALA A 1 349 ? 7.624 17.631 4.267 1.00 74.62 349 ALA A C 1
ATOM 2611 O O . ALA A 1 349 ? 7.025 17.931 3.235 1.00 74.62 349 ALA A O 1
ATOM 2612 N N . PHE A 1 350 ? 7.930 16.362 4.574 1.00 80.38 350 PHE A N 1
ATOM 2613 C CA . PHE A 1 350 ? 7.471 15.206 3.800 1.00 80.38 350 PHE A CA 1
ATOM 2614 C C . PHE A 1 350 ? 5.943 15.183 3.688 1.00 80.38 350 PHE A C 1
ATOM 2616 O O . PHE A 1 350 ? 5.409 14.924 2.606 1.00 80.38 350 PHE A O 1
ATOM 2623 N N . PHE A 1 351 ? 5.244 15.535 4.764 1.00 80.06 351 PHE A N 1
ATOM 2624 C CA . PHE A 1 351 ? 3.790 15.541 4.848 1.00 80.06 351 PHE A CA 1
ATOM 2625 C C . PHE A 1 351 ? 3.245 16.943 4.576 1.00 80.06 351 PHE A C 1
ATOM 2627 O O . PHE A 1 351 ? 3.025 17.749 5.478 1.00 80.06 351 PHE A O 1
ATOM 2634 N N . SER A 1 352 ? 3.044 17.242 3.295 1.00 69.62 352 SER A N 1
ATOM 2635 C CA . SER A 1 352 ? 2.473 18.515 2.839 1.00 69.62 352 SER A CA 1
ATOM 2636 C C . SER A 1 352 ? 0.951 18.492 2.641 1.00 69.62 352 SER A C 1
ATOM 2638 O O . SER A 1 352 ? 0.364 19.528 2.337 1.00 69.62 352 SER A O 1
ATOM 2640 N N . ASP A 1 353 ? 0.299 17.338 2.804 1.00 65.12 353 ASP A N 1
ATOM 2641 C CA . ASP A 1 353 ? -1.147 17.162 2.670 1.00 65.12 353 ASP A CA 1
ATOM 2642 C C . ASP A 1 353 ? -1.843 17.140 4.040 1.00 65.12 353 ASP A C 1
ATOM 2644 O O . ASP A 1 353 ? -2.196 16.098 4.594 1.00 65.12 353 ASP A O 1
ATOM 2648 N N . GLY A 1 354 ? -2.050 18.337 4.593 1.00 56.97 354 GLY A N 1
ATOM 2649 C CA . GLY A 1 354 ? -2.860 18.524 5.798 1.00 56.97 354 GLY A CA 1
ATOM 2650 C C . GLY A 1 354 ? -4.354 18.206 5.582 1.00 56.97 354 GLY A C 1
ATOM 2651 O O . GLY A 1 354 ? -4.782 18.028 4.438 1.00 56.97 354 GLY A O 1
ATOM 2652 N N . PRO A 1 355 ? -5.172 18.199 6.655 1.00 52.09 355 PRO A N 1
ATOM 2653 C CA . PRO A 1 355 ? -6.596 17.828 6.624 1.00 52.09 355 PRO A CA 1
ATOM 2654 C C . PRO A 1 355 ? -7.441 18.588 5.588 1.00 52.09 355 PRO A C 1
ATOM 2656 O O . PRO A 1 355 ? -8.385 18.026 5.032 1.00 52.09 355 PRO A O 1
ATOM 2659 N N . ASP A 1 356 ? -7.059 19.836 5.303 1.00 50.72 356 ASP A N 1
ATOM 2660 C CA . ASP A 1 356 ? -7.741 20.752 4.378 1.00 50.72 356 ASP A CA 1
ATOM 2661 C C . ASP A 1 356 ? -7.269 20.617 2.914 1.00 50.72 356 ASP A C 1
ATOM 2663 O O . ASP A 1 356 ? -7.691 21.371 2.036 1.00 50.72 356 ASP A O 1
ATOM 2667 N N . SER A 1 357 ? -6.371 19.669 2.626 1.00 55.50 357 SER A N 1
ATOM 2668 C CA . SER A 1 357 ? -5.795 19.471 1.292 1.00 55.50 357 SER A CA 1
ATOM 2669 C C . SER A 1 357 ? -6.727 18.671 0.388 1.00 55.50 357 SER A C 1
ATOM 2671 O O . SER A 1 357 ? -7.221 17.610 0.765 1.00 55.50 357 SER A O 1
ATOM 2673 N N . HIS A 1 358 ? -6.924 19.134 -0.849 1.00 53.69 358 HIS A N 1
ATOM 2674 C CA . HIS A 1 358 ? -7.799 18.451 -1.797 1.00 53.69 358 HIS A CA 1
ATOM 2675 C C . HIS A 1 358 ? -7.109 17.203 -2.411 1.00 53.69 358 HIS A C 1
ATOM 2677 O O . HIS A 1 358 ? -6.054 17.339 -3.046 1.00 53.69 358 HIS A O 1
ATOM 2683 N N . PRO A 1 359 ? -7.701 15.991 -2.309 1.00 49.75 359 PRO A N 1
ATOM 2684 C CA . PRO A 1 359 ? -7.053 14.723 -2.683 1.00 49.75 359 PRO A CA 1
ATOM 2685 C C . PRO A 1 359 ? -6.583 14.627 -4.139 1.00 49.75 359 PRO A C 1
ATOM 2687 O O . PRO A 1 359 ? -5.619 13.928 -4.435 1.00 49.75 359 PRO A O 1
ATOM 2690 N N . LEU A 1 360 ? -7.265 15.320 -5.057 1.00 41.34 360 LEU A N 1
ATOM 2691 C CA . LEU A 1 360 ? -6.970 15.270 -6.495 1.00 41.34 360 LEU A CA 1
ATOM 2692 C C . LEU A 1 360 ? -5.874 16.247 -6.949 1.00 41.34 360 LEU A C 1
ATOM 2694 O O . LEU A 1 360 ? -5.396 16.126 -8.074 1.00 41.34 360 LEU A O 1
ATOM 2698 N N . THR A 1 361 ? -5.499 17.231 -6.126 1.00 40.62 361 THR A N 1
ATOM 2699 C CA . THR A 1 361 ? -4.600 18.327 -6.545 1.00 40.62 361 THR A CA 1
ATOM 2700 C C . THR A 1 361 ? -3.311 18.400 -5.736 1.00 40.62 361 THR A C 1
ATOM 2702 O O . THR A 1 361 ? -2.332 18.972 -6.211 1.00 40.62 361 THR A O 1
ATOM 2705 N N . THR A 1 362 ? -3.275 17.815 -4.537 1.00 51.38 362 THR A N 1
ATOM 2706 C CA . THR A 1 362 ? -2.096 17.863 -3.668 1.00 51.38 362 THR A CA 1
ATOM 2707 C C . THR A 1 362 ? -1.232 16.620 -3.879 1.00 51.38 362 THR A C 1
ATOM 2709 O O . THR A 1 362 ? -1.435 15.585 -3.251 1.00 51.38 362 THR A O 1
ATOM 2712 N N . SER A 1 363 ? -0.250 16.708 -4.781 1.00 56.91 363 SER A N 1
ATOM 2713 C CA . SER A 1 363 ? 0.839 15.725 -4.846 1.00 56.91 363 SER A CA 1
ATOM 2714 C C . SER A 1 363 ? 1.754 15.952 -3.646 1.00 56.91 363 SER A C 1
ATOM 2716 O O . SER A 1 363 ? 2.470 16.954 -3.606 1.00 56.91 363 SER A O 1
ATOM 2718 N N . SER A 1 364 ? 1.716 15.056 -2.661 1.00 69.31 364 SER A N 1
ATOM 2719 C CA . SER A 1 364 ? 2.549 15.180 -1.469 1.00 69.31 364 SER A CA 1
ATOM 2720 C C . SER A 1 364 ? 3.861 14.417 -1.622 1.00 69.31 364 SER A C 1
ATOM 2722 O O . SER A 1 364 ? 3.943 13.375 -2.273 1.00 69.31 364 SER A O 1
ATOM 2724 N N . MET A 1 365 ? 4.919 14.966 -1.037 1.00 81.88 365 MET A N 1
ATOM 2725 C CA . MET A 1 365 ? 6.265 14.417 -1.142 1.00 81.88 365 MET A CA 1
ATOM 2726 C C . MET A 1 365 ? 6.391 13.058 -0.446 1.00 81.88 365 MET A C 1
ATOM 2728 O O . MET A 1 365 ? 7.077 12.174 -0.966 1.00 81.88 365 MET A O 1
ATOM 2732 N N . HIS A 1 366 ? 5.695 12.864 0.682 1.00 85.38 366 HIS A N 1
ATOM 2733 C CA . HIS A 1 366 ? 5.718 11.611 1.436 1.00 85.38 366 HIS A CA 1
ATOM 2734 C C . HIS A 1 366 ? 5.320 10.415 0.565 1.00 85.38 366 HIS A C 1
ATOM 2736 O O . HIS A 1 366 ? 5.920 9.356 0.699 1.00 85.38 366 HIS A O 1
ATOM 2742 N N . THR A 1 367 ? 4.396 10.582 -0.389 1.00 88.88 367 THR A N 1
ATOM 2743 C CA . THR A 1 367 ? 3.966 9.510 -1.297 1.00 88.88 367 THR A CA 1
ATOM 2744 C C . THR A 1 367 ? 5.148 8.920 -2.075 1.00 88.88 367 THR A C 1
ATOM 2746 O O . THR A 1 367 ? 5.252 7.705 -2.234 1.00 88.88 367 THR A O 1
ATOM 2749 N N . HIS A 1 368 ? 6.082 9.764 -2.522 1.00 91.62 368 HIS A N 1
ATOM 2750 C CA . HIS A 1 368 ? 7.266 9.322 -3.255 1.00 91.62 368 HIS A CA 1
ATOM 2751 C C . HIS A 1 368 ? 8.330 8.680 -2.358 1.00 91.62 368 HIS A C 1
ATOM 2753 O O . HIS A 1 368 ? 8.991 7.733 -2.789 1.00 91.62 368 HIS A O 1
ATOM 2759 N N . VAL A 1 369 ? 8.480 9.166 -1.121 1.00 93.62 369 VAL A N 1
ATOM 2760 C CA . VAL A 1 369 ? 9.354 8.545 -0.111 1.00 93.62 369 VAL A CA 1
ATOM 2761 C C . VAL A 1 369 ? 8.827 7.155 0.249 1.00 93.62 369 VAL A C 1
ATOM 2763 O O . VAL A 1 369 ? 9.591 6.192 0.222 1.00 93.62 369 VAL A O 1
ATOM 2766 N N . LEU A 1 370 ? 7.516 7.030 0.488 1.00 94.88 370 LEU A N 1
ATOM 2767 C CA . LEU A 1 370 ? 6.844 5.755 0.741 1.00 94.88 370 LEU A CA 1
ATOM 2768 C C . LEU A 1 370 ? 7.044 4.785 -0.416 1.00 94.88 370 LEU A C 1
ATOM 2770 O O . LEU A 1 370 ? 7.484 3.668 -0.194 1.00 94.88 370 LEU A O 1
ATOM 2774 N N . TRP A 1 371 ? 6.837 5.218 -1.659 1.00 95.75 371 TRP A N 1
ATOM 2775 C CA . TRP A 1 371 ? 7.111 4.383 -2.829 1.00 95.75 371 TRP A CA 1
ATOM 2776 C C . TRP A 1 371 ? 8.571 3.934 -2.933 1.00 95.75 371 TRP A C 1
ATOM 2778 O O . TRP A 1 371 ? 8.826 2.827 -3.405 1.00 95.75 371 TRP A O 1
ATOM 2788 N N . GLY A 1 372 ? 9.530 4.758 -2.501 1.00 96.75 372 GLY A N 1
ATOM 2789 C CA . GLY A 1 372 ? 10.931 4.355 -2.374 1.00 96.75 372 GLY A CA 1
ATOM 2790 C C . GLY A 1 372 ? 11.122 3.248 -1.334 1.00 96.75 372 GLY A C 1
ATOM 2791 O O . GLY A 1 372 ? 11.682 2.205 -1.663 1.00 96.75 372 GLY A O 1
ATOM 2792 N N . LEU A 1 373 ? 10.589 3.432 -0.122 1.00 97.69 373 LEU A N 1
ATOM 2793 C CA . LEU A 1 373 ? 10.672 2.455 0.976 1.00 97.69 373 LEU A CA 1
ATOM 2794 C C . LEU A 1 373 ? 9.936 1.146 0.669 1.00 97.69 373 LEU A C 1
ATOM 2796 O O . LEU A 1 373 ? 10.429 0.064 0.972 1.00 97.69 373 LEU A O 1
ATOM 2800 N N . GLU A 1 374 ? 8.777 1.227 0.025 1.00 97.19 374 GLU A N 1
ATOM 2801 C CA . GLU A 1 374 ? 8.036 0.073 -0.481 1.00 97.19 374 GLU A CA 1
ATOM 2802 C C . GLU A 1 374 ? 8.867 -0.710 -1.494 1.00 97.19 374 GLU A C 1
ATOM 2804 O O . GLU A 1 374 ? 8.928 -1.934 -1.431 1.00 97.19 374 GLU A O 1
ATOM 2809 N N . THR A 1 375 ? 9.572 -0.007 -2.385 1.00 96.75 375 THR A N 1
ATOM 2810 C CA . THR A 1 375 ? 10.433 -0.636 -3.391 1.00 96.75 375 THR A CA 1
ATOM 2811 C C . THR A 1 375 ? 11.590 -1.385 -2.741 1.00 96.75 375 THR A C 1
ATOM 2813 O O . THR A 1 375 ? 11.870 -2.522 -3.120 1.00 96.75 375 THR A O 1
ATOM 2816 N N . THR A 1 376 ? 12.254 -0.784 -1.751 1.00 97.62 376 THR A N 1
ATOM 2817 C CA . THR A 1 376 ? 13.370 -1.419 -1.035 1.00 97.62 376 THR A CA 1
ATOM 2818 C C . THR A 1 376 ? 12.908 -2.531 -0.097 1.00 97.62 376 THR A C 1
ATOM 2820 O O . THR A 1 376 ? 13.648 -3.495 0.095 1.00 97.62 376 THR A O 1
ATOM 2823 N N . ALA A 1 377 ? 11.673 -2.472 0.413 1.00 97.25 377 ALA A N 1
ATOM 2824 C CA . ALA A 1 377 ? 11.083 -3.524 1.238 1.00 97.25 377 ALA A CA 1
ATOM 2825 C C . ALA A 1 377 ? 10.888 -4.852 0.485 1.00 97.25 377 ALA A C 1
ATOM 2827 O O . ALA A 1 377 ? 10.798 -5.904 1.124 1.00 97.25 377 ALA A O 1
ATOM 2828 N N . TRP A 1 378 ? 10.888 -4.844 -0.855 1.00 96.00 378 TRP A N 1
ATOM 2829 C CA . TRP A 1 378 ? 10.915 -6.079 -1.643 1.00 96.00 378 TRP A CA 1
ATOM 2830 C C . TRP A 1 378 ? 12.214 -6.872 -1.474 1.00 96.00 378 TRP A C 1
ATOM 2832 O O . TRP A 1 378 ? 12.180 -8.095 -1.590 1.00 96.00 378 TRP A O 1
ATOM 2842 N N . SER A 1 379 ? 13.337 -6.217 -1.165 1.00 94.88 379 SER A N 1
ATOM 2843 C CA . SER A 1 379 ? 14.617 -6.884 -0.917 1.00 94.88 379 SER A CA 1
ATOM 2844 C C . SER A 1 379 ? 14.670 -7.487 0.480 1.00 94.88 379 SER A C 1
ATOM 2846 O O . SER A 1 379 ? 14.529 -6.765 1.464 1.00 94.88 379 SER A O 1
ATOM 2848 N N . SER A 1 380 ? 14.989 -8.778 0.599 1.00 93.25 380 SER A N 1
ATOM 2849 C CA . SER A 1 380 ? 15.224 -9.404 1.909 1.00 93.25 380 SER A CA 1
ATOM 2850 C C . SER A 1 380 ? 16.387 -8.765 2.684 1.00 93.25 380 SER A C 1
ATOM 2852 O O . SER A 1 380 ? 16.373 -8.796 3.910 1.00 93.25 380 SER A O 1
ATOM 2854 N N . GLU A 1 381 ? 17.367 -8.175 1.990 1.00 94.69 381 GLU A N 1
ATOM 2855 C CA . GLU A 1 381 ? 18.515 -7.480 2.595 1.00 94.69 381 GLU A CA 1
ATOM 2856 C C . GLU A 1 381 ? 18.095 -6.155 3.247 1.00 94.69 381 GLU A C 1
ATOM 2858 O O . GLU A 1 381 ? 18.435 -5.888 4.397 1.00 94.69 381 GLU A O 1
ATOM 2863 N N . TYR A 1 382 ? 17.299 -5.349 2.537 1.00 96.75 382 TYR A N 1
ATOM 2864 C CA . TYR A 1 382 ? 16.890 -4.007 2.974 1.00 96.75 382 TYR A CA 1
ATOM 2865 C C . TYR A 1 382 ? 15.539 -3.975 3.700 1.00 96.75 382 TYR A C 1
ATOM 2867 O O . TYR A 1 382 ? 15.107 -2.919 4.172 1.00 96.75 382 TYR A O 1
ATOM 2875 N N . PHE A 1 383 ? 14.867 -5.123 3.808 1.00 97.19 383 PHE A N 1
ATOM 2876 C CA . PHE A 1 383 ? 13.532 -5.267 4.384 1.00 97.19 383 PHE A CA 1
ATOM 2877 C C . PHE A 1 383 ? 13.432 -4.683 5.797 1.00 97.19 383 PHE A C 1
ATOM 2879 O O . PHE A 1 383 ? 12.582 -3.832 6.054 1.00 97.19 383 PHE A O 1
ATOM 2886 N N . SER A 1 384 ? 14.328 -5.089 6.703 1.00 96.69 384 SER A N 1
ATOM 2887 C CA . SER A 1 384 ? 14.267 -4.654 8.104 1.00 96.69 384 SER A CA 1
ATOM 2888 C C . SER A 1 384 ? 14.460 -3.144 8.255 1.00 96.69 384 SER A C 1
ATOM 2890 O O . SER A 1 384 ? 13.747 -2.527 9.042 1.00 96.69 384 SER A O 1
ATOM 2892 N N . GLN A 1 385 ? 15.399 -2.547 7.513 1.00 97.25 385 GLN A N 1
ATOM 2893 C CA . GLN A 1 385 ? 15.654 -1.103 7.565 1.00 97.25 385 GLN A CA 1
ATOM 2894 C C . GLN A 1 385 ? 14.492 -0.316 6.945 1.00 97.25 385 GLN A C 1
ATOM 2896 O O . GLN A 1 385 ? 14.064 0.689 7.502 1.00 97.25 385 GLN A O 1
ATOM 2901 N N . SER A 1 386 ? 13.923 -0.807 5.838 1.00 97.81 386 SER A N 1
ATOM 2902 C CA . SER A 1 386 ? 12.760 -0.179 5.194 1.00 97.81 386 SER A CA 1
ATOM 2903 C C . SER A 1 386 ? 11.551 -0.146 6.135 1.00 97.81 386 SER A C 1
ATOM 2905 O O . SER A 1 386 ? 10.896 0.885 6.264 1.00 97.81 386 SER A O 1
ATOM 2907 N N . VAL A 1 387 ? 11.279 -1.253 6.835 1.00 97.44 387 VAL A N 1
ATOM 2908 C CA . VAL A 1 387 ? 10.182 -1.345 7.810 1.00 97.44 387 VAL A CA 1
ATOM 2909 C C . VAL A 1 387 ? 10.423 -0.451 9.030 1.00 97.44 387 VAL A C 1
ATOM 2911 O O . VAL A 1 387 ? 9.501 0.230 9.472 1.00 97.44 387 VAL A O 1
ATOM 2914 N N . ASP A 1 388 ? 11.650 -0.393 9.548 1.00 96.50 388 ASP A N 1
ATOM 2915 C CA . ASP A 1 388 ? 11.999 0.508 10.653 1.00 96.50 388 ASP A CA 1
ATOM 2916 C C . ASP A 1 388 ? 11.785 1.987 10.282 1.00 96.50 388 ASP A C 1
ATOM 2918 O O . ASP A 1 388 ? 11.169 2.741 11.038 1.00 96.50 388 ASP A O 1
ATOM 2922 N N . LEU A 1 389 ? 12.195 2.394 9.076 1.00 96.06 389 LEU A N 1
ATOM 2923 C CA . LEU A 1 389 ? 11.978 3.756 8.578 1.00 96.06 389 LEU A CA 1
ATOM 2924 C C . LEU A 1 389 ? 10.502 4.074 8.335 1.00 96.06 389 LEU A C 1
ATOM 2926 O O . LEU A 1 389 ? 10.077 5.196 8.608 1.00 96.06 389 LEU A O 1
ATOM 2930 N N . LEU A 1 390 ? 9.703 3.103 7.888 1.00 96.00 390 LEU A N 1
ATOM 2931 C CA . LEU A 1 390 ? 8.251 3.265 7.809 1.00 96.00 390 LEU A CA 1
ATOM 2932 C C . LEU A 1 390 ? 7.638 3.489 9.198 1.00 96.00 390 LEU A C 1
ATOM 2934 O O . LEU A 1 390 ? 6.821 4.391 9.346 1.00 96.00 390 LEU A O 1
ATOM 2938 N N . CYS A 1 391 ? 8.072 2.758 10.230 1.00 95.00 391 CYS A N 1
ATOM 2939 C CA . CYS A 1 391 ? 7.640 3.003 11.612 1.00 95.00 391 CYS A CA 1
ATOM 2940 C C . CYS A 1 391 ? 8.050 4.398 12.114 1.00 95.00 391 CYS A C 1
ATOM 2942 O O . CYS A 1 391 ? 7.251 5.081 12.758 1.00 95.00 391 CYS A O 1
ATOM 2944 N N . LYS A 1 392 ? 9.273 4.850 11.801 1.00 92.69 392 LYS A N 1
ATOM 2945 C CA . LYS A 1 392 ? 9.748 6.208 12.127 1.00 92.69 392 LYS A CA 1
ATOM 2946 C C . LYS A 1 392 ? 8.937 7.290 11.406 1.00 92.69 392 LYS A C 1
ATOM 2948 O O . LYS A 1 392 ? 8.613 8.302 12.019 1.00 92.69 392 LYS A O 1
ATOM 2953 N N . LEU A 1 393 ? 8.567 7.077 10.143 1.00 91.75 393 LEU A N 1
ATOM 2954 C CA . LEU A 1 393 ? 7.684 7.982 9.399 1.00 91.75 393 LEU A CA 1
ATOM 2955 C C . LEU A 1 393 ? 6.277 8.022 9.990 1.00 91.75 393 LEU A C 1
ATOM 2957 O O . LEU A 1 393 ? 5.709 9.096 10.140 1.00 91.75 393 LEU A O 1
ATOM 2961 N N . ASP A 1 394 ? 5.742 6.868 10.380 1.00 92.00 394 ASP A N 1
ATOM 2962 C CA . ASP A 1 394 ? 4.427 6.749 11.010 1.00 92.00 394 ASP A CA 1
ATOM 2963 C C . ASP A 1 394 ? 4.349 7.571 12.317 1.00 92.00 394 ASP A C 1
ATOM 2965 O O . ASP A 1 394 ? 3.288 8.082 12.675 1.00 92.00 394 ASP A O 1
ATOM 2969 N N . LEU A 1 395 ? 5.479 7.750 13.030 1.00 89.44 395 LEU A N 1
ATOM 2970 C CA . LEU A 1 395 ? 5.602 8.614 14.221 1.00 89.44 395 LEU A CA 1
ATOM 2971 C C . LEU A 1 395 ? 5.431 10.104 13.953 1.00 89.44 395 LEU A C 1
ATOM 2973 O O . LEU A 1 395 ? 4.976 10.815 14.848 1.00 89.44 395 LEU A O 1
ATOM 2977 N N . VAL A 1 396 ? 5.796 10.569 12.765 1.00 87.81 396 VAL A N 1
ATOM 2978 C CA . VAL A 1 396 ? 5.750 11.991 12.403 1.00 87.81 396 VAL A CA 1
ATOM 2979 C C . VAL A 1 396 ? 4.612 12.320 11.435 1.00 87.81 396 VAL A C 1
ATOM 2981 O O . VAL A 1 396 ? 4.430 13.491 11.104 1.00 87.81 396 VAL A O 1
ATOM 2984 N N . ASP A 1 397 ? 3.846 11.314 11.010 1.00 87.56 397 ASP A N 1
ATOM 2985 C CA . ASP A 1 397 ? 2.694 11.461 10.125 1.00 87.56 397 ASP A CA 1
ATOM 2986 C C . ASP A 1 397 ? 1.555 12.238 10.825 1.00 87.56 397 ASP A C 1
ATOM 2988 O O . ASP A 1 397 ? 1.013 11.763 11.829 1.00 87.56 397 ASP A O 1
ATOM 2992 N N . PRO A 1 398 ? 1.155 13.424 10.320 1.00 84.44 398 PRO A N 1
ATOM 2993 C CA . PRO A 1 398 ? 0.030 14.185 10.864 1.00 84.44 398 PRO A CA 1
ATOM 2994 C C . PRO A 1 398 ? -1.343 13.601 10.481 1.00 84.44 398 PRO A C 1
ATOM 2996 O O . PRO A 1 398 ? -2.371 14.135 10.901 1.00 84.44 398 PRO A O 1
ATOM 2999 N N . GLY A 1 399 ? -1.379 12.539 9.670 1.00 83.62 399 GLY A N 1
ATOM 3000 C CA . GLY A 1 399 ? -2.581 12.021 9.028 1.00 83.62 399 GLY A CA 1
ATOM 3001 C C . GLY A 1 399 ? -2.959 12.818 7.776 1.00 83.62 399 GLY A C 1
ATOM 3002 O O . GLY A 1 399 ? -2.183 13.624 7.259 1.00 83.62 399 GLY A O 1
ATOM 3003 N N . GLY A 1 400 ? -4.163 12.574 7.261 1.00 79.62 400 GLY A N 1
ATOM 3004 C CA . GLY A 1 400 ? -4.734 13.254 6.095 1.00 79.62 400 GLY A CA 1
ATOM 3005 C C . GLY A 1 400 ? -5.642 12.326 5.289 1.00 79.62 400 GLY A C 1
ATOM 3006 O O . GLY A 1 400 ? -6.006 11.248 5.753 1.00 79.62 400 GLY A O 1
ATOM 3007 N N . GLN A 1 401 ? -6.047 12.759 4.094 1.00 75.94 401 GLN A N 1
ATOM 3008 C CA . GLN A 1 401 ? -7.056 12.046 3.292 1.00 75.94 401 GLN A CA 1
ATOM 3009 C C . GLN A 1 401 ? -6.462 11.027 2.305 1.00 75.94 401 GLN A C 1
ATOM 3011 O O . GLN A 1 401 ? -7.197 10.227 1.726 1.00 75.94 401 GLN A O 1
ATOM 3016 N N . GLN A 1 402 ? -5.145 11.051 2.075 1.00 77.12 402 GLN A N 1
ATOM 3017 C CA . GLN A 1 402 ? -4.494 10.094 1.181 1.00 77.12 402 GLN A CA 1
ATOM 3018 C C . GLN A 1 402 ? -4.397 8.715 1.834 1.00 77.12 402 GLN A C 1
ATOM 3020 O O . GLN A 1 402 ? -3.976 8.596 2.980 1.00 77.12 402 GLN A O 1
ATOM 3025 N N . ALA A 1 403 ? -4.736 7.666 1.078 1.00 78.94 403 ALA A N 1
ATOM 3026 C CA . ALA A 1 403 ? -4.643 6.285 1.551 1.00 78.94 403 ALA A CA 1
ATOM 3027 C C . ALA A 1 403 ? -3.194 5.767 1.634 1.00 78.94 403 ALA A C 1
ATOM 3029 O O . ALA A 1 403 ? -2.919 4.855 2.411 1.00 78.94 403 ALA A O 1
ATOM 3030 N N . ASN A 1 404 ? -2.263 6.317 0.844 1.00 81.94 404 ASN A N 1
ATOM 3031 C CA . ASN A 1 404 ? -0.859 5.903 0.867 1.00 81.94 404 ASN A CA 1
ATOM 3032 C C . ASN A 1 404 ? -0.133 6.538 2.064 1.00 81.94 404 ASN A C 1
ATOM 3034 O O . ASN A 1 404 ? 0.423 7.626 1.945 1.00 81.94 404 ASN A O 1
ATOM 3038 N N . ARG A 1 405 ? -0.191 5.869 3.218 1.00 89.94 405 ARG A N 1
ATOM 3039 C CA . ARG A 1 405 ? 0.384 6.311 4.496 1.00 89.94 405 ARG A CA 1
ATOM 3040 C C . ARG A 1 405 ? 1.302 5.238 5.079 1.00 89.94 405 ARG A C 1
ATOM 3042 O O . ARG A 1 405 ? 1.081 4.060 4.788 1.00 89.94 405 ARG A O 1
ATOM 3049 N N . PRO A 1 406 ? 2.274 5.601 5.938 1.00 93.50 406 PRO A N 1
ATOM 3050 C CA . PRO A 1 406 ? 3.248 4.656 6.485 1.00 93.50 406 PRO A CA 1
ATOM 3051 C C . PRO A 1 406 ? 2.614 3.405 7.118 1.00 93.50 406 PRO A C 1
ATOM 3053 O O . PRO A 1 406 ? 3.024 2.292 6.793 1.00 93.50 406 PRO A O 1
ATOM 3056 N N . ALA A 1 407 ? 1.565 3.561 7.938 1.00 93.19 407 ALA A N 1
ATOM 3057 C CA . ALA A 1 407 ? 0.829 2.439 8.535 1.00 93.19 407 ALA A CA 1
ATOM 3058 C C . ALA A 1 407 ? 0.227 1.474 7.493 1.00 93.19 407 ALA A C 1
ATOM 3060 O O . ALA A 1 407 ? 0.275 0.255 7.666 1.00 93.19 407 ALA A O 1
ATOM 3061 N N . ASN A 1 408 ? -0.298 2.002 6.382 1.00 92.75 408 ASN A N 1
ATOM 3062 C CA . ASN A 1 408 ? -0.865 1.186 5.307 1.00 92.75 408 ASN A CA 1
ATOM 3063 C C . ASN A 1 408 ? 0.228 0.476 4.499 1.00 92.75 408 ASN A C 1
ATOM 3065 O O . ASN A 1 408 ? 0.061 -0.698 4.160 1.00 92.75 408 ASN A O 1
ATOM 3069 N N . SER A 1 409 ? 1.364 1.135 4.239 1.00 95.12 409 SER A N 1
ATOM 3070 C CA . SER A 1 409 ? 2.531 0.487 3.626 1.00 95.12 409 SER A CA 1
ATOM 3071 C C . SER A 1 409 ? 3.049 -0.655 4.512 1.00 95.12 409 SER A C 1
ATOM 3073 O O . SER A 1 409 ? 3.263 -1.755 4.007 1.00 95.12 409 SER A O 1
ATOM 3075 N N . LEU A 1 410 ? 3.160 -0.451 5.835 1.00 95.94 410 LEU A N 1
ATOM 3076 C CA . LEU A 1 410 ? 3.536 -1.496 6.803 1.00 95.94 410 LEU A CA 1
ATOM 3077 C C . LEU A 1 410 ? 2.590 -2.702 6.748 1.00 95.94 410 LEU A C 1
ATOM 3079 O O . LEU A 1 410 ? 3.050 -3.841 6.634 1.00 95.94 410 LEU A O 1
ATOM 3083 N N . LEU A 1 411 ? 1.277 -2.453 6.785 1.00 94.56 411 LEU A N 1
ATOM 3084 C CA . LEU A 1 411 ? 0.261 -3.499 6.693 1.00 94.56 411 LEU A CA 1
ATOM 3085 C C . LEU A 1 411 ? 0.369 -4.284 5.380 1.00 94.56 411 LEU A C 1
ATOM 3087 O O . LEU A 1 411 ? 0.343 -5.512 5.397 1.00 94.56 411 LEU A O 1
ATOM 3091 N N . ASN A 1 412 ? 0.504 -3.600 4.241 1.00 93.06 412 ASN A N 1
ATOM 3092 C CA . ASN A 1 412 ? 0.568 -4.250 2.930 1.00 93.06 412 ASN A CA 1
ATOM 3093 C C . ASN A 1 412 ? 1.862 -5.056 2.735 1.00 93.06 412 ASN A C 1
ATOM 3095 O O . ASN A 1 412 ? 1.812 -6.164 2.206 1.00 93.06 412 ASN A O 1
ATOM 3099 N N . ILE A 1 413 ? 2.997 -4.559 3.232 1.00 95.25 413 ILE A N 1
ATOM 3100 C CA . ILE A 1 413 ? 4.281 -5.272 3.194 1.00 95.25 413 ILE A CA 1
ATOM 3101 C C . ILE A 1 413 ? 4.231 -6.554 4.041 1.00 95.25 413 ILE A C 1
ATOM 3103 O O . ILE A 1 413 ? 4.691 -7.609 3.603 1.00 95.25 413 ILE A O 1
ATOM 3107 N N . LEU A 1 414 ? 3.672 -6.486 5.254 1.00 95.12 414 LEU A N 1
ATOM 3108 C CA . LEU A 1 414 ? 3.653 -7.611 6.199 1.00 95.12 414 LEU A CA 1
ATOM 3109 C C . LEU A 1 414 ? 2.450 -8.551 6.037 1.00 95.12 414 LEU A C 1
ATOM 3111 O O . LEU A 1 414 ? 2.417 -9.601 6.685 1.00 95.12 414 LEU A O 1
ATOM 3115 N N . ARG A 1 415 ? 1.502 -8.212 5.157 1.00 92.81 415 ARG A N 1
ATOM 3116 C CA . ARG A 1 415 ? 0.224 -8.906 4.961 1.00 92.81 415 ARG A CA 1
ATOM 3117 C C . ARG A 1 415 ? 0.397 -10.433 4.867 1.00 92.81 415 ARG A C 1
ATOM 3119 O O . ARG A 1 415 ? 1.201 -10.908 4.062 1.00 92.81 415 ARG A O 1
ATOM 3126 N N . PRO A 1 416 ? -0.360 -11.244 5.631 1.00 92.25 416 PRO A N 1
ATOM 3127 C CA . PRO A 1 416 ? -0.079 -12.679 5.717 1.00 92.25 416 PRO A CA 1
ATOM 3128 C C . PRO A 1 416 ? -0.356 -13.449 4.422 1.00 92.25 416 PRO A C 1
ATOM 3130 O O . PRO A 1 416 ? 0.396 -14.356 4.089 1.00 92.25 416 PRO A O 1
ATOM 3133 N N . TRP A 1 417 ? -1.416 -13.089 3.693 1.00 89.62 417 TRP A N 1
ATOM 3134 C CA . TRP A 1 417 ? -1.893 -13.817 2.509 1.00 89.62 417 TRP A CA 1
ATOM 3135 C C . TRP A 1 417 ? -1.347 -13.282 1.175 1.00 89.62 417 TRP A C 1
ATOM 3137 O O . TRP A 1 417 ? -1.411 -13.980 0.165 1.00 89.62 417 TRP A O 1
ATOM 3147 N N . HIS A 1 418 ? -0.797 -12.066 1.168 1.00 89.69 418 HIS A N 1
ATOM 3148 C CA . HIS A 1 418 ? -0.131 -11.462 0.012 1.00 89.69 418 HIS A CA 1
ATOM 3149 C C . HIS A 1 418 ? 0.970 -10.498 0.486 1.00 89.69 418 HIS A C 1
ATOM 3151 O O . HIS A 1 418 ? 0.776 -9.282 0.456 1.00 89.69 418 HIS A O 1
ATOM 3157 N N . PRO A 1 419 ? 2.107 -11.018 0.980 1.00 91.31 419 PRO A N 1
ATOM 3158 C CA . PRO A 1 419 ? 3.206 -10.173 1.423 1.00 91.31 419 PRO A CA 1
ATOM 3159 C C . PRO A 1 419 ? 3.839 -9.461 0.228 1.00 91.31 419 PRO A C 1
ATOM 3161 O O . PRO A 1 419 ? 4.314 -10.109 -0.708 1.00 91.31 419 PRO A O 1
ATOM 3164 N N . ASP A 1 420 ? 3.896 -8.133 0.279 1.00 92.75 420 ASP A N 1
ATOM 3165 C CA . ASP A 1 420 ? 4.596 -7.332 -0.728 1.00 92.75 420 ASP A CA 1
ATOM 3166 C C . ASP A 1 420 ? 6.101 -7.238 -0.419 1.00 92.75 420 ASP A C 1
ATOM 3168 O O . ASP A 1 420 ? 6.684 -6.161 -0.292 1.00 92.75 420 ASP A O 1
ATOM 3172 N N . THR A 1 421 ? 6.728 -8.400 -0.230 1.00 93.88 421 THR A N 1
ATOM 3173 C CA . THR A 1 421 ? 8.160 -8.545 0.041 1.00 93.88 421 THR A CA 1
ATOM 3174 C C . THR A 1 421 ? 8.660 -9.943 -0.327 1.00 93.88 421 THR A C 1
ATOM 3176 O O . THR A 1 421 ? 7.897 -10.908 -0.296 1.00 93.88 421 THR A O 1
ATOM 3179 N N . ALA A 1 422 ? 9.954 -10.078 -0.635 1.00 91.75 422 ALA A N 1
ATOM 3180 C CA . ALA A 1 422 ? 10.616 -11.380 -0.753 1.00 91.75 422 ALA A CA 1
ATOM 3181 C C . ALA A 1 422 ? 11.025 -11.981 0.607 1.00 91.75 422 ALA A C 1
ATOM 3183 O O . ALA A 1 422 ? 11.570 -13.084 0.662 1.00 91.75 422 ALA A O 1
ATOM 3184 N N . ALA A 1 423 ? 10.831 -11.261 1.718 1.00 92.94 423 ALA A N 1
ATOM 3185 C CA . ALA A 1 423 ? 11.198 -11.738 3.047 1.00 92.94 423 ALA A CA 1
ATOM 3186 C C . ALA A 1 423 ? 10.381 -12.973 3.472 1.00 92.94 423 ALA A C 1
ATOM 3188 O O . ALA A 1 423 ? 9.156 -13.024 3.337 1.00 92.94 423 ALA A O 1
ATOM 3189 N N . SER A 1 424 ? 11.068 -13.962 4.053 1.00 92.56 424 SER A N 1
ATOM 3190 C CA . SER A 1 424 ? 10.430 -15.180 4.565 1.00 92.56 424 SER A CA 1
ATOM 3191 C C . SER A 1 424 ? 9.439 -14.877 5.705 1.00 92.56 424 SER A C 1
ATOM 3193 O O . SER A 1 424 ? 9.599 -13.868 6.400 1.00 92.56 424 SER A O 1
ATOM 3195 N N . PRO A 1 425 ? 8.454 -15.755 5.984 1.00 94.00 425 PRO A N 1
ATOM 3196 C CA . PRO A 1 425 ? 7.566 -15.614 7.143 1.00 94.00 425 PRO A CA 1
ATOM 3197 C C . PRO A 1 425 ? 8.318 -15.420 8.465 1.00 94.00 425 PRO A C 1
ATOM 3199 O O . PRO A 1 425 ? 7.953 -14.557 9.257 1.00 94.00 425 PRO A O 1
ATOM 3202 N N . GLY A 1 426 ? 9.415 -16.158 8.672 1.00 95.69 426 GLY A N 1
ATOM 3203 C CA . GLY A 1 426 ? 10.261 -16.013 9.859 1.00 95.69 426 GLY A CA 1
ATOM 3204 C C . GLY A 1 426 ? 10.914 -14.632 9.950 1.00 95.69 426 GLY A C 1
ATOM 3205 O O . GLY A 1 426 ? 10.860 -13.995 10.997 1.00 95.69 426 GLY A O 1
ATOM 3206 N N . SER A 1 427 ? 11.458 -14.124 8.840 1.00 95.38 427 SER A N 1
ATOM 3207 C CA . SER A 1 427 ? 12.029 -12.769 8.775 1.00 95.38 427 SER A CA 1
ATOM 3208 C C . SER A 1 427 ? 10.976 -11.691 9.052 1.00 95.38 427 SER A C 1
ATOM 3210 O O . SER A 1 427 ? 11.254 -10.734 9.770 1.00 95.38 427 SER A O 1
ATOM 3212 N N . ARG A 1 428 ? 9.752 -11.860 8.532 1.00 97.31 428 ARG A N 1
ATOM 3213 C CA . ARG A 1 428 ? 8.623 -10.954 8.794 1.00 97.31 428 ARG A CA 1
ATOM 3214 C C . ARG A 1 428 ? 8.228 -10.943 10.273 1.00 97.31 428 ARG A C 1
ATOM 3216 O O . ARG A 1 428 ? 8.053 -9.866 10.833 1.00 97.31 428 ARG A O 1
ATOM 3223 N N . LEU A 1 429 ? 8.158 -12.109 10.922 1.00 97.88 429 LEU A N 1
ATOM 3224 C CA . LEU A 1 429 ? 7.884 -12.209 12.362 1.00 97.88 429 LEU A CA 1
ATOM 3225 C C . LEU A 1 429 ? 8.999 -11.582 13.211 1.00 97.88 429 LEU A C 1
ATOM 3227 O O . LEU A 1 429 ? 8.700 -10.859 14.154 1.00 97.88 429 LEU A O 1
ATOM 3231 N N . MET A 1 430 ? 10.270 -11.786 12.850 1.00 97.50 430 MET A N 1
ATOM 3232 C CA . MET A 1 430 ? 11.399 -11.143 13.539 1.00 97.50 430 MET A CA 1
ATOM 3233 C C . MET A 1 430 ? 11.343 -9.616 13.444 1.00 97.50 430 MET A C 1
ATOM 3235 O O . MET A 1 430 ? 11.619 -8.920 14.419 1.00 97.50 430 MET A O 1
ATOM 3239 N N . VAL A 1 431 ? 10.981 -9.083 12.275 1.00 97.25 431 VAL A N 1
ATOM 3240 C CA . VAL A 1 431 ? 10.798 -7.639 12.106 1.00 97.25 431 VAL A CA 1
ATOM 3241 C C . VAL A 1 431 ? 9.596 -7.151 12.910 1.00 97.25 431 VAL A C 1
ATOM 3243 O O . VAL A 1 431 ? 9.719 -6.143 13.597 1.00 97.25 431 VAL A O 1
ATOM 3246 N N . PHE A 1 432 ? 8.480 -7.883 12.918 1.00 98.00 432 PHE A N 1
ATOM 3247 C CA . PHE A 1 432 ? 7.337 -7.563 13.775 1.00 98.00 432 PHE A CA 1
ATOM 3248 C C . PHE A 1 432 ? 7.721 -7.537 15.267 1.00 98.00 432 PHE A C 1
ATOM 3250 O O . PHE A 1 432 ? 7.339 -6.610 15.976 1.00 98.00 432 PHE A O 1
ATOM 3257 N N . ASP A 1 433 ? 8.562 -8.465 15.732 1.00 98.25 433 ASP A N 1
ATOM 3258 C CA . ASP A 1 433 ? 9.110 -8.451 17.097 1.00 98.25 433 ASP A CA 1
ATOM 3259 C C . ASP A 1 433 ? 9.983 -7.223 17.384 1.00 98.25 433 ASP A C 1
ATOM 3261 O O . ASP A 1 433 ? 9.933 -6.661 18.481 1.00 98.25 433 ASP A O 1
ATOM 3265 N N . ASN A 1 434 ? 10.746 -6.750 16.397 1.00 97.06 434 ASN A N 1
ATOM 3266 C CA . ASN A 1 434 ? 11.493 -5.503 16.531 1.00 97.06 434 ASN A CA 1
ATOM 3267 C C . ASN A 1 434 ? 10.554 -4.285 16.631 1.00 97.06 434 ASN A C 1
ATOM 3269 O O . ASN A 1 434 ? 10.791 -3.395 17.449 1.00 97.06 434 ASN A O 1
ATOM 3273 N N . ILE A 1 435 ? 9.450 -4.268 15.870 1.00 97.62 435 ILE A N 1
ATOM 3274 C CA . ILE A 1 435 ? 8.416 -3.225 15.986 1.00 97.62 435 ILE A CA 1
ATOM 3275 C C . ILE A 1 435 ? 7.776 -3.274 17.376 1.00 97.62 435 ILE A C 1
ATOM 3277 O O . ILE A 1 435 ? 7.658 -2.232 18.009 1.00 97.62 435 ILE A O 1
ATOM 3281 N N . ARG A 1 436 ? 7.430 -4.457 17.902 1.00 97.19 436 ARG A N 1
ATOM 3282 C CA . ARG A 1 436 ? 6.889 -4.613 19.270 1.00 97.19 436 ARG A CA 1
ATOM 3283 C C . ARG A 1 436 ? 7.812 -4.021 20.327 1.00 97.19 436 ARG A C 1
ATOM 3285 O O . ARG A 1 436 ? 7.347 -3.358 21.248 1.00 97.19 436 ARG A O 1
ATOM 3292 N N . LYS A 1 437 ? 9.121 -4.226 20.178 1.00 97.12 437 LYS A N 1
ATOM 3293 C CA . LYS A 1 437 ? 10.127 -3.716 21.114 1.00 97.12 437 LYS A CA 1
ATOM 3294 C C . LYS A 1 437 ? 10.295 -2.194 21.044 1.00 97.12 437 LYS A C 1
ATOM 3296 O O . LYS A 1 437 ? 10.414 -1.559 22.088 1.00 97.12 437 LYS A O 1
ATOM 3301 N N . ASN A 1 438 ? 10.347 -1.624 19.840 1.00 96.19 438 ASN A N 1
ATOM 3302 C CA . ASN A 1 438 ? 10.711 -0.215 19.646 1.00 96.19 438 ASN A CA 1
ATOM 3303 C C . ASN A 1 438 ? 9.490 0.717 19.527 1.00 96.19 438 ASN A C 1
ATOM 3305 O O . ASN A 1 438 ? 9.593 1.899 19.846 1.00 96.19 438 ASN A O 1
ATOM 3309 N N . TYR A 1 439 ? 8.340 0.190 19.091 1.00 96.12 439 TYR A N 1
ATOM 3310 C CA . TYR A 1 439 ? 7.105 0.925 18.791 1.00 96.12 439 TYR A CA 1
ATOM 3311 C C . TYR A 1 439 ? 5.835 0.165 19.261 1.00 96.12 439 TYR A C 1
ATOM 3313 O O . TYR A 1 439 ? 4.993 -0.182 18.426 1.00 96.12 439 TYR A O 1
ATOM 3321 N N . PRO A 1 440 ? 5.647 -0.090 20.576 1.00 95.50 440 PRO A N 1
ATOM 3322 C CA . PRO A 1 440 ? 4.604 -0.993 21.087 1.00 95.50 440 PRO A CA 1
ATOM 3323 C C . PRO A 1 440 ? 3.176 -0.678 20.618 1.00 95.50 440 PRO A C 1
ATOM 3325 O O . PRO A 1 440 ? 2.457 -1.576 20.188 1.00 95.50 440 PRO A O 1
ATOM 3328 N N . ASP A 1 441 ? 2.765 0.593 20.634 1.00 93.81 441 ASP A N 1
ATOM 3329 C CA . ASP A 1 441 ? 1.397 0.983 20.253 1.00 93.81 441 ASP A CA 1
ATOM 3330 C C . ASP A 1 441 ? 1.126 0.807 18.752 1.00 93.81 441 ASP A C 1
ATOM 3332 O O . ASP A 1 441 ? 0.005 0.503 18.339 1.00 93.81 441 ASP A O 1
ATOM 3336 N N . ARG A 1 442 ? 2.157 0.969 17.912 1.00 93.94 442 ARG A N 1
ATOM 3337 C CA . ARG A 1 442 ? 2.058 0.720 16.464 1.00 93.94 442 ARG A CA 1
ATOM 3338 C C . ARG A 1 442 ? 2.068 -0.767 16.172 1.00 93.94 442 ARG A C 1
ATOM 3340 O O . ARG A 1 442 ? 1.289 -1.224 15.341 1.00 93.94 442 ARG A O 1
ATOM 3347 N N . ALA A 1 443 ? 2.905 -1.518 16.885 1.00 96.44 443 ALA A N 1
ATOM 3348 C CA . ALA A 1 443 ? 2.933 -2.969 16.804 1.00 96.44 443 ALA A CA 1
ATOM 3349 C C . ALA A 1 443 ? 1.574 -3.573 17.159 1.00 96.44 443 ALA A C 1
ATOM 3351 O O . ALA A 1 443 ? 1.124 -4.483 16.473 1.00 96.44 443 ALA A O 1
ATOM 3352 N N . TRP A 1 444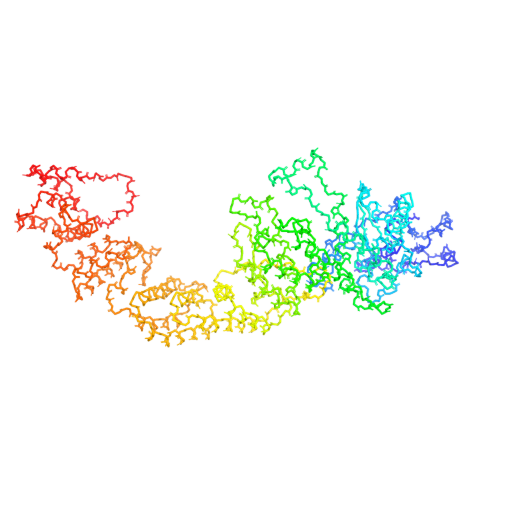 ? 0.905 -3.026 18.177 1.00 97.31 444 TRP A N 1
ATOM 3353 C CA . TRP A 1 444 ? -0.434 -3.437 18.573 1.00 97.31 444 TRP A CA 1
ATOM 3354 C C . TRP A 1 444 ? -1.451 -3.259 17.438 1.00 97.31 444 TRP A C 1
ATOM 3356 O O . TRP A 1 444 ? -2.058 -4.231 16.986 1.00 97.31 444 TRP A O 1
ATOM 3366 N N . LYS A 1 445 ? -1.562 -2.035 16.901 1.00 95.75 445 LYS A N 1
ATOM 3367 C CA . LYS A 1 445 ? -2.464 -1.720 15.778 1.00 95.75 445 LYS A CA 1
ATOM 3368 C C . LYS A 1 445 ? -2.169 -2.573 14.544 1.00 95.75 445 LYS A C 1
ATOM 3370 O O . LYS A 1 445 ? -3.087 -3.099 13.922 1.00 95.75 445 LYS A O 1
ATOM 3375 N N . LEU A 1 446 ? -0.890 -2.731 14.203 1.00 96.31 446 LEU A N 1
ATOM 3376 C CA . LEU A 1 446 ? -0.449 -3.567 13.089 1.00 96.31 446 LEU A CA 1
ATOM 3377 C C . LEU A 1 446 ? -0.780 -5.045 13.331 1.00 96.31 446 LEU A C 1
ATOM 3379 O O . LEU A 1 446 ? -1.274 -5.703 12.427 1.00 96.31 446 LEU A O 1
ATOM 3383 N N . GLY A 1 447 ? -0.547 -5.558 14.540 1.00 96.69 447 GLY A N 1
ATOM 3384 C CA . GLY A 1 447 ? -0.847 -6.937 14.919 1.00 96.69 447 GLY A CA 1
ATOM 3385 C C . GLY A 1 447 ? -2.320 -7.270 14.719 1.00 96.69 447 GLY A C 1
ATOM 3386 O O . GLY A 1 447 ? -2.629 -8.231 14.020 1.00 96.69 447 GLY A O 1
ATOM 3387 N N . LEU A 1 448 ? -3.222 -6.427 15.232 1.00 95.44 448 LEU A N 1
ATOM 3388 C CA . LEU A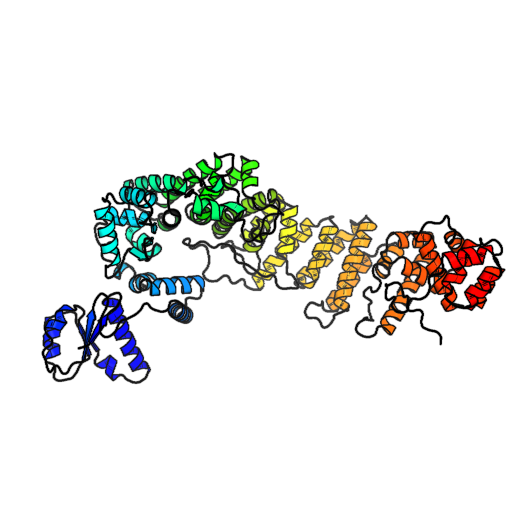 1 448 ? -4.665 -6.584 15.024 1.00 95.44 448 LEU A CA 1
ATOM 3389 C C . LEU A 1 448 ? -5.063 -6.492 13.546 1.00 95.44 448 LEU A C 1
ATOM 3391 O O . LEU A 1 448 ? -5.886 -7.283 13.092 1.00 95.44 448 LEU A O 1
ATOM 3395 N N . ALA A 1 449 ? -4.461 -5.572 12.787 1.00 93.94 449 ALA A N 1
ATOM 3396 C CA . ALA A 1 449 ? -4.730 -5.413 11.356 1.00 93.94 449 ALA A CA 1
ATOM 3397 C C . ALA A 1 449 ? -4.198 -6.580 10.498 1.00 93.94 449 ALA A C 1
ATOM 3399 O O . ALA A 1 449 ? -4.669 -6.795 9.381 1.00 93.94 449 ALA A O 1
ATOM 3400 N N . LEU A 1 450 ? -3.210 -7.333 10.995 1.00 94.94 450 LEU A N 1
ATOM 3401 C CA . LEU A 1 450 ? -2.711 -8.550 10.352 1.00 94.94 450 LEU A CA 1
ATOM 3402 C C . LEU A 1 450 ? -3.605 -9.771 10.631 1.00 94.94 450 LEU A C 1
ATOM 3404 O O . LEU A 1 450 ? -3.512 -10.750 9.887 1.00 94.94 450 LEU A O 1
ATOM 3408 N N . LEU A 1 451 ? -4.453 -9.739 11.667 1.00 94.75 451 LEU A N 1
ATOM 3409 C CA . LEU A 1 451 ? -5.398 -10.819 11.964 1.00 94.75 451 LEU A CA 1
ATOM 3410 C C . LEU A 1 451 ? -6.555 -10.863 10.943 1.00 94.75 451 LEU A C 1
ATOM 3412 O O . LEU A 1 451 ? -6.842 -9.867 10.279 1.00 94.75 451 LEU A O 1
ATOM 3416 N N . PRO A 1 452 ? -7.232 -12.016 10.784 1.00 91.06 452 PRO A N 1
ATOM 3417 C CA . PRO A 1 452 ? -8.344 -12.146 9.847 1.00 91.06 452 PRO A CA 1
ATOM 3418 C C . PRO A 1 452 ? -9.551 -11.278 10.245 1.00 91.06 452 PRO A C 1
ATOM 3420 O O . PRO A 1 452 ? -9.899 -11.173 11.423 1.00 91.06 452 PRO A O 1
ATOM 3423 N N . GLU A 1 453 ? -10.235 -10.718 9.247 1.00 84.25 453 GLU A N 1
ATOM 3424 C CA . GLU A 1 453 ? -11.466 -9.933 9.408 1.00 84.25 453 GLU A CA 1
ATOM 3425 C C . GLU A 1 453 ? -12.623 -10.577 8.631 1.00 84.25 453 GLU A C 1
ATOM 3427 O O . GLU A 1 453 ? -12.410 -11.213 7.597 1.00 84.25 453 GLU A O 1
ATOM 3432 N N . ALA A 1 454 ? -13.855 -10.400 9.121 1.00 68.75 454 ALA A N 1
ATOM 3433 C CA . ALA A 1 454 ? -15.051 -11.050 8.574 1.00 68.75 454 ALA A CA 1
ATOM 3434 C C . ALA A 1 454 ? -15.395 -10.584 7.151 1.00 68.75 454 ALA A C 1
ATOM 3436 O O . ALA A 1 454 ? -16.047 -11.296 6.388 1.00 68.75 454 ALA A O 1
ATOM 3437 N N . HIS A 1 455 ? -15.011 -9.361 6.792 1.00 65.94 455 HIS A N 1
ATOM 3438 C CA . HIS A 1 455 ? -15.197 -8.803 5.458 1.00 65.94 455 HIS A CA 1
ATOM 3439 C C . HIS A 1 455 ? -13.808 -8.728 4.839 1.00 65.94 455 HIS A C 1
ATOM 3441 O O . HIS A 1 455 ? -12.948 -8.017 5.350 1.00 65.94 455 HIS A O 1
ATOM 3447 N N . GLY A 1 456 ? -13.561 -9.528 3.799 1.00 60.03 456 GLY A N 1
ATOM 3448 C CA . GLY A 1 456 ? -12.230 -9.655 3.206 1.00 60.03 456 GLY A CA 1
ATOM 3449 C C . GLY A 1 456 ? -11.595 -8.287 2.948 1.00 60.03 456 GLY A C 1
ATOM 3450 O O . GLY A 1 456 ? -12.203 -7.422 2.317 1.00 60.03 456 GLY A O 1
ATOM 3451 N N . SER A 1 457 ? -10.378 -8.082 3.453 1.00 68.62 457 SER A N 1
ATOM 3452 C CA . SER A 1 457 ? -9.683 -6.812 3.267 1.00 68.62 457 SER A CA 1
ATOM 3453 C C . SER A 1 457 ? -9.220 -6.667 1.818 1.00 68.62 457 SER A C 1
ATOM 3455 O O . SER A 1 457 ? -8.610 -7.570 1.240 1.00 68.62 457 SER A O 1
ATOM 3457 N N . VAL A 1 458 ? -9.501 -5.510 1.218 1.00 76.44 458 VAL A N 1
ATOM 3458 C CA . VAL A 1 458 ? -8.995 -5.175 -0.115 1.00 76.44 458 VAL A CA 1
ATOM 3459 C C . VAL A 1 458 ? -7.509 -4.854 0.008 1.00 76.44 458 VAL A C 1
ATOM 3461 O O . VAL A 1 458 ? -7.110 -3.991 0.789 1.00 76.44 458 VAL A O 1
ATOM 3464 N N . HIS A 1 459 ? -6.679 -5.554 -0.761 1.00 82.56 459 HIS A N 1
ATOM 3465 C CA . HIS A 1 459 ? -5.250 -5.270 -0.850 1.00 82.56 459 HIS A CA 1
ATOM 3466 C C . HIS A 1 459 ? -4.958 -4.449 -2.099 1.00 82.56 459 HIS A C 1
ATOM 3468 O O . HIS A 1 459 ? -5.332 -4.821 -3.211 1.00 82.56 459 HIS A O 1
ATOM 3474 N N . PHE A 1 460 ? -4.260 -3.337 -1.895 1.00 81.81 460 PHE A N 1
ATOM 3475 C CA . PHE A 1 460 ? -3.648 -2.561 -2.959 1.00 81.81 460 PHE A CA 1
ATOM 3476 C C . PHE A 1 460 ? -2.141 -2.824 -2.903 1.00 81.81 460 PHE A C 1
ATOM 3478 O O . PHE A 1 460 ? -1.517 -2.432 -1.915 1.00 81.81 460 PHE A O 1
ATOM 3485 N N . PRO A 1 461 ? -1.557 -3.493 -3.915 1.00 83.50 461 PRO A N 1
ATOM 3486 C CA . PRO A 1 461 ? -0.138 -3.815 -3.907 1.00 83.50 461 PRO A CA 1
ATOM 3487 C C . PRO A 1 461 ? 0.735 -2.571 -3.774 1.00 83.50 461 PRO A C 1
ATOM 3489 O O . PRO A 1 461 ? 0.487 -1.566 -4.451 1.00 83.50 461 PRO A O 1
ATOM 3492 N N . THR A 1 462 ? 1.781 -2.664 -2.957 1.00 90.88 462 THR A N 1
ATOM 3493 C CA . THR A 1 462 ? 2.790 -1.607 -2.839 1.00 90.88 462 THR A CA 1
ATOM 3494 C C . THR A 1 462 ? 3.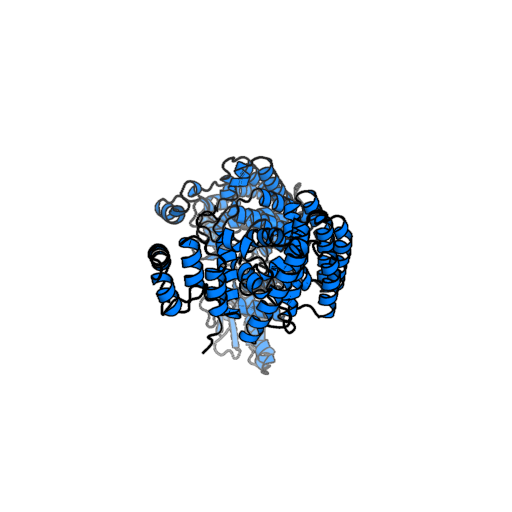575 -1.422 -4.139 1.00 90.88 462 THR A C 1
ATOM 3496 O O . THR A 1 462 ? 3.508 -2.234 -5.079 1.00 90.88 462 THR A O 1
ATOM 3499 N N . ARG A 1 463 ? 4.346 -0.331 -4.231 1.00 92.06 463 ARG A N 1
ATOM 3500 C CA . ARG A 1 463 ? 5.235 -0.134 -5.377 1.00 92.06 463 ARG A CA 1
ATOM 3501 C C . ARG A 1 463 ? 6.299 -1.237 -5.417 1.00 92.06 463 ARG A C 1
ATOM 3503 O O . ARG A 1 463 ? 7.157 -1.331 -4.548 1.00 92.06 463 ARG A O 1
ATOM 3510 N N . SER A 1 464 ? 6.277 -2.029 -6.487 1.00 91.38 464 SER A N 1
ATOM 3511 C CA . SER A 1 464 ? 7.302 -3.034 -6.778 1.00 91.38 464 SER A CA 1
ATOM 3512 C C . SER A 1 464 ? 8.504 -2.439 -7.522 1.00 91.38 464 SER A C 1
ATOM 3514 O O . SER A 1 464 ? 8.310 -1.483 -8.282 1.00 91.38 464 SER A O 1
ATOM 3516 N N . PRO A 1 465 ? 9.708 -3.031 -7.395 1.00 92.50 465 PRO A N 1
ATOM 3517 C CA . PRO A 1 465 ? 10.854 -2.684 -8.239 1.00 92.50 465 PRO A CA 1
ATOM 3518 C C . PRO A 1 465 ? 10.537 -2.848 -9.735 1.00 92.50 465 PRO A C 1
ATOM 3520 O O . PRO A 1 465 ? 9.720 -3.690 -10.121 1.00 92.50 465 PRO A O 1
ATOM 3523 N N . GLU A 1 466 ? 11.154 -2.011 -10.573 1.00 90.06 466 GLU A N 1
ATOM 3524 C CA . GLU A 1 466 ? 11.014 -2.039 -12.037 1.00 90.06 466 GLU A CA 1
ATOM 3525 C C . GLU A 1 466 ? 12.081 -2.903 -12.731 1.00 90.06 466 GLU A C 1
ATOM 3527 O O . GLU A 1 466 ? 11.796 -3.512 -13.763 1.00 90.06 466 GLU A O 1
ATOM 3532 N N . TYR A 1 467 ? 13.302 -2.927 -12.199 1.00 90.75 467 TYR A N 1
ATOM 3533 C CA . TYR A 1 467 ? 14.500 -3.519 -12.799 1.00 90.75 467 TYR A CA 1
ATOM 3534 C C . TYR A 1 467 ? 15.140 -4.590 -11.915 1.00 90.75 467 TYR A C 1
ATOM 3536 O O . TYR A 1 467 ? 15.653 -5.570 -12.452 1.00 90.75 467 TYR A O 1
ATOM 3544 N N . ARG A 1 468 ? 15.122 -4.434 -10.585 1.00 89.50 468 ARG A N 1
ATOM 3545 C CA . ARG A 1 468 ? 15.667 -5.438 -9.664 1.00 89.50 468 ARG A CA 1
ATOM 3546 C C . ARG A 1 468 ? 14.745 -6.649 -9.559 1.00 89.50 468 ARG A C 1
ATOM 3548 O O . ARG A 1 468 ? 13.545 -6.522 -9.322 1.00 89.50 468 ARG A O 1
ATOM 3555 N N . GLU A 1 469 ? 15.332 -7.839 -9.646 1.00 86.94 469 GLU A N 1
ATOM 3556 C CA . GLU A 1 469 ? 14.628 -9.127 -9.581 1.00 86.94 469 GLU A CA 1
ATOM 3557 C C . GLU A 1 469 ? 14.334 -9.560 -8.131 1.00 86.94 469 GLU A C 1
ATOM 3559 O O . GLU A 1 469 ? 14.660 -10.665 -7.711 1.00 86.94 469 GLU A O 1
ATOM 3564 N N . TRP A 1 470 ? 13.744 -8.669 -7.330 1.00 90.56 470 TRP A N 1
ATOM 3565 C CA . TRP A 1 470 ? 13.338 -8.988 -5.954 1.00 90.56 470 TRP A CA 1
ATOM 3566 C C . TRP A 1 470 ? 11.908 -9.509 -5.865 1.00 90.56 470 TRP A C 1
ATOM 3568 O O . TRP A 1 470 ? 11.597 -10.338 -5.015 1.00 90.56 470 TRP A O 1
ATOM 3578 N N . LYS A 1 471 ? 11.017 -9.020 -6.732 1.00 88.38 471 LYS A N 1
ATOM 3579 C CA . LYS A 1 471 ? 9.625 -9.461 -6.744 1.00 88.38 471 LYS A CA 1
ATOM 3580 C C . LYS A 1 471 ? 9.526 -10.843 -7.414 1.00 88.38 471 LYS A C 1
ATOM 3582 O O . LYS A 1 471 ? 9.922 -10.957 -8.574 1.00 88.38 471 LYS A O 1
ATOM 3587 N N . PRO A 1 472 ? 8.956 -11.865 -6.751 1.00 79.38 472 PRO A N 1
ATOM 3588 C CA . PRO A 1 472 ? 8.709 -13.155 -7.387 1.00 79.38 472 PRO A CA 1
ATOM 3589 C C . PRO A 1 472 ? 7.619 -13.044 -8.467 1.00 79.38 472 PRO A C 1
ATOM 3591 O O . PRO A 1 472 ? 6.652 -12.299 -8.307 1.00 79.38 472 PRO A O 1
ATOM 3594 N N . ASP A 1 473 ? 7.730 -13.845 -9.534 1.00 69.00 473 ASP A N 1
ATOM 3595 C CA . ASP A 1 473 ? 6.737 -13.900 -10.629 1.00 69.00 473 ASP A CA 1
ATOM 3596 C C . ASP A 1 473 ? 5.336 -14.343 -10.142 1.00 69.00 473 ASP A C 1
ATOM 3598 O O . ASP A 1 473 ? 4.323 -14.061 -10.785 1.00 69.00 473 ASP A O 1
ATOM 3602 N N . LYS A 1 474 ? 5.258 -15.052 -9.005 1.00 69.81 474 LYS A N 1
ATOM 3603 C CA . LYS A 1 474 ? 4.001 -15.463 -8.369 1.00 69.81 474 LYS A CA 1
ATOM 3604 C C . LYS A 1 474 ? 4.109 -15.383 -6.847 1.00 69.81 474 LYS A C 1
ATOM 3606 O O . LYS A 1 474 ? 4.839 -16.161 -6.237 1.00 69.81 474 LYS A O 1
ATOM 3611 N N . THR A 1 475 ? 3.309 -14.513 -6.236 1.00 73.81 475 THR A N 1
ATOM 3612 C CA . THR A 1 475 ? 3.087 -14.497 -4.784 1.00 73.81 475 THR A CA 1
ATOM 3613 C C . THR A 1 475 ? 1.912 -15.419 -4.469 1.00 73.81 475 THR A C 1
ATOM 3615 O O . THR A 1 475 ? 0.770 -15.116 -4.800 1.00 73.81 475 THR A O 1
ATOM 3618 N N . SER A 1 476 ? 2.186 -16.586 -3.889 1.00 79.25 476 SER A N 1
ATOM 3619 C CA . SER A 1 476 ? 1.156 -17.537 -3.462 1.00 79.25 476 SER A CA 1
ATOM 3620 C C . SER A 1 476 ? 1.530 -18.077 -2.095 1.00 79.25 476 SER A C 1
ATOM 3622 O O . SER A 1 476 ? 2.532 -18.776 -1.974 1.00 79.25 476 SER A O 1
ATOM 3624 N N . VAL A 1 477 ? 0.717 -17.779 -1.085 1.00 86.50 477 VAL A N 1
ATOM 3625 C CA . VAL A 1 477 ? 0.935 -18.249 0.287 1.00 86.50 477 VAL A CA 1
ATOM 3626 C C . VAL A 1 477 ? 0.086 -19.502 0.523 1.00 86.50 477 VAL A C 1
ATOM 3628 O O . VAL A 1 477 ? -1.138 -19.436 0.385 1.00 86.50 477 VAL A O 1
ATOM 3631 N N . PRO A 1 478 ? 0.687 -20.661 0.849 1.00 91.44 478 PRO A N 1
ATOM 3632 C CA . PRO A 1 478 ? -0.072 -21.854 1.211 1.00 91.44 478 PRO A CA 1
ATOM 3633 C C . PRO A 1 478 ? -0.947 -21.610 2.446 1.00 91.44 478 PRO A C 1
ATOM 3635 O O . PRO A 1 478 ? -0.526 -20.936 3.383 1.00 91.44 478 PRO A O 1
ATOM 3638 N N . ALA A 1 479 ? -2.128 -22.232 2.507 1.00 91.25 479 ALA A N 1
ATOM 3639 C CA . ALA A 1 479 ? -3.047 -22.063 3.639 1.00 91.25 479 ALA A CA 1
ATOM 3640 C C . ALA A 1 479 ? -2.397 -22.389 5.001 1.00 91.25 479 ALA A C 1
ATOM 3642 O O . ALA A 1 479 ? -2.649 -21.697 5.982 1.00 91.25 479 ALA A O 1
ATOM 3643 N N . ALA A 1 480 ? -1.527 -23.403 5.059 1.00 92.94 480 ALA A N 1
ATOM 3644 C CA . ALA A 1 480 ? -0.798 -23.759 6.278 1.00 92.94 480 ALA A CA 1
ATOM 3645 C C . ALA A 1 480 ? 0.196 -22.669 6.720 1.00 92.94 480 ALA A C 1
ATOM 3647 O O . ALA A 1 480 ? 0.326 -22.411 7.913 1.00 92.94 480 ALA A O 1
ATOM 3648 N N . GLU A 1 481 ? 0.871 -22.012 5.772 1.00 93.62 481 GLU A N 1
ATOM 3649 C CA . GLU A 1 481 ? 1.774 -20.893 6.063 1.00 93.62 481 GLU A CA 1
ATOM 3650 C C . GLU A 1 481 ? 0.986 -19.669 6.535 1.00 93.62 481 GLU A C 1
ATOM 3652 O O . GLU A 1 481 ? 1.364 -19.047 7.524 1.00 93.62 481 GLU A O 1
ATOM 3657 N N . TYR A 1 482 ? -0.141 -19.372 5.879 1.00 94.44 482 TYR A N 1
ATOM 3658 C CA . TYR A 1 482 ? -1.050 -18.301 6.283 1.00 94.44 482 TYR A CA 1
ATOM 3659 C C . TYR A 1 482 ? -1.519 -18.487 7.732 1.00 94.44 482 TYR A C 1
ATOM 3661 O O . TYR A 1 482 ? -1.272 -17.621 8.568 1.00 94.44 482 TYR A O 1
ATOM 3669 N N . TRP A 1 483 ? -2.126 -19.633 8.055 1.00 94.50 483 TRP A N 1
ATOM 3670 C CA . TRP A 1 483 ? -2.626 -19.896 9.407 1.00 94.50 483 TRP A CA 1
ATOM 3671 C C . TRP A 1 483 ? -1.504 -20.008 10.444 1.00 94.50 483 TRP A C 1
ATOM 3673 O O . TRP A 1 483 ? -1.672 -19.541 11.567 1.00 94.50 483 TRP A O 1
ATOM 3683 N N . GLY A 1 484 ? -0.339 -20.549 10.072 1.00 96.25 484 GLY A N 1
ATOM 3684 C CA . GLY A 1 484 ? 0.840 -20.559 10.940 1.00 96.25 484 GLY A CA 1
ATOM 3685 C C . GLY A 1 484 ? 1.332 -19.149 11.279 1.00 96.25 484 GLY A C 1
ATOM 3686 O O . GLY A 1 484 ? 1.644 -18.865 12.432 1.00 96.25 484 GLY A O 1
ATOM 3687 N N . PHE A 1 485 ? 1.344 -18.241 10.300 1.00 96.62 485 PHE A N 1
ATOM 3688 C CA . PHE A 1 485 ? 1.701 -16.840 10.519 1.00 96.62 485 PHE A CA 1
ATOM 3689 C C . PHE A 1 485 ? 0.676 -16.121 11.409 1.00 96.62 485 PHE A C 1
ATOM 3691 O O . PHE A 1 485 ? 1.071 -15.414 12.335 1.00 96.62 485 PHE A O 1
ATOM 3698 N N . ILE A 1 486 ? -0.627 -16.334 11.176 1.00 96.94 486 ILE A N 1
ATOM 3699 C CA . ILE A 1 486 ? -1.702 -15.778 12.017 1.00 96.94 486 ILE A CA 1
ATOM 3700 C C . ILE A 1 486 ? -1.552 -16.229 13.472 1.00 96.94 486 ILE A C 1
ATOM 3702 O O . ILE A 1 486 ? -1.591 -15.389 14.369 1.00 96.94 486 ILE A O 1
ATOM 3706 N N . ALA A 1 487 ? -1.319 -17.522 13.711 1.00 97.44 487 ALA A N 1
ATOM 3707 C CA . ALA A 1 487 ? -1.139 -18.055 15.058 1.00 97.44 487 ALA A CA 1
ATOM 3708 C C . ALA A 1 487 ? 0.050 -17.399 15.786 1.00 97.44 487 ALA A C 1
ATOM 3710 O O . ALA A 1 487 ? -0.036 -17.084 16.973 1.00 97.44 487 ALA A O 1
ATOM 3711 N N . GLU A 1 488 ? 1.153 -17.151 15.076 1.00 98.19 488 GLU A N 1
ATOM 3712 C CA . GLU A 1 488 ? 2.335 -16.488 15.632 1.00 98.19 488 GLU A CA 1
ATOM 3713 C C . GLU A 1 488 ? 2.114 -14.998 15.924 1.00 98.19 488 GLU A C 1
ATOM 3715 O O . GLU A 1 488 ? 2.601 -14.507 16.944 1.00 98.19 488 GLU A O 1
ATOM 3720 N N . VAL A 1 489 ? 1.375 -14.274 15.077 1.00 98.00 489 VAL A N 1
ATOM 3721 C CA . VAL A 1 489 ? 0.980 -12.881 15.353 1.00 98.00 489 VAL A CA 1
ATOM 3722 C C . VAL A 1 489 ? 0.028 -12.826 16.547 1.00 98.00 489 VAL A C 1
ATOM 3724 O O . VAL A 1 489 ? 0.245 -12.039 17.465 1.00 98.00 489 VAL A O 1
ATOM 3727 N N . LEU A 1 490 ? -0.967 -13.714 16.600 1.00 98.06 490 LEU A N 1
ATOM 3728 C CA . LEU A 1 490 ? -1.919 -13.777 17.705 1.00 98.06 490 LEU A CA 1
ATOM 3729 C C . LEU A 1 490 ? -1.231 -14.065 19.043 1.00 98.06 490 LEU A C 1
ATOM 3731 O O . LEU A 1 490 ? -1.529 -13.403 20.033 1.00 98.06 490 LEU A O 1
ATOM 3735 N N . ASN A 1 491 ? -0.286 -15.011 19.084 1.00 97.62 491 ASN A N 1
ATOM 3736 C CA . ASN A 1 491 ? 0.481 -15.309 20.297 1.00 97.62 491 ASN A CA 1
ATOM 3737 C C . ASN A 1 491 ? 1.168 -14.051 20.854 1.00 97.62 491 ASN A C 1
ATOM 3739 O O . ASN A 1 491 ? 1.247 -13.864 22.067 1.00 97.62 491 ASN A O 1
ATOM 3743 N N . ARG A 1 492 ? 1.660 -13.183 19.966 1.00 98.00 492 ARG A N 1
ATOM 3744 C CA . ARG A 1 492 ? 2.311 -11.919 20.321 1.00 98.00 492 ARG A CA 1
ATOM 3745 C C . ARG A 1 492 ? 1.299 -10.886 20.806 1.00 98.00 492 ARG A C 1
ATOM 3747 O O . ARG A 1 492 ? 1.547 -10.273 21.835 1.00 98.00 492 ARG A O 1
ATOM 3754 N N . CYS A 1 493 ? 0.138 -10.773 20.158 1.00 97.81 493 CYS A N 1
ATOM 3755 C CA . CYS A 1 493 ? -0.970 -9.950 20.652 1.00 97.81 493 CYS A CA 1
ATOM 3756 C C . CYS A 1 493 ? -1.433 -10.397 22.051 1.00 97.81 493 CYS A C 1
ATOM 3758 O O . CYS A 1 493 ? -1.601 -9.562 22.928 1.00 97.81 493 CYS A O 1
ATOM 3760 N N . ILE A 1 494 ? -1.557 -11.701 22.317 1.00 97.56 494 ILE A N 1
ATOM 3761 C CA . ILE A 1 494 ? -1.911 -12.216 23.654 1.00 97.56 494 ILE A CA 1
ATOM 3762 C C . ILE A 1 494 ? -0.853 -11.827 24.703 1.00 97.56 494 ILE A C 1
ATOM 3764 O O . ILE A 1 494 ? -1.199 -11.433 25.816 1.00 97.56 494 ILE A O 1
ATOM 3768 N N . GLN A 1 495 ? 0.436 -11.918 24.359 1.00 96.38 495 GLN A N 1
ATOM 3769 C CA . GLN A 1 495 ? 1.526 -11.478 25.241 1.00 96.38 495 GLN A CA 1
ATOM 3770 C C . GLN A 1 495 ? 1.477 -9.968 25.501 1.00 96.38 495 GLN A C 1
ATOM 3772 O O . GLN A 1 495 ? 1.652 -9.541 26.640 1.00 96.38 495 GLN A O 1
ATOM 3777 N N . ASP A 1 496 ? 1.234 -9.180 24.453 1.00 96.31 496 ASP A N 1
ATOM 3778 C CA . ASP A 1 496 ? 1.206 -7.718 24.509 1.00 96.31 496 ASP A CA 1
ATOM 3779 C C . ASP A 1 496 ? -0.068 -7.180 25.178 1.00 96.31 496 ASP A C 1
ATOM 3781 O O . ASP A 1 496 ? -0.054 -6.054 25.675 1.00 96.31 496 ASP A O 1
ATOM 3785 N N . ALA A 1 497 ? -1.154 -7.960 25.208 1.00 95.81 497 ALA A N 1
ATOM 3786 C CA . ALA A 1 497 ? -2.368 -7.628 25.944 1.00 95.81 497 ALA A CA 1
ATOM 3787 C C . ALA A 1 497 ? -2.105 -7.631 27.453 1.00 95.81 497 ALA A C 1
ATOM 3789 O O . ALA A 1 497 ? -2.442 -6.668 28.126 1.00 95.81 497 ALA A O 1
ATOM 3790 N N . GLY A 1 498 ? -1.439 -8.653 28.003 1.00 91.88 498 GLY A N 1
ATOM 3791 C CA . GLY A 1 498 ? -1.070 -8.677 29.424 1.00 91.88 498 GLY A CA 1
ATOM 3792 C C . GLY A 1 498 ? -2.247 -8.329 30.355 1.00 91.88 498 GLY A C 1
ATOM 3793 O O . GLY A 1 498 ? -3.253 -9.038 30.359 1.00 91.88 498 GLY A O 1
ATOM 3794 N N . ASN A 1 499 ? -2.110 -7.230 31.112 1.00 91.19 499 ASN A N 1
ATOM 3795 C CA . ASN A 1 499 ? -3.142 -6.670 32.006 1.00 91.19 499 ASN A CA 1
ATOM 3796 C C . ASN A 1 499 ? -3.892 -5.459 31.403 1.00 91.19 499 ASN A C 1
ATOM 3798 O O . ASN A 1 499 ? -4.553 -4.722 32.132 1.00 91.19 499 ASN A O 1
ATOM 3802 N N . ASP A 1 500 ? -3.738 -5.205 30.107 1.00 93.38 500 ASP A N 1
ATOM 3803 C CA . ASP A 1 500 ? -4.483 -4.193 29.363 1.00 93.38 500 ASP A CA 1
ATOM 3804 C C . ASP A 1 500 ? -5.802 -4.812 28.874 1.00 93.38 500 ASP A C 1
ATOM 3806 O O . ASP A 1 500 ? -5.841 -5.667 27.985 1.00 93.38 500 ASP A O 1
ATOM 3810 N N . TRP A 1 501 ? -6.894 -4.430 29.529 1.00 93.69 501 TRP A N 1
ATOM 3811 C CA . TRP A 1 501 ? -8.215 -5.018 29.317 1.00 93.69 501 TRP A CA 1
ATOM 3812 C C . TRP A 1 501 ? -8.891 -4.525 28.038 1.00 93.69 501 TRP A C 1
ATOM 3814 O O . TRP A 1 501 ? -9.671 -5.273 27.448 1.00 93.69 501 TRP A O 1
ATOM 3824 N N . ASP A 1 502 ? -8.544 -3.328 27.563 1.00 93.38 502 ASP A N 1
ATOM 3825 C CA . ASP A 1 502 ? -9.033 -2.817 26.281 1.00 93.38 502 ASP A CA 1
ATOM 3826 C C . ASP A 1 502 ? -8.443 -3.654 25.135 1.00 93.38 502 ASP A C 1
ATOM 3828 O O . ASP A 1 502 ? -9.160 -4.088 24.232 1.00 93.38 502 ASP A O 1
ATOM 3832 N N . ARG A 1 503 ? -7.157 -4.018 25.237 1.00 95.31 503 ARG A N 1
ATOM 3833 C CA . ARG A 1 503 ? -6.500 -4.935 24.292 1.00 95.31 503 ARG A CA 1
ATOM 3834 C C . ARG A 1 503 ? -7.144 -6.319 24.244 1.00 95.31 503 ARG A C 1
ATOM 3836 O O . ARG A 1 503 ? -7.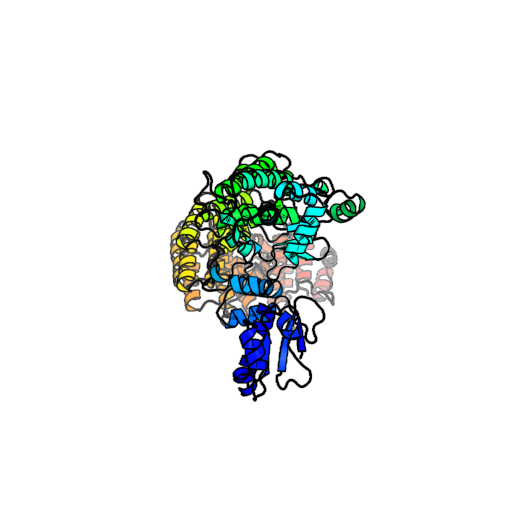255 -6.916 23.173 1.00 95.31 503 ARG A O 1
ATOM 3843 N N . TRP A 1 504 ? -7.586 -6.843 25.387 1.00 95.69 504 TRP A N 1
ATOM 3844 C CA . TRP A 1 504 ? -8.337 -8.100 25.421 1.00 95.69 504 TRP A CA 1
ATOM 3845 C C . TRP A 1 504 ? -9.682 -7.985 24.700 1.00 95.69 504 TRP A C 1
ATOM 3847 O O . TRP A 1 504 ? -10.023 -8.891 23.939 1.00 95.69 504 TRP A O 1
ATOM 3857 N N . ALA A 1 505 ? -10.415 -6.882 24.881 1.00 93.69 505 ALA A N 1
ATOM 3858 C CA . ALA A 1 505 ? -11.664 -6.637 24.159 1.00 93.69 505 ALA A CA 1
ATOM 3859 C C . ALA A 1 505 ? -11.442 -6.615 22.633 1.00 93.69 505 ALA A C 1
ATOM 3861 O O . ALA A 1 505 ? -12.143 -7.312 21.899 1.00 93.69 505 ALA A O 1
ATOM 3862 N N . GLU A 1 506 ? -10.398 -5.926 22.165 1.00 95.00 506 GLU A N 1
ATOM 3863 C CA . GLU A 1 506 ? -10.038 -5.868 20.740 1.00 95.00 506 GLU A CA 1
ATOM 3864 C C . GLU A 1 506 ? -9.595 -7.234 20.169 1.00 95.00 506 GLU A C 1
ATOM 3866 O O . GLU A 1 506 ? -9.857 -7.539 19.003 1.00 95.00 506 GLU A O 1
ATOM 3871 N N . ILE A 1 507 ? -8.966 -8.107 20.972 1.00 95.69 507 ILE A N 1
ATOM 3872 C CA . ILE A 1 507 ? -8.694 -9.502 20.570 1.00 95.69 507 ILE A CA 1
ATOM 3873 C C . ILE A 1 507 ? -10.008 -10.273 20.382 1.00 95.69 507 ILE A C 1
ATOM 3875 O O . ILE A 1 507 ? -10.143 -11.026 19.411 1.00 95.69 507 ILE A O 1
ATOM 3879 N N . PHE A 1 508 ? -10.984 -10.093 21.279 1.00 94.06 508 PHE A N 1
ATOM 3880 C CA . PHE A 1 508 ? -12.288 -10.751 21.158 1.00 94.06 508 PHE A CA 1
ATOM 3881 C C . PHE A 1 508 ? -13.067 -10.296 19.917 1.00 94.06 508 PHE A C 1
ATOM 3883 O O . PHE A 1 508 ? -13.753 -11.123 19.319 1.00 94.06 508 PHE A O 1
ATOM 3890 N N . ASP A 1 509 ? -12.863 -9.068 19.431 1.00 92.00 509 ASP A N 1
ATOM 3891 C CA . ASP A 1 509 ? -13.438 -8.610 18.153 1.00 92.00 509 ASP A CA 1
ATOM 3892 C C . ASP A 1 509 ? -12.949 -9.419 16.943 1.00 92.00 509 ASP A C 1
ATOM 3894 O O . ASP A 1 509 ? -13.595 -9.453 15.894 1.00 92.00 509 ASP A O 1
ATOM 3898 N N . ARG A 1 510 ? -11.781 -10.063 17.050 1.00 92.19 510 ARG A N 1
ATOM 3899 C CA . ARG A 1 510 ? -11.206 -10.907 15.991 1.00 92.19 510 ARG A CA 1
ATOM 3900 C C . ARG A 1 510 ? -11.511 -12.392 16.182 1.00 92.19 510 ARG A C 1
ATOM 3902 O O . ARG A 1 510 ? -11.288 -13.174 15.260 1.00 92.19 510 ARG A O 1
ATOM 3909 N N . TYR A 1 511 ? -12.061 -12.782 17.333 1.00 93.50 511 TYR A N 1
ATOM 3910 C CA . TYR A 1 511 ? -12.207 -14.170 17.776 1.00 93.50 511 TYR A CA 1
ATOM 3911 C C . TYR A 1 511 ? -12.908 -15.081 16.759 1.00 93.50 511 TYR A C 1
ATOM 3913 O O . TYR A 1 511 ? -12.420 -16.175 16.469 1.00 93.50 511 TYR A O 1
ATOM 3921 N N . ALA A 1 512 ? -14.021 -14.624 16.180 1.00 91.75 512 ALA A N 1
ATOM 3922 C CA . ALA A 1 512 ? -14.833 -15.424 15.264 1.00 91.75 512 ALA A CA 1
ATOM 3923 C C . ALA A 1 512 ? -14.103 -15.824 13.972 1.00 91.75 512 ALA A C 1
ATOM 3925 O O . ALA A 1 512 ? -14.356 -16.892 13.418 1.00 91.75 512 ALA A O 1
ATOM 3926 N N . ASN A 1 513 ? -13.154 -14.997 13.524 1.00 91.50 513 ASN A N 1
ATOM 3927 C CA . ASN A 1 513 ? -12.445 -15.188 12.257 1.00 91.50 513 ASN A CA 1
ATOM 3928 C C . ASN A 1 513 ? -11.178 -16.051 12.399 1.00 91.50 513 ASN A C 1
ATOM 3930 O O . ASN A 1 513 ? -10.451 -16.258 11.426 1.00 91.50 513 ASN A O 1
ATOM 3934 N N . LEU A 1 514 ? -10.885 -16.542 13.606 1.00 93.88 514 LEU A N 1
ATOM 3935 C CA . LEU A 1 514 ? -9.676 -17.303 13.909 1.00 93.88 514 LEU A CA 1
ATOM 3936 C C . LEU A 1 514 ? -9.901 -18.819 13.834 1.00 93.88 514 LEU A C 1
ATOM 3938 O O . LEU A 1 514 ? -11.010 -19.344 14.003 1.00 93.88 514 LEU A O 1
ATOM 3942 N N . ALA A 1 515 ? -8.806 -19.550 13.624 1.00 93.62 515 ALA A N 1
ATOM 3943 C CA . ALA A 1 515 ? -8.815 -21.007 13.647 1.00 93.62 515 ALA A CA 1
ATOM 3944 C C . ALA A 1 515 ? -9.253 -21.543 15.031 1.00 93.62 515 ALA A C 1
ATOM 3946 O O . ALA A 1 515 ? -8.980 -20.904 16.051 1.00 93.62 515 ALA A O 1
ATOM 3947 N N . PRO A 1 516 ? -9.887 -22.731 15.114 1.00 94.19 516 PRO A N 1
ATOM 3948 C CA . PRO A 1 516 ? -10.347 -23.296 16.389 1.00 94.19 516 PRO A CA 1
ATOM 3949 C C . PRO A 1 516 ? -9.257 -23.401 17.468 1.00 94.19 516 PRO A C 1
ATOM 3951 O O . PRO A 1 516 ? -9.502 -23.079 18.628 1.00 94.19 516 PRO A O 1
ATOM 3954 N N . SER A 1 517 ? -8.032 -23.781 17.085 1.00 95.31 517 SER A N 1
ATOM 3955 C CA . SER A 1 517 ? -6.889 -23.866 18.008 1.00 95.31 517 SER A CA 1
ATOM 3956 C C . SER A 1 517 ? -6.479 -22.509 18.579 1.00 95.31 517 SER A C 1
ATOM 3958 O O . SER A 1 517 ? -5.990 -22.422 19.700 1.00 95.31 517 SER A O 1
ATOM 3960 N N . ASP A 1 518 ? -6.658 -21.443 17.807 1.00 96.44 518 ASP A N 1
ATOM 3961 C CA . ASP A 1 518 ? -6.298 -20.087 18.209 1.00 96.44 518 ASP A CA 1
ATOM 3962 C C . ASP A 1 518 ? -7.379 -19.470 19.103 1.00 96.44 518 ASP A C 1
ATOM 3964 O O . ASP A 1 518 ? -7.059 -18.832 20.106 1.00 96.44 518 ASP A O 1
ATOM 3968 N N . ARG A 1 519 ? -8.655 -19.770 18.835 1.00 96.25 519 ARG A N 1
ATOM 3969 C CA . ARG A 1 519 ? -9.768 -19.469 19.749 1.00 96.25 519 ARG A CA 1
ATOM 3970 C C . ARG A 1 519 ? -9.591 -20.135 21.109 1.00 96.25 519 ARG A C 1
ATOM 3972 O O . ARG A 1 519 ? -9.780 -19.493 22.139 1.00 96.25 519 ARG A O 1
ATOM 3979 N N . GLU A 1 520 ? -9.176 -21.401 21.128 1.00 96.00 520 GLU A N 1
ATOM 3980 C CA . GLU A 1 520 ? -8.863 -22.109 22.371 1.00 96.00 520 GLU A CA 1
ATOM 3981 C C . GLU A 1 520 ? -7.743 -21.427 23.160 1.00 96.00 520 GLU A C 1
ATOM 3983 O O . GLU A 1 520 ? -7.900 -21.211 24.363 1.00 96.00 520 GLU A O 1
ATOM 3988 N N . LYS A 1 521 ? -6.656 -21.021 22.493 1.00 96.25 521 LYS A N 1
ATOM 3989 C CA . LYS A 1 521 ? -5.571 -20.271 23.140 1.00 96.25 521 LYS A CA 1
ATOM 3990 C C . LYS A 1 521 ? -6.058 -18.953 23.733 1.00 96.25 521 LYS A C 1
ATOM 3992 O O . LYS A 1 521 ? -5.717 -18.675 24.877 1.00 96.25 521 LYS A O 1
ATOM 3997 N N . ILE A 1 522 ? -6.869 -18.172 23.008 1.00 96.81 522 ILE A N 1
ATOM 3998 C CA . ILE A 1 522 ? -7.443 -16.919 23.532 1.00 96.81 522 ILE A CA 1
ATOM 3999 C C . ILE A 1 522 ? -8.225 -17.200 24.815 1.00 96.81 522 ILE A C 1
ATOM 4001 O O . ILE A 1 522 ? -7.944 -16.579 25.838 1.00 96.81 522 ILE A O 1
ATOM 4005 N N . ARG A 1 523 ? -9.151 -18.172 24.793 1.00 96.19 523 ARG A N 1
ATOM 4006 C CA . ARG A 1 523 ? -9.950 -18.535 25.976 1.00 96.19 523 ARG A CA 1
ATOM 4007 C C . ARG A 1 523 ? -9.064 -18.969 27.143 1.00 96.19 523 ARG A C 1
ATOM 4009 O O . ARG A 1 523 ? -9.245 -18.479 28.252 1.00 96.19 523 ARG A O 1
ATOM 4016 N N . ALA A 1 524 ? -8.097 -19.854 26.902 1.00 95.50 524 ALA A N 1
ATOM 4017 C CA . ALA A 1 524 ? -7.213 -20.378 27.942 1.00 95.50 524 ALA A CA 1
ATOM 4018 C C . ALA A 1 524 ? -6.321 -19.284 28.553 1.00 95.50 524 ALA A C 1
ATOM 4020 O O . ALA A 1 524 ? -6.209 -19.186 29.777 1.00 95.50 524 ALA A O 1
ATOM 4021 N N . SER A 1 525 ? -5.713 -18.438 27.716 1.00 95.94 525 SER A N 1
ATOM 4022 C CA . SER A 1 525 ? -4.879 -17.325 28.169 1.00 95.94 525 SER A CA 1
ATOM 4023 C C . SER A 1 525 ? -5.697 -16.274 28.915 1.00 95.94 525 SER A C 1
ATOM 4025 O O . SER A 1 525 ? -5.285 -15.869 30.000 1.00 95.94 525 SER A O 1
ATOM 4027 N N . PHE A 1 526 ? -6.867 -15.886 28.401 1.00 95.50 526 PHE A N 1
ATOM 4028 C CA . PHE A 1 526 ? -7.747 -14.928 29.069 1.00 95.50 526 PHE A CA 1
ATOM 4029 C C . PHE A 1 526 ? -8.267 -15.471 30.401 1.00 95.50 526 PHE A C 1
ATOM 4031 O O . PHE A 1 526 ? -8.180 -14.782 31.413 1.00 95.50 526 PHE A O 1
ATOM 4038 N N . GLN A 1 527 ? -8.710 -16.735 30.450 1.00 93.94 527 GLN A N 1
ATOM 4039 C CA . GLN A 1 527 ? -9.144 -17.381 31.693 1.00 93.94 527 GLN A CA 1
ATOM 4040 C C . GLN A 1 527 ? -8.045 -17.352 32.767 1.00 93.94 527 GLN A C 1
ATOM 4042 O O . GLN A 1 527 ? -8.341 -17.139 33.942 1.00 93.94 527 GLN A O 1
ATOM 4047 N N . GLY A 1 528 ? -6.779 -17.528 32.374 1.00 92.19 528 GLY A N 1
ATOM 4048 C CA . GLY A 1 528 ? -5.631 -17.390 33.272 1.00 92.19 528 GLY A CA 1
ATOM 4049 C C . GLY A 1 528 ? -5.379 -15.959 33.767 1.00 92.19 528 GLY A C 1
ATOM 4050 O O . GLY A 1 528 ? -4.783 -15.797 34.829 1.00 92.19 528 GLY A O 1
ATOM 4051 N N . GLN A 1 529 ? -5.843 -14.935 33.040 1.00 92.88 529 GLN A N 1
ATOM 4052 C CA . GLN A 1 529 ? -5.722 -13.520 33.416 1.00 92.88 529 GLN A CA 1
ATOM 4053 C C . GLN A 1 529 ? -6.892 -12.997 34.258 1.00 92.88 529 GLN A C 1
ATOM 4055 O O . GLN A 1 529 ? -6.703 -12.028 34.988 1.00 92.88 529 GLN A O 1
ATOM 4060 N N . ILE A 1 530 ? -8.070 -13.638 34.234 1.00 90.69 530 ILE A N 1
ATOM 4061 C CA . ILE A 1 530 ? -9.247 -13.224 35.031 1.00 90.69 530 ILE A CA 1
ATOM 4062 C C . ILE A 1 530 ? -8.916 -12.956 36.518 1.00 90.69 530 ILE A C 1
ATOM 4064 O O . ILE A 1 530 ? -9.417 -11.965 37.054 1.00 90.69 530 ILE A O 1
ATOM 4068 N N . PRO A 1 531 ? -8.068 -13.747 37.213 1.00 90.69 531 PRO A N 1
ATOM 4069 C CA . PRO A 1 531 ? -7.695 -13.452 38.600 1.00 90.69 531 PRO A CA 1
ATOM 4070 C C . PRO A 1 531 ? -6.978 -12.105 38.806 1.00 90.69 531 PRO A C 1
ATOM 4072 O O . PRO A 1 531 ? -7.046 -11.549 39.899 1.00 90.69 531 PRO A O 1
ATOM 4075 N N . ASN A 1 532 ? -6.312 -11.569 37.777 1.00 90.81 532 ASN A N 1
ATOM 4076 C CA . ASN A 1 532 ? -5.629 -10.271 37.820 1.00 90.81 532 ASN A CA 1
ATOM 4077 C C . ASN A 1 532 ? -6.586 -9.090 37.566 1.00 90.81 532 ASN A C 1
ATOM 4079 O O . ASN A 1 532 ? -6.224 -7.938 37.810 1.00 90.81 532 ASN A O 1
ATOM 4083 N N . LEU A 1 533 ? -7.809 -9.359 37.099 1.00 88.62 533 LEU A N 1
ATOM 4084 C CA . LEU A 1 533 ? -8.841 -8.358 36.845 1.00 88.62 533 LEU A CA 1
ATOM 4085 C C . LEU A 1 533 ? -9.535 -7.970 38.155 1.00 88.62 533 LEU A C 1
ATOM 4087 O O . LEU A 1 533 ? -10.547 -8.552 38.546 1.00 88.62 533 LEU A O 1
ATOM 4091 N N . THR A 1 534 ? -8.962 -6.994 38.858 1.00 87.12 534 THR A N 1
ATOM 4092 C CA . THR A 1 534 ? -9.463 -6.507 40.157 1.00 87.12 534 THR A CA 1
ATOM 4093 C C . THR A 1 534 ? -10.428 -5.329 40.035 1.00 87.12 534 THR A C 1
ATOM 4095 O O . THR A 1 534 ? -11.218 -5.085 40.945 1.00 87.12 534 THR A O 1
ATOM 4098 N N . SER A 1 535 ? -10.383 -4.605 38.915 1.00 88.19 535 SER A N 1
ATOM 4099 C CA . SER A 1 535 ? -11.274 -3.483 38.612 1.00 88.19 535 SER A CA 1
ATOM 4100 C C . SER A 1 535 ? -12.670 -3.993 38.250 1.00 88.19 535 SER A C 1
ATOM 4102 O O . SER A 1 535 ? -12.852 -4.637 37.216 1.00 88.19 535 SER A O 1
ATOM 4104 N N . GLY A 1 536 ? -13.669 -3.687 39.086 1.00 85.12 536 GLY A N 1
ATOM 4105 C CA . GLY A 1 536 ? -15.070 -4.029 38.810 1.00 85.12 536 GLY A CA 1
ATOM 4106 C C . GLY A 1 536 ? -15.598 -3.375 37.528 1.00 85.12 536 GLY A C 1
ATOM 4107 O O . GLY A 1 536 ? -16.330 -4.010 36.775 1.00 85.12 536 GLY A O 1
ATOM 4108 N N . SER A 1 537 ? -15.151 -2.150 37.219 1.00 84.94 537 SER A N 1
ATOM 4109 C CA . SER A 1 537 ? -15.536 -1.456 35.983 1.00 84.94 537 SER A CA 1
ATOM 4110 C C . SER A 1 537 ? -14.989 -2.156 34.740 1.00 84.94 537 SER A C 1
ATOM 4112 O O . SER A 1 537 ? -15.742 -2.402 33.801 1.00 84.94 537 SER A O 1
ATOM 4114 N N . ASP A 1 538 ? -13.706 -2.528 34.735 1.00 88.75 538 ASP A N 1
ATOM 4115 C CA . ASP A 1 538 ? -13.111 -3.209 33.578 1.00 88.75 538 ASP A CA 1
ATOM 4116 C C . ASP A 1 538 ? -13.670 -4.626 33.426 1.00 88.75 538 ASP A C 1
ATOM 4118 O O . ASP A 1 538 ? -13.905 -5.081 32.307 1.00 88.75 538 ASP A O 1
ATOM 4122 N N . ARG A 1 539 ? -13.995 -5.288 34.548 1.00 91.12 539 ARG A N 1
ATOM 4123 C CA . ARG A 1 539 ? -14.736 -6.555 34.550 1.00 91.12 539 ARG A CA 1
ATOM 4124 C C . ARG A 1 539 ? -16.104 -6.413 33.899 1.00 91.12 539 ARG A C 1
ATOM 4126 O O . ARG A 1 539 ? -16.411 -7.193 33.004 1.00 91.12 539 ARG A O 1
ATOM 4133 N N . ALA A 1 540 ? -16.894 -5.417 34.292 1.00 87.44 540 ALA A N 1
ATOM 4134 C CA . ALA A 1 540 ? -18.208 -5.170 33.705 1.00 87.44 540 ALA A CA 1
ATOM 4135 C C . ALA A 1 540 ? -18.121 -4.843 32.203 1.00 87.44 540 ALA A C 1
ATOM 4137 O O . ALA A 1 540 ? -18.897 -5.382 31.411 1.00 87.44 540 ALA A O 1
ATOM 4138 N N . LYS A 1 541 ? -17.141 -4.026 31.786 1.00 87.62 541 LYS A N 1
ATOM 4139 C CA . LYS A 1 541 ? -16.901 -3.703 30.368 1.00 87.62 541 LYS A CA 1
ATOM 4140 C C . LYS A 1 541 ? -16.567 -4.945 29.545 1.00 87.62 541 LYS A C 1
ATOM 4142 O O . LYS A 1 541 ? -17.238 -5.200 28.548 1.00 87.62 541 LYS A O 1
ATOM 4147 N N . LEU A 1 542 ? -15.573 -5.730 29.969 1.00 91.19 542 LEU A N 1
ATOM 4148 C CA . LEU A 1 542 ? -15.170 -6.956 29.274 1.00 91.19 542 LEU A CA 1
ATOM 4149 C C . LEU A 1 542 ? -16.302 -7.982 29.238 1.00 91.19 542 LEU A C 1
ATOM 4151 O O . LEU A 1 542 ? -16.547 -8.587 28.197 1.00 91.19 542 LEU A O 1
ATOM 4155 N N . TRP A 1 543 ? -17.012 -8.151 30.355 1.00 92.44 543 TRP A N 1
ATOM 4156 C CA . TRP A 1 543 ? -18.177 -9.024 30.427 1.00 92.44 543 TRP A CA 1
ATOM 4157 C C . TRP A 1 543 ? -19.233 -8.608 29.404 1.00 92.44 543 TRP A C 1
ATOM 4159 O O . TRP A 1 543 ? -19.671 -9.426 28.601 1.00 92.44 543 TRP A O 1
ATOM 4169 N N . SER A 1 544 ? -19.585 -7.321 29.364 1.00 88.31 544 SER A N 1
ATOM 4170 C CA . SER A 1 544 ? -20.571 -6.808 28.413 1.00 88.31 544 SER A CA 1
ATOM 4171 C C . SER A 1 544 ? -20.123 -6.978 26.958 1.00 88.31 544 SER A C 1
ATOM 4173 O O . SER A 1 544 ? -20.938 -7.331 26.105 1.00 88.31 544 SER A O 1
ATOM 4175 N N . HIS A 1 545 ? -18.829 -6.792 26.684 1.00 89.75 545 HIS A N 1
ATOM 4176 C CA . HIS A 1 545 ? -18.238 -6.961 25.356 1.00 89.75 545 HIS A CA 1
ATOM 4177 C C . HIS A 1 545 ? -18.308 -8.411 24.869 1.00 89.75 545 HIS A C 1
ATOM 4179 O O . HIS A 1 545 ? -18.856 -8.679 23.802 1.00 89.75 545 HIS A O 1
ATOM 4185 N N . VAL A 1 546 ? -17.843 -9.369 25.679 1.00 91.44 546 VAL A N 1
ATOM 4186 C CA . VAL A 1 546 ? -17.905 -10.803 25.340 1.00 91.44 546 VAL A CA 1
ATOM 4187 C C . VAL A 1 546 ? -19.357 -11.279 25.236 1.00 91.44 546 VAL A C 1
ATOM 4189 O O . VAL A 1 546 ? -19.684 -12.026 24.315 1.00 91.44 546 VAL A O 1
ATOM 4192 N N . ARG A 1 547 ? -20.258 -10.796 26.109 1.00 90.94 547 ARG A N 1
ATOM 4193 C CA . ARG A 1 547 ? -21.701 -11.094 26.022 1.00 90.94 547 ARG A CA 1
ATOM 4194 C C . ARG A 1 547 ? -22.271 -10.654 24.683 1.00 90.94 547 ARG A C 1
ATOM 4196 O O . ARG A 1 547 ? -23.056 -11.379 24.084 1.00 90.94 547 ARG A O 1
ATOM 4203 N N . LYS A 1 548 ? -21.889 -9.459 24.228 1.00 87.69 548 LYS A N 1
ATOM 4204 C CA . LYS A 1 548 ? -22.335 -8.924 22.946 1.00 87.69 548 LYS A CA 1
ATOM 4205 C C . LYS A 1 548 ? -21.856 -9.799 21.788 1.00 87.69 548 LYS A C 1
ATOM 4207 O O . LYS A 1 548 ? -22.666 -10.131 20.936 1.00 87.69 548 LYS A O 1
ATOM 4212 N N . VAL A 1 549 ? -20.596 -10.241 21.799 1.00 88.31 549 VAL A N 1
ATOM 4213 C CA . VAL A 1 549 ? -20.078 -11.179 20.787 1.00 88.31 549 VAL A CA 1
ATOM 4214 C C . VAL A 1 549 ? -20.917 -12.464 20.750 1.00 88.31 549 VAL A C 1
ATOM 4216 O O . VAL A 1 549 ? -21.345 -12.879 19.677 1.00 88.31 549 VAL A O 1
ATOM 4219 N N . ILE A 1 550 ? -21.212 -13.069 21.907 1.00 90.62 550 ILE A N 1
ATOM 4220 C CA . ILE A 1 550 ? -22.072 -14.267 22.003 1.00 90.62 550 ILE A CA 1
ATOM 4221 C C . ILE A 1 550 ? -23.468 -13.999 21.422 1.00 90.62 550 ILE A C 1
ATOM 4223 O O . ILE A 1 550 ? -23.949 -14.762 20.584 1.00 90.62 550 ILE A O 1
ATOM 4227 N N . ALA A 1 551 ? -24.094 -12.901 21.849 1.00 87.31 551 ALA A N 1
ATOM 4228 C CA . ALA A 1 551 ? -25.417 -12.475 21.408 1.00 87.31 551 ALA A CA 1
ATOM 4229 C C . ALA A 1 551 ? -25.487 -12.288 19.884 1.00 87.31 551 ALA A C 1
ATOM 4231 O O . ALA A 1 551 ? -26.368 -12.853 19.241 1.00 87.31 551 ALA A O 1
ATOM 4232 N N . ASP A 1 552 ? -24.521 -11.577 19.297 1.00 85.38 552 ASP A N 1
ATOM 4233 C CA . ASP A 1 552 ? -24.469 -11.319 17.855 1.00 85.38 552 ASP A CA 1
ATOM 4234 C C . ASP A 1 552 ? -24.386 -12.639 17.057 1.00 85.38 552 ASP A C 1
ATOM 4236 O O . ASP A 1 552 ? -25.050 -12.796 16.032 1.00 85.38 552 ASP A O 1
ATOM 4240 N N . HIS A 1 553 ? -23.628 -13.632 17.540 1.00 88.12 553 HIS A N 1
ATOM 4241 C CA . HIS A 1 553 ? -23.537 -14.948 16.894 1.00 88.12 553 HIS A CA 1
ATOM 4242 C C . HIS A 1 553 ? -24.813 -15.793 17.044 1.00 88.12 553 HIS A C 1
ATOM 4244 O O . HIS A 1 553 ? -25.240 -16.429 16.074 1.00 88.12 553 HIS A O 1
ATOM 4250 N N . ARG A 1 554 ? -25.458 -15.771 18.218 1.00 87.12 554 ARG A N 1
ATOM 4251 C CA . ARG A 1 554 ? -26.742 -16.459 18.449 1.00 87.12 554 ARG A CA 1
ATOM 4252 C C . ARG A 1 554 ? -27.904 -15.831 17.692 1.00 87.12 554 ARG A C 1
ATOM 4254 O O . ARG A 1 554 ? -28.855 -16.537 17.365 1.00 87.12 554 ARG A O 1
ATOM 4261 N N . GLU A 1 555 ? -27.836 -14.538 17.381 1.00 83.62 555 GLU A N 1
ATOM 4262 C CA . GLU A 1 555 ? -28.867 -13.876 16.584 1.00 83.62 555 GLU A CA 1
ATOM 4263 C C . GLU A 1 555 ? -28.949 -14.434 15.158 1.00 83.62 555 GLU A C 1
ATOM 4265 O O . GLU A 1 555 ? -30.035 -14.552 14.580 1.00 83.62 555 GLU A O 1
ATOM 4270 N N . PHE A 1 556 ? -27.794 -14.754 14.576 1.00 84.38 556 PHE A N 1
ATOM 4271 C CA . PHE A 1 556 ? -27.668 -15.153 13.179 1.00 84.38 556 PHE A CA 1
ATOM 4272 C C . PHE A 1 556 ? -27.005 -16.534 13.054 1.00 84.38 556 PHE A C 1
ATOM 4274 O O . PHE A 1 556 ? -25.945 -16.642 12.435 1.00 84.38 556 PHE A O 1
ATOM 4281 N N . PRO A 1 557 ? -27.613 -17.613 13.584 1.00 84.50 557 PRO A N 1
ATOM 4282 C CA . PRO A 1 557 ? -26.977 -18.934 13.639 1.00 84.50 557 PRO A CA 1
ATOM 4283 C C . PRO A 1 557 ? -26.685 -19.510 12.244 1.00 84.50 557 PRO A C 1
ATOM 4285 O O . PRO A 1 557 ? -25.713 -20.232 12.054 1.00 84.50 557 PRO A O 1
ATOM 4288 N N . GLU A 1 558 ? -27.491 -19.139 11.246 1.00 84.00 558 GLU A N 1
ATOM 4289 C CA . GLU A 1 558 ? -27.355 -19.590 9.854 1.00 84.00 558 GLU A CA 1
ATOM 4290 C C . GLU A 1 558 ? -26.385 -18.732 9.018 1.00 84.00 558 GLU A C 1
ATOM 4292 O O . GLU A 1 558 ? -26.155 -19.008 7.838 1.00 84.00 558 GLU A O 1
ATOM 4297 N N . ALA A 1 559 ? -25.833 -17.647 9.574 1.00 85.06 559 ALA A N 1
ATOM 4298 C CA . ALA A 1 559 ? -24.918 -16.791 8.830 1.00 85.06 559 ALA A CA 1
ATOM 4299 C C . ALA A 1 559 ? -23.524 -17.424 8.715 1.00 85.06 559 ALA A C 1
ATOM 4301 O O . ALA A 1 559 ? -22.986 -17.963 9.674 1.00 85.06 559 ALA A O 1
ATOM 4302 N N . ALA A 1 560 ? -22.881 -17.279 7.552 1.00 83.56 560 ALA A N 1
ATOM 4303 C CA . ALA A 1 560 ? -21.564 -17.872 7.290 1.00 83.56 560 ALA A CA 1
ATOM 4304 C C . ALA A 1 560 ? -20.438 -17.358 8.211 1.00 83.56 560 ALA A C 1
ATOM 4306 O O . ALA A 1 560 ? -19.417 -18.023 8.359 1.00 83.56 560 ALA A O 1
ATOM 4307 N N . TRP A 1 561 ? -20.606 -16.169 8.794 1.00 83.94 561 TRP A N 1
ATOM 4308 C CA . TRP A 1 561 ? -19.675 -15.581 9.760 1.00 83.94 561 TRP A CA 1
ATOM 4309 C C . TRP A 1 561 ? -19.962 -16.014 11.205 1.00 83.94 561 TRP A C 1
ATOM 4311 O O . TRP A 1 561 ? -19.189 -15.673 12.101 1.00 83.94 561 TRP A O 1
ATOM 4321 N N . SER A 1 562 ? -21.071 -16.722 11.450 1.00 88.88 562 SER A N 1
ATOM 4322 C CA . SER A 1 562 ? -21.468 -17.096 12.799 1.00 88.88 562 SER A CA 1
ATOM 4323 C C . SER A 1 562 ? -20.640 -18.252 13.352 1.00 88.88 562 SER A C 1
ATOM 4325 O O . SER A 1 562 ? -20.181 -19.135 12.622 1.00 88.88 562 SER A O 1
ATOM 4327 N N . LEU A 1 563 ? -20.422 -18.228 14.666 1.00 91.06 563 LEU A N 1
ATOM 4328 C CA . LEU A 1 563 ? -19.737 -19.299 15.369 1.00 91.06 563 LEU A CA 1
ATOM 4329 C C . LEU A 1 563 ? -20.659 -20.518 15.504 1.00 91.06 563 LEU A C 1
ATOM 4331 O O . LEU A 1 563 ? -21.857 -20.359 15.729 1.00 91.06 563 LEU A O 1
ATOM 4335 N N . PRO A 1 564 ? -20.116 -21.746 15.433 1.00 91.75 564 PRO A N 1
ATOM 4336 C CA . PRO A 1 564 ? -20.896 -22.933 15.755 1.00 91.75 564 PRO A CA 1
ATOM 4337 C C . PRO A 1 564 ? -21.261 -22.936 17.245 1.00 91.75 564 PRO A C 1
ATOM 4339 O O . PRO A 1 564 ? -20.454 -22.512 18.075 1.00 91.75 564 PRO A O 1
ATOM 4342 N N . GLU A 1 565 ? -22.422 -23.496 17.592 1.00 90.94 565 GLU A N 1
ATOM 4343 C CA . GLU A 1 565 ? -22.923 -23.526 18.979 1.00 90.94 565 GLU A CA 1
ATOM 4344 C C . GLU A 1 565 ? -21.907 -24.128 19.964 1.00 90.94 565 GLU A C 1
ATOM 4346 O O . GLU A 1 565 ? -21.711 -23.609 21.056 1.00 90.94 565 GLU A O 1
ATOM 4351 N N . GLU A 1 566 ? -21.159 -25.158 19.552 1.00 92.00 566 GLU A N 1
ATOM 4352 C CA . GLU A 1 566 ? -20.095 -25.763 20.370 1.00 92.00 566 GLU A CA 1
ATOM 4353 C C . GLU A 1 566 ? -19.006 -24.767 20.807 1.00 92.00 566 GLU A C 1
ATOM 4355 O O . GLU A 1 566 ? -18.354 -24.962 21.830 1.00 92.00 566 GLU A O 1
ATOM 4360 N N . GLU A 1 567 ? -18.758 -23.720 20.021 1.00 93.50 567 GLU A N 1
ATOM 4361 C CA . GLU A 1 567 ? -17.781 -22.674 20.335 1.00 93.50 567 GLU A CA 1
ATOM 4362 C C . GLU A 1 567 ? -18.398 -21.526 21.128 1.00 93.50 567 GLU A C 1
ATOM 4364 O O . GLU A 1 567 ? -17.685 -20.899 21.912 1.00 93.50 567 GLU A O 1
ATOM 4369 N N . ILE A 1 568 ? -19.702 -21.289 20.962 1.00 92.31 568 ILE A N 1
ATOM 4370 C CA . ILE A 1 568 ? -20.469 -20.326 21.755 1.00 92.31 568 ILE A CA 1
ATOM 4371 C C . ILE A 1 568 ? -20.582 -20.815 23.204 1.00 92.31 568 ILE A C 1
ATOM 4373 O O . ILE A 1 568 ? -20.241 -20.068 24.116 1.00 92.31 568 ILE A O 1
ATOM 4377 N N . VAL A 1 569 ? -20.902 -22.095 23.423 1.00 92.94 569 VAL A N 1
ATOM 4378 C CA . VAL A 1 569 ? -20.954 -22.705 24.768 1.00 92.94 569 VAL A CA 1
ATOM 4379 C C . VAL A 1 569 ? -19.627 -22.541 25.524 1.00 92.94 569 VAL A C 1
ATOM 4381 O O . VAL A 1 569 ? -19.603 -22.261 26.718 1.00 92.94 569 VAL A O 1
ATOM 4384 N N . LYS A 1 570 ? -18.485 -22.632 24.830 1.00 93.81 570 LYS A N 1
ATOM 4385 C CA . LYS A 1 570 ? -17.165 -22.406 25.451 1.00 93.81 570 LYS A CA 1
ATOM 4386 C C . LYS A 1 570 ? -16.933 -20.945 25.855 1.00 93.81 570 LYS A C 1
ATOM 4388 O O . LYS A 1 570 ? -16.078 -20.686 26.703 1.00 93.81 570 LYS A O 1
ATOM 4393 N N . LEU A 1 571 ? -17.611 -19.993 25.212 1.00 93.62 571 LEU A N 1
ATOM 4394 C CA . LEU A 1 571 ? -17.611 -18.590 25.623 1.00 93.62 571 LEU A CA 1
ATOM 4395 C C . LEU A 1 571 ? -18.571 -18.352 26.795 1.00 93.62 571 LEU A C 1
ATOM 4397 O O . LEU A 1 571 ? -18.233 -17.544 27.656 1.00 93.62 571 LEU A O 1
ATOM 4401 N N . ASP A 1 572 ? -19.686 -19.081 26.893 1.00 91.44 572 ASP A N 1
ATOM 4402 C CA . ASP A 1 572 ? -20.557 -19.033 28.079 1.00 91.44 572 ASP A CA 1
ATOM 4403 C C . ASP A 1 572 ? -19.795 -19.470 29.341 1.00 91.44 572 ASP A C 1
ATOM 4405 O O . ASP A 1 572 ? -19.739 -18.738 30.328 1.00 91.44 572 ASP A O 1
ATOM 4409 N N . ASP A 1 573 ? -19.068 -20.590 29.279 1.00 92.12 573 ASP A N 1
ATOM 4410 C CA . ASP A 1 573 ? -18.216 -21.056 30.389 1.00 92.12 573 ASP A CA 1
ATOM 4411 C C . ASP A 1 573 ? -17.174 -20.007 30.832 1.00 92.12 573 ASP A C 1
ATOM 4413 O O . ASP A 1 573 ? -16.671 -20.014 31.965 1.00 92.12 573 ASP A O 1
ATOM 4417 N N . LEU A 1 574 ? -16.762 -19.141 29.903 1.00 92.50 574 LEU A N 1
ATOM 4418 C CA . LEU A 1 574 ? -15.817 -18.061 30.156 1.00 92.50 574 LEU A CA 1
ATOM 4419 C C . LEU A 1 574 ? -16.518 -16.845 30.764 1.00 92.50 574 LEU A C 1
ATOM 4421 O O . LEU A 1 574 ? -15.981 -16.230 31.688 1.00 92.50 574 LEU A O 1
ATOM 4425 N N . ILE A 1 575 ? -17.708 -16.512 30.264 1.00 91.12 575 ILE A N 1
ATOM 4426 C CA . ILE A 1 575 ? -18.461 -15.342 30.694 1.00 91.12 575 ILE A CA 1
ATOM 4427 C C . ILE A 1 575 ? -19.030 -15.507 32.104 1.00 91.12 575 ILE A C 1
ATOM 4429 O O . ILE A 1 575 ? -19.044 -14.538 32.861 1.00 91.12 575 ILE A O 1
ATOM 4433 N N . GLU A 1 576 ? -19.385 -16.731 32.505 1.00 91.44 576 GLU A N 1
ATOM 4434 C CA . GLU A 1 576 ? -19.778 -17.054 33.883 1.00 91.44 576 GLU A CA 1
ATOM 4435 C C . GLU A 1 576 ? -18.669 -16.717 34.890 1.00 91.44 576 GLU A C 1
ATOM 4437 O O . GLU A 1 576 ? -18.927 -16.165 35.958 1.00 91.44 576 GLU A O 1
ATOM 4442 N N . LYS A 1 577 ? -17.405 -16.985 34.538 1.00 90.69 577 LYS A N 1
ATOM 4443 C CA . LYS A 1 577 ? -16.237 -16.676 35.388 1.00 90.69 577 LYS A CA 1
ATOM 4444 C C . LYS A 1 577 ? -15.892 -15.187 35.399 1.00 90.69 577 LYS A C 1
ATOM 4446 O O . LYS A 1 577 ? -15.254 -14.712 36.337 1.00 90.69 577 LYS A O 1
ATOM 4451 N N . LEU A 1 578 ? -16.256 -14.478 34.333 1.00 91.44 578 LEU A N 1
ATOM 4452 C CA . LEU A 1 578 ? -16.031 -13.045 34.159 1.00 91.44 578 LEU A CA 1
ATOM 4453 C C . LEU A 1 578 ? -17.170 -12.198 34.754 1.00 91.44 578 LEU A C 1
ATOM 4455 O O . LEU A 1 578 ? -17.008 -10.985 34.871 1.00 91.44 578 LEU A O 1
ATOM 4459 N N . ALA A 1 579 ? -18.299 -12.810 35.124 1.00 90.12 579 ALA A N 1
ATOM 4460 C CA . ALA A 1 579 ? -19.486 -12.115 35.605 1.00 90.12 579 ALA A CA 1
ATOM 4461 C C . ALA A 1 579 ? -19.156 -11.118 36.734 1.00 90.12 579 ALA A C 1
ATOM 4463 O O . ALA A 1 579 ? -18.502 -11.492 37.717 1.00 90.12 579 ALA A O 1
ATOM 4464 N N . PRO A 1 580 ? -19.569 -9.839 36.612 1.00 88.75 580 PRO A N 1
ATOM 4465 C CA . PRO A 1 580 ? -19.405 -8.884 37.698 1.00 88.75 580 PRO A CA 1
ATOM 4466 C C . PRO A 1 580 ? -20.247 -9.333 38.903 1.00 88.75 580 PRO A C 1
ATOM 4468 O O . PRO A 1 580 ? -21.348 -9.846 38.709 1.00 88.75 580 PRO A O 1
ATOM 4471 N N . PRO A 1 581 ? -19.760 -9.187 40.146 1.00 83.62 581 PRO A N 1
ATOM 4472 C CA . PRO A 1 581 ? -20.500 -9.636 41.324 1.00 83.62 581 PRO A CA 1
ATOM 4473 C C . PRO A 1 581 ? -21.767 -8.807 41.581 1.00 83.62 581 PRO A C 1
ATOM 4475 O O . PRO A 1 581 ? -22.693 -9.301 42.220 1.00 83.62 581 PRO A O 1
ATOM 4478 N N . GLU A 1 582 ? -21.823 -7.566 41.097 1.00 83.38 582 GLU A N 1
ATOM 4479 C CA . GLU A 1 582 ? -22.960 -6.677 41.291 1.00 83.38 582 GLU A CA 1
ATOM 4480 C C . GLU A 1 582 ? -24.091 -6.945 40.270 1.00 83.38 582 GLU A C 1
ATOM 4482 O O . GLU A 1 582 ? -23.854 -6.870 39.059 1.00 83.38 582 GLU A O 1
ATOM 4487 N N . PRO A 1 583 ? -25.346 -7.175 40.713 1.00 84.06 583 PRO A N 1
ATOM 4488 C CA . PRO A 1 583 ? -26.471 -7.453 39.810 1.00 84.06 583 PRO A CA 1
ATOM 4489 C C . PRO A 1 583 ? -26.751 -6.340 38.794 1.00 84.06 583 PRO A C 1
ATOM 4491 O O . PRO A 1 583 ? -27.085 -6.620 37.643 1.00 84.06 583 PRO A O 1
ATOM 4494 N N . HIS A 1 584 ? -26.579 -5.069 39.180 1.00 82.69 584 HIS A N 1
ATOM 4495 C CA . HIS A 1 584 ? -26.805 -3.949 38.262 1.00 82.69 584 HIS A CA 1
ATOM 4496 C C . HIS A 1 584 ? -25.863 -4.009 37.053 1.00 82.69 584 HIS A C 1
ATOM 4498 O O . HIS A 1 584 ? -26.306 -3.766 35.936 1.00 82.69 584 HIS A O 1
ATOM 4504 N N . ALA A 1 585 ? -24.602 -4.405 37.254 1.00 84.06 585 ALA A N 1
ATOM 4505 C CA . ALA A 1 585 ? -23.611 -4.521 36.189 1.00 84.06 585 ALA A CA 1
ATOM 4506 C C . ALA A 1 585 ? -23.891 -5.716 35.257 1.00 84.06 585 ALA A C 1
ATOM 4508 O O . ALA A 1 585 ? -23.629 -5.637 34.058 1.00 84.06 585 ALA A O 1
ATOM 4509 N N . GLN A 1 586 ? -24.474 -6.806 35.775 1.00 87.19 586 GLN A N 1
ATOM 4510 C CA . GLN A 1 586 ? -24.897 -7.957 34.960 1.00 87.19 586 GLN A CA 1
ATOM 4511 C C . GLN A 1 586 ? -26.120 -7.648 34.085 1.00 87.19 586 GLN A C 1
ATOM 4513 O O . GLN A 1 586 ? -26.293 -8.233 33.018 1.00 87.19 586 GLN A O 1
ATOM 4518 N N . HIS A 1 587 ? -26.988 -6.733 34.510 1.00 88.94 587 HIS A N 1
ATOM 4519 C CA . HIS A 1 587 ? -28.235 -6.442 33.799 1.00 88.94 587 HIS A CA 1
ATOM 4520 C C . HIS A 1 587 ? -28.239 -5.109 33.047 1.00 88.94 587 HIS A C 1
ATOM 4522 O O . HIS A 1 587 ? -29.149 -4.865 32.255 1.00 88.94 587 HIS A O 1
ATOM 4528 N N . GLU A 1 588 ? -27.214 -4.274 33.233 1.00 88.62 588 GLU A N 1
ATOM 4529 C CA . GLU A 1 588 ? -27.089 -2.937 32.639 1.00 88.62 588 GLU A CA 1
ATOM 4530 C C . GLU A 1 588 ? -27.384 -2.915 31.136 1.00 88.62 588 GLU A C 1
ATOM 4532 O O . GLU A 1 588 ? -28.063 -2.030 30.615 1.00 88.62 588 GLU A O 1
ATOM 4537 N N . TRP A 1 589 ? -26.913 -3.935 30.429 1.00 88.88 589 TRP A N 1
ATOM 4538 C CA . TRP A 1 589 ? -27.020 -4.034 28.984 1.00 88.88 589 TRP A CA 1
ATOM 4539 C C . TRP A 1 589 ? -28.447 -4.067 28.433 1.00 88.88 589 TRP A C 1
ATOM 4541 O O . TRP A 1 589 ? -28.660 -3.615 27.308 1.00 88.88 589 TRP A O 1
ATOM 4551 N N . LEU A 1 590 ? -29.422 -4.550 29.211 1.00 91.00 590 LEU A N 1
ATOM 4552 C CA . LEU A 1 590 ? -30.838 -4.542 28.829 1.00 91.00 590 LEU A CA 1
ATOM 4553 C C . LEU A 1 590 ? -31.381 -3.114 28.685 1.00 91.00 590 LEU A C 1
ATOM 4555 O O . LEU A 1 590 ? -32.429 -2.908 28.074 1.00 91.00 590 LEU A O 1
ATOM 4559 N N . PHE A 1 591 ? -30.678 -2.125 29.239 1.00 91.56 591 PHE A N 1
ATOM 4560 C CA . PHE A 1 591 ? -31.074 -0.720 29.289 1.00 91.56 591 PHE A CA 1
ATOM 4561 C C . PHE A 1 591 ? -30.122 0.193 28.491 1.00 91.56 591 PHE A C 1
ATOM 4563 O O . PHE A 1 591 ? -30.264 1.415 28.523 1.00 91.56 591 PHE A O 1
ATOM 4570 N N . GLN A 1 592 ? -29.156 -0.371 27.754 1.00 88.75 592 GLN A N 1
ATOM 4571 C CA . GLN A 1 592 ? -28.233 0.401 26.908 1.00 88.75 592 GLN A CA 1
ATOM 4572 C C . GLN A 1 592 ? -28.801 0.744 25.520 1.00 88.75 592 GLN A C 1
ATOM 4574 O O . GLN A 1 592 ? -28.284 1.634 24.843 1.00 88.75 592 GLN A O 1
ATOM 4579 N N . ASP A 1 593 ? -29.873 0.071 25.107 1.00 86.62 593 ASP A N 1
ATOM 4580 C CA . ASP A 1 593 ? -30.595 0.306 23.856 1.00 86.62 593 ASP A CA 1
ATOM 4581 C C . ASP A 1 593 ? -32.103 0.129 24.109 1.00 86.62 593 ASP A C 1
ATOM 4583 O O . ASP A 1 593 ? -32.508 -0.563 25.047 1.00 86.62 593 ASP A O 1
ATOM 4587 N N . TRP A 1 594 ? -32.952 0.750 23.292 1.00 85.19 594 TRP A N 1
ATOM 4588 C CA . TRP A 1 594 ? -34.388 0.463 23.283 1.00 85.19 594 TRP A CA 1
ATOM 4589 C C . TRP A 1 594 ? -34.667 -0.952 22.777 1.00 85.19 594 TRP A C 1
ATOM 4591 O O . TRP A 1 594 ? -35.618 -1.587 23.228 1.00 85.19 594 TRP A O 1
ATOM 4601 N N . SER A 1 595 ? -33.798 -1.444 21.897 1.00 85.44 595 SER A N 1
ATOM 4602 C CA . SER A 1 595 ? -33.892 -2.726 21.211 1.00 85.44 595 SER A CA 1
ATOM 4603 C C . SER A 1 595 ? -32.620 -3.577 21.390 1.00 85.44 595 SER A C 1
ATOM 4605 O O . SER A 1 595 ? -31.926 -3.843 20.408 1.00 85.44 595 SER A O 1
ATOM 4607 N N . PRO A 1 596 ? -32.250 -3.974 22.624 1.00 87.06 596 PRO A N 1
ATOM 4608 C CA . PRO A 1 596 ? -31.076 -4.815 22.836 1.00 87.06 596 PRO A CA 1
ATOM 4609 C C . PRO A 1 596 ? -31.314 -6.233 22.296 1.00 87.06 596 PRO A C 1
ATOM 4611 O O . PRO A 1 596 ? -32.420 -6.757 22.379 1.00 87.06 596 PRO A O 1
ATOM 4614 N N . HIS A 1 597 ? -30.272 -6.893 21.793 1.00 82.00 597 HIS A N 1
ATOM 4615 C CA . HIS A 1 597 ? -30.401 -8.275 21.330 1.00 82.00 597 HIS A CA 1
ATOM 4616 C C . HIS A 1 597 ? -30.852 -9.220 22.461 1.00 82.00 597 HIS A C 1
ATOM 4618 O O . HIS A 1 597 ? -30.269 -9.195 23.546 1.00 82.00 597 HIS A O 1
ATOM 4624 N N . LEU A 1 598 ? -31.843 -10.080 22.196 1.00 83.81 598 LEU A N 1
ATOM 4625 C CA . LEU A 1 598 ? -32.358 -11.065 23.148 1.00 83.81 598 LEU A CA 1
ATOM 4626 C C . LEU A 1 598 ? -32.222 -12.485 22.611 1.00 83.81 598 LEU A C 1
ATOM 4628 O O . LEU A 1 598 ? -32.650 -12.799 21.501 1.00 83.81 598 LEU A O 1
ATOM 4632 N N . GLU A 1 599 ? -31.722 -13.376 23.461 1.00 75.81 599 GLU A N 1
ATOM 4633 C CA . GLU A 1 599 ? -31.734 -14.801 23.162 1.00 75.81 599 GLU A CA 1
ATOM 4634 C C . GLU A 1 599 ? -33.181 -15.322 23.160 1.00 75.81 599 GLU A C 1
ATOM 4636 O O . GLU A 1 599 ? -33.923 -15.153 24.130 1.00 75.81 599 GLU A O 1
ATOM 4641 N N . GLY A 1 600 ? -33.590 -15.944 22.050 1.00 75.56 600 GLY A N 1
ATOM 4642 C CA . GLY A 1 600 ? -34.914 -16.551 21.890 1.00 75.56 600 GLY A CA 1
ATOM 4643 C C . GLY A 1 600 ? -35.991 -15.674 21.239 1.00 75.56 600 GLY A C 1
ATOM 4644 O O . GLY A 1 600 ? -37.070 -16.195 20.958 1.00 75.56 600 GLY A O 1
ATOM 4645 N N . ALA A 1 601 ? -35.731 -14.391 20.948 1.00 82.00 601 ALA A N 1
ATOM 4646 C CA . ALA A 1 601 ? -36.660 -13.557 20.175 1.00 82.00 601 ALA A CA 1
ATOM 4647 C C . ALA A 1 601 ? -35.949 -12.457 19.375 1.00 82.00 601 ALA A C 1
ATOM 4649 O O . ALA A 1 601 ? -35.031 -11.807 19.867 1.00 82.00 601 ALA A O 1
ATOM 4650 N N . ARG A 1 602 ? -36.433 -12.188 18.155 1.00 81.50 602 ARG A N 1
ATOM 4651 C CA . ARG A 1 602 ? -35.915 -11.125 17.284 1.00 81.50 602 ARG A CA 1
ATOM 4652 C C . ARG A 1 602 ? -37.028 -10.201 16.824 1.00 81.50 602 ARG A C 1
ATOM 4654 O O . ARG A 1 602 ? -38.116 -10.650 16.467 1.00 81.50 602 ARG A O 1
ATOM 4661 N N . ILE A 1 603 ? -36.701 -8.915 16.722 1.00 83.00 603 ILE A N 1
ATOM 4662 C CA . ILE A 1 603 ? -37.611 -7.879 16.210 1.00 83.00 603 ILE A CA 1
ATOM 4663 C C . ILE A 1 603 ? -38.092 -8.213 14.794 1.00 83.00 603 ILE A C 1
ATOM 4665 O O . ILE A 1 603 ? -39.265 -8.029 14.483 1.00 83.00 603 ILE A O 1
ATOM 4669 N N . LEU A 1 604 ? -37.183 -8.711 13.945 1.00 82.06 604 LEU A N 1
ATOM 4670 C CA . LEU A 1 604 ? -37.473 -9.055 12.550 1.00 82.06 604 LEU A CA 1
ATOM 4671 C C . LEU A 1 604 ? -38.429 -10.247 12.409 1.00 82.06 604 LEU A C 1
ATOM 4673 O O . LEU A 1 604 ? -39.120 -10.334 11.396 1.00 82.06 604 LEU A O 1
ATOM 4677 N N . ASP A 1 605 ? -38.476 -11.132 13.406 1.00 84.88 605 ASP A N 1
ATOM 4678 C CA . ASP A 1 605 ? -39.314 -12.330 13.369 1.00 84.88 605 ASP A CA 1
ATOM 4679 C C . ASP A 1 605 ? -40.726 -12.018 13.879 1.00 84.88 605 ASP A C 1
ATOM 4681 O O . ASP A 1 605 ? -41.718 -12.324 13.215 1.00 84.88 605 ASP A O 1
ATOM 4685 N N . ASN A 1 606 ? -40.827 -11.401 15.062 1.00 87.75 606 ASN A N 1
ATOM 4686 C CA . ASN A 1 606 ? -42.095 -11.005 15.667 1.00 87.75 606 ASN A CA 1
ATOM 4687 C C . ASN A 1 606 ? -41.877 -9.914 16.728 1.00 87.75 606 ASN A C 1
ATOM 4689 O O . ASN A 1 606 ? -41.361 -10.187 17.814 1.00 87.75 606 ASN A O 1
ATOM 4693 N N . TYR A 1 607 ? -42.325 -8.695 16.421 1.00 85.81 607 TYR A N 1
ATOM 4694 C CA . TYR A 1 607 ? -42.188 -7.546 17.314 1.00 85.81 607 TYR A CA 1
ATOM 4695 C C . TYR A 1 607 ? -42.888 -7.750 18.665 1.00 85.81 607 TYR A C 1
ATOM 4697 O O . TYR A 1 607 ? -42.249 -7.551 19.691 1.00 85.81 607 TYR A O 1
ATOM 4705 N N . ASP A 1 608 ? -44.143 -8.210 18.682 1.00 87.75 608 ASP A N 1
ATOM 4706 C CA . ASP A 1 608 ? -44.924 -8.363 19.920 1.00 87.75 608 ASP A CA 1
ATOM 4707 C C . ASP A 1 608 ? -44.298 -9.409 20.860 1.00 87.75 608 ASP A C 1
ATOM 4709 O O . ASP A 1 608 ? -44.251 -9.234 22.075 1.00 87.75 608 ASP A O 1
ATOM 4713 N N . THR A 1 609 ? -43.776 -10.504 20.294 1.00 89.75 609 THR A N 1
ATOM 4714 C CA . THR A 1 609 ? -43.101 -11.559 21.075 1.00 89.75 609 THR A CA 1
ATOM 4715 C C . THR A 1 609 ? -41.776 -11.064 21.645 1.00 89.75 609 THR A C 1
ATOM 4717 O O . THR A 1 609 ? -41.448 -11.346 22.796 1.00 89.75 609 THR A O 1
ATOM 4720 N N . TYR A 1 610 ? -41.018 -10.312 20.846 1.00 89.62 610 TYR A N 1
ATOM 4721 C CA . TYR A 1 610 ? -39.782 -9.682 21.287 1.00 89.62 610 TYR A CA 1
ATOM 4722 C C . TYR A 1 610 ? -40.038 -8.638 22.384 1.00 89.62 610 TYR A C 1
ATOM 4724 O O . TYR A 1 610 ? -39.333 -8.633 23.389 1.00 89.62 610 TYR A O 1
ATOM 4732 N N . GLU A 1 611 ? -41.053 -7.784 22.220 1.00 89.31 611 GLU A N 1
ATOM 4733 C CA . GLU A 1 611 ? -41.404 -6.743 23.189 1.00 89.31 611 GLU A CA 1
ATOM 4734 C C . GLU A 1 611 ? -41.814 -7.360 24.532 1.00 89.31 611 GLU A C 1
ATOM 4736 O O . GLU A 1 611 ? -41.278 -6.966 25.569 1.00 89.31 611 GLU A O 1
ATOM 4741 N N . ALA A 1 612 ? -42.667 -8.390 24.514 1.00 89.88 612 ALA A N 1
ATOM 4742 C CA . ALA A 1 612 ? -43.068 -9.111 25.720 1.00 89.88 612 ALA A CA 1
ATOM 4743 C C . ALA A 1 612 ? -41.876 -9.776 26.433 1.00 89.88 612 ALA A C 1
ATOM 4745 O O . ALA A 1 612 ? -41.765 -9.702 27.658 1.00 89.88 612 ALA A O 1
ATOM 4746 N N . LEU A 1 613 ? -40.955 -10.395 25.682 1.00 91.19 613 LEU A N 1
ATOM 4747 C CA . LEU A 1 613 ? -39.754 -11.002 26.261 1.00 91.19 613 LEU A CA 1
ATOM 4748 C C . LEU A 1 613 ? -38.801 -9.945 26.838 1.00 91.19 613 LEU A C 1
ATOM 4750 O O . LEU A 1 613 ? -38.228 -10.159 27.906 1.00 91.19 613 LEU A O 1
ATOM 4754 N N . LEU A 1 614 ? -38.629 -8.810 26.155 1.00 92.19 614 LEU A N 1
ATOM 4755 C CA . LEU A 1 614 ? -37.797 -7.705 26.631 1.00 92.19 614 LEU A CA 1
ATOM 4756 C C . LEU A 1 614 ? -38.334 -7.129 27.937 1.00 92.19 614 LEU A C 1
ATOM 4758 O O . LEU A 1 614 ? -37.560 -6.879 28.861 1.00 92.19 614 LEU A O 1
ATOM 4762 N N . GLU A 1 615 ? -39.646 -6.918 28.003 1.00 91.06 615 GLU A N 1
ATOM 4763 C CA . GLU A 1 615 ? -40.320 -6.434 29.201 1.00 91.06 615 GLU A CA 1
ATOM 4764 C C . GLU A 1 615 ? -40.126 -7.413 30.361 1.00 91.06 615 GLU A C 1
ATOM 4766 O O . GLU A 1 615 ? -39.594 -7.017 31.398 1.00 91.06 615 GLU A O 1
ATOM 4771 N N . GLN A 1 616 ? -40.409 -8.702 30.147 1.00 91.88 616 GLN A N 1
ATOM 4772 C CA . GLN A 1 616 ? -40.172 -9.744 31.145 1.00 91.88 616 GLN A CA 1
ATOM 4773 C C . GLN A 1 616 ? -38.716 -9.740 31.643 1.00 91.88 616 GLN A C 1
ATOM 4775 O O . GLN A 1 616 ? -38.468 -9.735 32.847 1.00 91.88 616 GLN A O 1
ATOM 4780 N N . LYS A 1 617 ? -37.733 -9.710 30.732 1.00 92.44 617 LYS A N 1
ATOM 4781 C CA . LYS A 1 617 ? -36.304 -9.727 31.087 1.00 92.44 617 LYS A CA 1
ATOM 4782 C C . LYS A 1 617 ? -35.879 -8.495 31.878 1.00 92.44 617 LYS A C 1
ATOM 4784 O O . LYS A 1 617 ? -35.079 -8.615 32.805 1.00 92.44 617 LYS A O 1
ATOM 4789 N N . ARG A 1 618 ? -36.385 -7.313 31.517 1.00 93.31 618 ARG A N 1
ATOM 4790 C CA . ARG A 1 618 ? -36.097 -6.077 32.251 1.00 93.31 618 ARG A CA 1
ATOM 4791 C C . ARG A 1 618 ? -36.755 -6.074 33.630 1.00 93.31 618 ARG A C 1
ATOM 4793 O O . ARG A 1 618 ? -36.113 -5.637 34.577 1.00 93.31 618 ARG A O 1
ATOM 4800 N N . GLU A 1 619 ? -37.978 -6.578 33.772 1.00 92.38 619 GLU A N 1
ATOM 4801 C CA . GLU A 1 619 ? -38.644 -6.714 35.076 1.00 92.38 619 GLU A CA 1
ATOM 4802 C C . GLU A 1 619 ? -37.910 -7.714 35.986 1.00 92.38 619 GLU A C 1
ATOM 4804 O O . GLU A 1 619 ? -37.614 -7.384 37.134 1.00 92.38 619 GLU A O 1
ATOM 4809 N N . GLU A 1 620 ? -37.526 -8.888 35.464 1.00 91.31 620 GLU A N 1
ATOM 4810 C CA . GLU A 1 620 ? -36.698 -9.884 36.169 1.00 91.31 620 GLU A CA 1
ATOM 4811 C C . GLU A 1 620 ? -35.364 -9.278 36.637 1.00 91.31 620 GLU A C 1
ATOM 4813 O O . GLU A 1 620 ? -34.957 -9.451 37.789 1.00 91.31 620 GLU A O 1
ATOM 4818 N N . ALA A 1 621 ? -34.701 -8.518 35.760 1.00 91.31 621 ALA A N 1
ATOM 4819 C CA . ALA A 1 621 ? -33.468 -7.810 36.080 1.00 91.31 621 ALA A CA 1
ATOM 4820 C C . ALA A 1 621 ? -33.660 -6.783 37.203 1.00 91.31 621 ALA A C 1
ATOM 4822 O O . ALA A 1 621 ? -32.862 -6.734 38.137 1.00 91.31 621 ALA A O 1
ATOM 4823 N N . ILE A 1 622 ? -34.716 -5.966 37.139 1.00 91.56 622 ILE A N 1
ATOM 4824 C CA . ILE A 1 622 ? -34.994 -4.974 38.181 1.00 91.56 622 ILE A CA 1
ATOM 4825 C C . ILE A 1 622 ? -35.322 -5.648 39.510 1.00 91.56 622 ILE A C 1
ATOM 4827 O O . ILE A 1 622 ? -34.792 -5.213 40.530 1.00 91.56 622 ILE A O 1
ATOM 4831 N N . ALA A 1 623 ? -36.112 -6.723 39.513 1.00 88.19 623 ALA A N 1
ATOM 4832 C CA . ALA A 1 623 ? -36.377 -7.500 40.721 1.00 88.19 623 ALA A CA 1
ATOM 4833 C C . ALA A 1 623 ? -35.066 -7.999 41.358 1.00 88.19 623 ALA A C 1
ATOM 4835 O O . ALA A 1 623 ? -34.818 -7.744 42.536 1.00 88.19 623 ALA A O 1
ATOM 4836 N N . SER A 1 624 ? -34.166 -8.584 40.557 1.00 87.31 624 SER A N 1
ATOM 4837 C CA . SER A 1 624 ? -32.857 -9.042 41.042 1.00 87.31 624 SER A CA 1
ATOM 4838 C C . SER A 1 624 ? -31.971 -7.912 41.583 1.00 87.31 624 SER A C 1
ATOM 4840 O O . SER A 1 624 ? -31.192 -8.137 42.510 1.00 87.31 624 SER A O 1
ATOM 4842 N N . ILE A 1 625 ? -32.038 -6.710 41.003 1.00 88.38 625 ILE A N 1
ATOM 4843 C CA . ILE A 1 625 ? -31.273 -5.547 41.477 1.00 88.38 625 ILE A CA 1
ATOM 4844 C C . ILE A 1 625 ? -31.853 -5.031 42.795 1.00 88.38 625 ILE A C 1
ATOM 4846 O O . ILE A 1 625 ? -31.102 -4.743 43.729 1.00 88.38 625 ILE A O 1
ATOM 4850 N N . VAL A 1 626 ? -33.179 -4.948 42.895 1.00 87.12 626 VAL A N 1
ATOM 4851 C CA . VAL A 1 626 ? -33.886 -4.501 44.099 1.00 87.12 626 VAL A CA 1
ATOM 4852 C C . VAL A 1 626 ? -33.599 -5.416 45.290 1.00 87.12 626 VAL A C 1
ATOM 4854 O O . VAL A 1 626 ? -33.337 -4.905 46.380 1.00 87.12 626 VAL A O 1
ATOM 4857 N N . ASP A 1 627 ? -33.563 -6.733 45.080 1.00 84.44 627 ASP A N 1
ATOM 4858 C CA . ASP A 1 627 ? -33.287 -7.726 46.128 1.00 84.44 627 ASP A CA 1
ATOM 4859 C C . ASP A 1 627 ? -31.882 -7.601 46.754 1.00 84.44 627 ASP A C 1
ATOM 4861 O O . ASP A 1 627 ? -31.638 -8.145 47.833 1.00 84.44 627 ASP A O 1
ATOM 4865 N N . SER A 1 628 ? -30.957 -6.875 46.112 1.00 80.25 628 SER A N 1
ATOM 4866 C CA . SER A 1 628 ? -29.591 -6.668 46.613 1.00 80.25 628 SER A CA 1
ATOM 4867 C C . SER A 1 628 ? -29.473 -5.509 47.617 1.00 80.25 628 SER A C 1
ATOM 4869 O O . SER A 1 628 ? -29.193 -5.742 48.791 1.00 80.25 628 SER A O 1
ATOM 4871 N N . GLU A 1 629 ? -29.703 -4.260 47.190 1.00 77.00 629 GLU A N 1
ATOM 4872 C CA . GLU A 1 629 ? -29.644 -3.061 48.052 1.00 77.00 629 GLU A CA 1
ATOM 4873 C C . GLU A 1 629 ? -30.757 -2.029 47.742 1.00 77.00 629 GLU A C 1
ATOM 4875 O O . GLU A 1 629 ? -30.620 -0.834 48.032 1.00 77.00 629 GLU A O 1
ATOM 4880 N N . GLY A 1 630 ? -31.874 -2.463 47.145 1.00 83.19 630 GLY A N 1
ATOM 4881 C CA . GLY A 1 630 ? -33.048 -1.623 46.888 1.00 83.19 630 GLY A CA 1
ATOM 4882 C C . GLY A 1 630 ? -32.794 -0.446 45.934 1.00 83.19 630 GLY A C 1
ATOM 4883 O O . GLY A 1 630 ? -32.089 -0.564 44.932 1.00 83.19 630 GLY A O 1
ATOM 4884 N N . LEU A 1 631 ? -33.384 0.717 46.237 1.00 82.88 631 LEU A N 1
ATOM 4885 C CA . LEU A 1 631 ? -33.357 1.904 45.366 1.00 82.88 631 LEU A CA 1
ATOM 4886 C C . LEU A 1 631 ? -31.957 2.479 45.110 1.00 82.88 631 LEU A C 1
ATOM 4888 O O . LEU A 1 631 ? -31.745 3.107 44.075 1.00 82.88 631 LEU A O 1
ATOM 4892 N N . THR A 1 632 ? -30.986 2.258 46.000 1.00 82.62 632 THR A N 1
ATOM 4893 C CA . THR A 1 632 ? -29.614 2.770 45.820 1.00 82.62 632 THR A CA 1
ATOM 4894 C C . THR A 1 632 ? -28.971 2.209 44.548 1.00 82.62 632 THR A C 1
ATOM 4896 O O . THR A 1 632 ? -28.347 2.946 43.785 1.00 82.62 632 THR A O 1
ATOM 4899 N N . GLN A 1 633 ? -29.178 0.918 44.282 1.00 80.88 633 GLN A N 1
ATOM 4900 C CA . GLN A 1 633 ? -28.656 0.221 43.103 1.00 80.88 633 GLN A CA 1
ATOM 4901 C C . GLN A 1 633 ? -29.424 0.595 41.829 1.00 80.88 633 GLN A C 1
ATOM 4903 O O . GLN A 1 633 ? -28.836 0.699 40.754 1.00 80.88 633 GLN A O 1
ATOM 4908 N N . ILE A 1 634 ? -30.720 0.897 41.951 1.00 87.50 634 ILE A N 1
ATOM 4909 C CA . ILE A 1 634 ? -31.519 1.448 40.848 1.00 87.50 634 ILE A CA 1
ATOM 4910 C C . ILE A 1 634 ? -30.998 2.828 40.441 1.00 87.50 634 ILE A C 1
ATOM 4912 O O . ILE A 1 634 ? -30.799 3.079 39.255 1.00 87.50 634 ILE A O 1
ATOM 4916 N N . SER A 1 635 ? -30.698 3.705 41.401 1.00 82.88 635 SER A N 1
ATOM 4917 C CA . SER A 1 635 ? -30.113 5.021 41.114 1.00 82.88 635 SER A CA 1
ATOM 4918 C C . SER A 1 635 ? -28.736 4.918 40.444 1.00 82.88 635 SER A C 1
ATOM 4920 O O . SER A 1 635 ? -28.421 5.708 39.548 1.00 82.88 635 SER A O 1
ATOM 4922 N N . GLN A 1 636 ? -27.925 3.925 40.828 1.00 81.44 636 GLN A N 1
ATOM 4923 C CA . GLN A 1 636 ? -26.656 3.630 40.153 1.00 81.44 636 GLN A CA 1
ATOM 4924 C C . GLN A 1 636 ? -26.878 3.146 38.714 1.00 81.44 636 GLN A C 1
ATOM 4926 O O . GLN A 1 636 ? -26.242 3.671 37.802 1.00 81.44 636 GLN A O 1
ATOM 4931 N N . LEU A 1 637 ? -27.820 2.223 38.492 1.00 86.38 637 LEU A N 1
ATOM 4932 C CA . LEU A 1 637 ? -28.185 1.749 37.156 1.00 86.38 637 LEU A CA 1
ATOM 4933 C C . LEU A 1 637 ? -28.626 2.910 36.254 1.00 86.38 637 LEU A C 1
ATOM 4935 O O . LEU A 1 637 ? -28.086 3.074 35.165 1.00 86.38 637 LEU A O 1
ATOM 4939 N N . VAL A 1 638 ? -29.551 3.755 36.722 1.00 86.38 638 VAL A N 1
ATOM 4940 C CA . VAL A 1 638 ? -30.057 4.929 35.981 1.00 86.38 638 VAL A CA 1
ATOM 4941 C C . VAL A 1 638 ? -28.930 5.860 35.540 1.00 86.38 638 VAL A C 1
ATOM 4943 O O . VAL A 1 638 ? -28.988 6.414 34.445 1.00 86.38 638 VAL A O 1
ATOM 4946 N N . SER A 1 639 ? -27.898 6.015 36.368 1.00 82.88 639 SER A N 1
ATOM 4947 C CA . SER A 1 639 ? -26.761 6.893 36.072 1.00 82.88 639 SER A CA 1
ATOM 4948 C C . SER A 1 639 ? -25.838 6.346 34.974 1.00 82.88 639 SER A C 1
ATOM 4950 O O . SER A 1 639 ? -25.090 7.119 34.378 1.00 82.88 639 SER A O 1
ATOM 4952 N N . ASN A 1 640 ? -25.897 5.039 34.693 1.00 82.25 640 ASN A N 1
ATOM 4953 C CA . ASN A 1 640 ? -24.970 4.342 33.796 1.00 82.25 640 ASN A CA 1
ATOM 4954 C C . ASN A 1 640 ? -25.614 3.864 32.480 1.00 82.25 640 ASN A C 1
ATOM 4956 O O . ASN A 1 640 ? -24.906 3.420 31.575 1.00 82.25 640 ASN A O 1
ATOM 4960 N N . VAL A 1 641 ? -26.938 3.975 32.331 1.00 88.12 641 VAL A N 1
ATOM 4961 C CA . VAL A 1 641 ? -27.677 3.465 31.163 1.00 88.12 641 VAL A CA 1
ATOM 4962 C C . VAL A 1 641 ? -28.092 4.570 30.193 1.00 88.12 641 VAL A C 1
ATOM 4964 O O . VAL A 1 641 ? -28.382 5.700 30.582 1.00 88.12 641 VAL A O 1
ATOM 4967 N N . ARG A 1 642 ? -28.180 4.232 28.903 1.00 86.38 642 ARG A N 1
ATOM 4968 C CA . ARG A 1 642 ? -28.680 5.148 27.860 1.00 86.38 642 ARG A CA 1
ATOM 4969 C C . ARG A 1 642 ? -30.202 5.266 27.827 1.00 86.38 642 ARG A C 1
ATOM 4971 O O . ARG A 1 642 ? -30.708 6.253 27.298 1.00 86.38 642 ARG A O 1
ATOM 4978 N N . VAL A 1 643 ? -30.923 4.287 28.381 1.00 87.62 643 VAL A N 1
ATOM 4979 C CA . VAL A 1 643 ? -32.393 4.246 28.408 1.00 87.62 643 VAL A CA 1
ATOM 4980 C C . VAL A 1 643 ? -32.913 4.189 29.856 1.00 87.62 643 VAL A C 1
ATOM 4982 O O . VAL A 1 643 ? -33.476 3.177 30.283 1.00 87.62 643 VAL A O 1
ATOM 4985 N N . PRO A 1 644 ? -32.750 5.271 30.643 1.00 86.00 644 PRO A N 1
ATOM 4986 C CA . PRO A 1 644 ? -33.176 5.305 32.048 1.00 86.00 644 PRO A CA 1
ATOM 4987 C C . PRO A 1 644 ? -34.697 5.173 32.213 1.00 86.00 644 PRO A C 1
ATOM 4989 O O . PRO A 1 644 ? -35.188 4.694 33.231 1.00 86.00 644 PRO A O 1
ATOM 4992 N N . GLU A 1 645 ? -35.470 5.533 31.193 1.00 85.25 645 GLU A N 1
ATOM 4993 C CA . GLU A 1 645 ? -36.928 5.409 31.213 1.00 85.25 645 GLU A CA 1
ATOM 4994 C C . GLU A 1 645 ? -37.409 3.958 31.256 1.00 85.25 645 GLU A C 1
ATOM 4996 O O . GLU A 1 645 ? -38.407 3.656 31.913 1.00 85.25 645 GLU A O 1
ATOM 5001 N N . ALA A 1 646 ? -36.684 3.053 30.593 1.00 89.81 646 ALA A N 1
ATOM 5002 C CA . ALA A 1 646 ? -36.984 1.628 30.628 1.00 89.81 646 ALA A CA 1
ATOM 5003 C C . ALA A 1 646 ? -36.749 1.041 32.029 1.00 89.81 646 ALA A C 1
ATOM 5005 O O . ALA A 1 646 ? -37.456 0.113 32.417 1.00 89.81 646 ALA A O 1
ATOM 5006 N N . VAL A 1 647 ? -35.818 1.610 32.807 1.00 90.81 647 VAL A N 1
ATOM 5007 C CA . VAL A 1 647 ? -35.594 1.241 34.215 1.00 90.81 647 VAL A CA 1
ATOM 5008 C C . VAL A 1 647 ? -36.826 1.582 35.048 1.00 90.81 647 VAL A C 1
ATOM 5010 O O . VAL A 1 647 ? -37.343 0.716 35.745 1.00 90.81 647 VAL A O 1
ATOM 5013 N N . GLY A 1 648 ? -37.340 2.812 34.937 1.00 89.69 648 GLY A N 1
ATOM 5014 C CA . GLY A 1 648 ? -38.522 3.243 35.693 1.00 89.69 648 GLY A CA 1
ATOM 5015 C C . GLY A 1 648 ? -39.776 2.461 35.323 1.00 89.69 648 GLY A C 1
ATOM 5016 O O . GLY A 1 648 ? -40.510 2.024 36.205 1.00 89.69 648 GLY A O 1
ATOM 5017 N N . TRP A 1 649 ? -39.980 2.210 34.028 1.00 91.12 649 TRP A N 1
ATOM 5018 C CA . TRP A 1 649 ? -41.082 1.375 33.550 1.00 91.12 649 TRP A CA 1
ATOM 5019 C C . TRP A 1 649 ? -41.014 -0.035 34.147 1.00 91.12 649 TRP A C 1
ATOM 5021 O O . TRP A 1 649 ? -41.968 -0.496 34.766 1.00 91.12 649 TRP A O 1
ATOM 5031 N N . SER A 1 650 ? -39.853 -0.681 34.052 1.00 92.38 650 SER A N 1
ATOM 5032 C CA . SER A 1 650 ? -39.658 -2.053 34.539 1.00 92.38 650 SER A CA 1
ATOM 5033 C C . SER A 1 650 ? -39.702 -2.140 36.070 1.00 92.38 650 SER A C 1
ATOM 5035 O O . SER A 1 650 ? -40.161 -3.138 36.615 1.00 92.38 650 SER A O 1
ATOM 5037 N N . LEU A 1 651 ? -39.307 -1.078 36.782 1.00 90.75 651 LEU A N 1
ATOM 5038 C CA . LEU A 1 651 ? -39.486 -0.964 38.232 1.00 90.75 651 LEU A CA 1
ATOM 5039 C C . LEU A 1 651 ? -40.966 -0.948 38.621 1.00 90.75 651 LEU A C 1
ATOM 5041 O O . LEU A 1 651 ? -41.332 -1.576 39.608 1.00 90.75 651 LEU A O 1
ATOM 5045 N N . GLY A 1 652 ? -41.823 -0.277 37.847 1.00 86.19 652 GLY A N 1
ATOM 5046 C CA . GLY A 1 652 ? -43.269 -0.287 38.083 1.00 86.19 652 GLY A CA 1
ATOM 5047 C C . GLY A 1 652 ? -43.885 -1.672 37.876 1.00 86.19 652 GLY A C 1
ATOM 5048 O O . GLY A 1 652 ? -44.730 -2.086 38.668 1.00 86.19 652 GLY A O 1
ATOM 5049 N N . GLY A 1 653 ? -43.418 -2.399 36.855 1.00 85.44 653 GLY A N 1
ATOM 5050 C CA . GLY A 1 653 ? -43.873 -3.755 36.526 1.00 85.44 653 GLY A CA 1
ATOM 5051 C C . GLY A 1 653 ? -43.381 -4.832 37.501 1.00 85.44 653 GLY A C 1
ATOM 5052 O O . GLY A 1 653 ? -44.150 -5.711 37.883 1.00 85.44 653 GLY A O 1
ATOM 5053 N N . ALA A 1 654 ? -42.149 -4.706 38.009 1.00 80.94 654 ALA A N 1
ATOM 5054 C CA . ALA A 1 654 ? -41.587 -5.602 39.028 1.00 80.94 654 ALA A CA 1
ATOM 5055 C C . ALA A 1 654 ? -42.278 -5.487 40.406 1.00 80.94 654 ALA A C 1
ATOM 5057 O O . ALA A 1 654 ? -42.101 -6.351 41.265 1.00 80.94 654 ALA A O 1
ATOM 5058 N N . ARG A 1 655 ? -43.076 -4.429 40.623 1.00 77.38 655 ARG A N 1
ATOM 5059 C CA . ARG A 1 655 ? -43.926 -4.194 41.811 1.00 77.38 655 ARG A CA 1
ATOM 5060 C C . ARG A 1 655 ? -43.233 -4.223 43.192 1.00 77.38 655 ARG A C 1
ATOM 5062 O O . ARG A 1 655 ? -43.826 -4.729 44.150 1.00 77.38 655 ARG A O 1
ATOM 5069 N N . PRO A 1 656 ? -42.038 -3.641 43.382 1.00 70.06 656 PRO A N 1
ATOM 5070 C CA . PRO A 1 656 ? -41.542 -3.366 44.725 1.00 70.06 656 PRO A CA 1
ATOM 5071 C C . PRO A 1 656 ? -42.334 -2.219 45.385 1.00 70.06 656 PRO A C 1
ATOM 5073 O O . PRO A 1 656 ? -42.914 -1.370 44.709 1.00 70.06 656 PRO A O 1
ATOM 5076 N N . ILE A 1 657 ? -42.365 -2.172 46.720 1.00 77.12 657 ILE A N 1
ATOM 5077 C CA . ILE A 1 657 ? -43.053 -1.105 47.469 1.00 77.12 657 ILE A CA 1
ATOM 5078 C C . ILE A 1 657 ? -42.071 0.057 47.685 1.00 77.12 657 ILE A C 1
ATOM 5080 O O . ILE A 1 657 ? -41.408 0.111 48.715 1.00 77.12 657 ILE A O 1
ATOM 5084 N N . PHE A 1 658 ? -41.985 0.963 46.704 1.00 83.62 658 PHE A N 1
ATOM 5085 C CA . PHE A 1 658 ? -41.154 2.184 46.742 1.00 83.62 658 PHE A CA 1
ATOM 5086 C C . PHE A 1 658 ? -41.957 3.472 46.505 1.00 83.62 658 PHE A C 1
ATOM 5088 O O . PHE A 1 658 ? -41.416 4.501 46.096 1.00 83.62 658 PHE A O 1
ATOM 5095 N N . ASP A 1 659 ? -43.276 3.406 46.705 1.00 84.62 659 ASP A N 1
ATOM 5096 C CA . ASP A 1 659 ? -44.185 4.507 46.382 1.00 84.62 659 ASP A CA 1
ATOM 5097 C C . ASP A 1 659 ? -43.809 5.786 47.147 1.00 84.62 659 ASP A C 1
ATOM 5099 O O . ASP A 1 659 ? -43.797 6.863 46.560 1.00 84.62 659 ASP A O 1
ATOM 5103 N N . ASP A 1 660 ? -43.449 5.685 48.429 1.00 84.12 660 ASP A N 1
ATOM 5104 C CA . ASP A 1 660 ? -43.156 6.855 49.265 1.00 84.12 660 ASP A CA 1
ATOM 5105 C C . ASP A 1 660 ? -41.839 7.538 48.863 1.00 84.12 660 ASP A C 1
ATOM 5107 O O . ASP A 1 660 ? -41.792 8.763 48.737 1.00 84.12 660 ASP A O 1
ATOM 5111 N N . GLU A 1 661 ? -40.784 6.767 48.592 1.00 86.69 661 GLU A N 1
ATOM 5112 C CA . GLU A 1 661 ? -39.505 7.301 48.121 1.00 86.69 661 GLU A CA 1
ATOM 5113 C C . GLU A 1 661 ? -39.621 7.922 46.722 1.00 86.69 661 GLU A C 1
ATOM 5115 O O . GLU A 1 661 ? -39.102 9.012 46.480 1.00 86.69 661 GLU A O 1
ATOM 5120 N N . LEU A 1 662 ? -40.334 7.273 45.797 1.00 88.31 662 LEU A N 1
ATOM 5121 C CA . LEU A 1 662 ? -40.490 7.779 44.429 1.00 88.31 662 LEU A CA 1
ATOM 5122 C C . LEU A 1 662 ? -41.466 8.960 44.348 1.00 88.31 662 LEU A C 1
ATOM 5124 O O . LEU A 1 662 ? -41.324 9.813 43.469 1.00 88.31 662 LEU A O 1
ATOM 5128 N N . LEU A 1 663 ? -42.418 9.079 45.282 1.00 89.69 663 LEU A N 1
ATOM 5129 C CA . LEU A 1 663 ? -43.232 10.289 45.418 1.00 89.69 663 LEU A CA 1
ATOM 5130 C C . LEU A 1 663 ? -42.360 11.500 45.774 1.00 89.69 663 LEU A C 1
ATOM 5132 O O . LEU A 1 663 ? -42.597 12.586 45.238 1.00 89.69 663 LEU A O 1
ATOM 5136 N N . GLU A 1 664 ? -41.326 11.344 46.606 1.00 87.62 664 GLU A N 1
ATOM 5137 C CA . GLU A 1 664 ? -40.358 12.418 46.880 1.00 87.62 664 GLU A CA 1
ATOM 5138 C C . GLU A 1 664 ? -39.592 12.834 45.612 1.00 87.62 664 GLU A C 1
ATOM 5140 O O . GLU A 1 664 ? -39.399 14.030 45.371 1.00 87.62 664 GLU A O 1
ATOM 5145 N N . SER A 1 665 ? -39.258 11.875 44.743 1.00 87.06 665 SER A N 1
ATOM 5146 C CA . SER A 1 665 ? -38.628 12.116 43.436 1.00 87.06 665 SER A CA 1
ATOM 5147 C C . SER A 1 665 ? -39.538 12.819 42.413 1.00 87.06 665 SER A C 1
ATOM 5149 O O . SER A 1 665 ? -39.039 13.372 41.434 1.00 87.06 665 SER A O 1
ATOM 5151 N N . LEU A 1 666 ? -40.857 12.886 42.644 1.00 87.50 666 LEU A N 1
ATOM 5152 C CA . LEU A 1 666 ? -41.794 13.678 41.828 1.00 87.50 666 LEU A CA 1
ATOM 5153 C C . LEU A 1 666 ? -41.872 15.161 42.229 1.00 87.50 666 LEU A C 1
ATOM 5155 O O . LEU A 1 666 ? -42.597 15.940 41.603 1.00 87.50 666 LEU A O 1
ATOM 5159 N N . LYS A 1 667 ? -41.155 15.597 43.270 1.00 87.50 667 LYS A N 1
ATOM 5160 C CA . LYS A 1 667 ? -41.124 17.018 43.645 1.00 87.50 667 LYS A CA 1
ATOM 5161 C C . LYS A 1 667 ? -40.411 17.854 42.583 1.00 87.50 667 LYS A C 1
ATOM 5163 O O . LYS A 1 667 ? -39.450 17.425 41.946 1.00 87.50 667 LYS A O 1
ATOM 5168 N N . LEU A 1 668 ? -40.818 19.120 42.467 1.00 80.00 668 LEU A N 1
ATOM 5169 C CA . LEU A 1 668 ? -40.180 20.088 41.564 1.00 80.00 668 LEU A CA 1
ATOM 5170 C C . LEU A 1 668 ? -38.679 20.288 41.872 1.00 80.00 668 LEU A C 1
ATOM 5172 O O . LEU A 1 668 ? -37.908 20.644 40.984 1.00 80.00 668 LEU A O 1
ATOM 5176 N N . SER A 1 669 ? -38.265 20.045 43.118 1.00 81.44 669 SER A N 1
ATOM 5177 C CA . SER A 1 669 ? -36.878 20.139 43.586 1.00 81.44 669 SER A CA 1
ATOM 5178 C C . SER A 1 669 ? -36.011 18.910 43.286 1.00 81.44 669 SER A C 1
ATOM 5180 O O . SER A 1 669 ? -34.804 18.988 43.498 1.00 81.44 669 SER A O 1
ATOM 5182 N N . ALA A 1 670 ? -36.592 17.789 42.841 1.00 82.69 670 ALA A N 1
ATOM 5183 C CA . ALA A 1 670 ? -35.842 16.579 42.491 1.00 82.69 670 ALA A CA 1
ATOM 5184 C C . ALA A 1 670 ? -35.048 16.765 41.189 1.00 82.69 670 ALA A C 1
ATOM 5186 O O . ALA A 1 670 ? -35.408 17.607 40.356 1.00 82.69 670 ALA A O 1
ATOM 5187 N N . SER A 1 671 ? -33.989 15.976 40.990 1.00 82.38 671 SER A N 1
ATOM 5188 C CA . SER A 1 671 ? -33.226 16.010 39.739 1.00 82.38 671 SER A CA 1
ATOM 5189 C C . SER A 1 671 ? -34.063 15.510 38.552 1.00 82.38 671 SER A C 1
ATOM 5191 O O . SER A 1 671 ? -35.045 14.785 38.715 1.00 82.38 671 SER A O 1
ATOM 5193 N N . ALA A 1 672 ? -33.675 15.884 37.328 1.00 80.94 672 ALA A N 1
ATOM 5194 C CA . ALA A 1 672 ? -34.393 15.455 36.124 1.00 80.94 672 ALA A CA 1
ATOM 5195 C C . ALA A 1 672 ? -34.394 13.923 35.948 1.00 80.94 672 ALA A C 1
ATOM 5197 O O . ALA A 1 672 ? -35.404 13.366 35.529 1.00 80.94 672 ALA A O 1
ATOM 5198 N N . ALA A 1 673 ? -33.293 13.248 36.298 1.00 78.00 673 ALA A N 1
ATOM 5199 C CA . ALA A 1 673 ? -33.161 11.796 36.175 1.00 78.00 673 ALA A CA 1
ATOM 5200 C C . ALA A 1 673 ? -34.035 11.043 37.194 1.00 78.00 673 ALA A C 1
ATOM 5202 O O . ALA A 1 673 ? -34.768 10.132 36.817 1.00 78.00 673 ALA A O 1
ATOM 5203 N N . GLU A 1 674 ? -34.022 11.464 38.464 1.00 81.88 674 GLU A N 1
ATOM 5204 C CA . GLU A 1 674 ? -34.888 10.888 39.507 1.00 81.88 674 GLU A CA 1
ATOM 5205 C C . GLU A 1 674 ? -36.369 11.091 39.177 1.00 81.88 674 GLU A C 1
ATOM 5207 O O . GLU A 1 674 ? -37.182 10.186 39.363 1.00 81.88 674 GLU A O 1
ATOM 5212 N N . ARG A 1 675 ? -36.719 12.266 38.637 1.00 87.44 675 ARG A N 1
ATOM 5213 C CA . ARG A 1 675 ? -38.094 12.559 38.235 1.00 87.44 675 ARG A CA 1
ATOM 5214 C C . ARG A 1 675 ? -38.545 11.683 37.073 1.00 87.44 675 ARG A C 1
ATOM 5216 O O . ARG A 1 675 ? -39.622 11.110 37.157 1.00 87.44 675 ARG A O 1
ATOM 5223 N N . GLN A 1 676 ? -37.729 11.529 36.029 1.00 86.06 676 GLN A N 1
ATOM 5224 C CA . GLN A 1 676 ? -38.057 10.654 34.894 1.00 86.06 676 GLN A CA 1
ATOM 5225 C C . GLN A 1 676 ? -38.221 9.191 35.320 1.00 86.06 676 GLN A C 1
ATOM 5227 O O . GLN A 1 676 ? -39.143 8.519 34.857 1.00 86.06 676 GLN A O 1
ATOM 5232 N N . LEU A 1 677 ? -37.368 8.704 36.227 1.00 87.69 677 LEU A N 1
ATOM 5233 C CA . LEU A 1 677 ? -37.505 7.370 36.810 1.00 87.69 677 LEU A CA 1
ATOM 5234 C C . LEU A 1 677 ? -38.869 7.209 37.500 1.00 87.69 677 LEU A C 1
ATOM 5236 O O . LEU A 1 677 ? -39.603 6.265 37.199 1.00 87.69 677 LEU A O 1
ATOM 5240 N N . ALA A 1 678 ? -39.222 8.146 38.385 1.00 89.81 678 ALA A N 1
ATOM 5241 C CA . ALA A 1 678 ? -40.484 8.122 39.121 1.00 89.81 678 ALA A CA 1
ATOM 5242 C C . ALA A 1 678 ? -41.704 8.266 38.196 1.00 89.81 678 ALA A C 1
ATOM 5244 O O . ALA A 1 678 ? -42.679 7.531 38.337 1.00 89.81 678 ALA A O 1
ATOM 5245 N N . GLU A 1 679 ? -41.643 9.156 37.204 1.00 90.75 679 GLU A N 1
ATOM 5246 C CA . GLU A 1 679 ? -42.693 9.334 36.198 1.00 90.75 679 GLU A CA 1
ATOM 5247 C C . GLU A 1 679 ? -42.989 8.023 35.457 1.00 90.75 679 GLU A C 1
ATOM 5249 O O . GLU A 1 679 ? -44.148 7.628 35.320 1.00 90.75 679 GLU A O 1
ATOM 5254 N N . ARG A 1 680 ? -41.945 7.308 35.017 1.00 91.88 680 ARG A N 1
ATOM 5255 C CA . ARG A 1 680 ? -42.100 6.026 34.317 1.00 91.88 680 ARG A CA 1
ATOM 5256 C C . ARG A 1 680 ? -42.589 4.904 35.232 1.00 91.88 680 ARG A C 1
ATOM 5258 O O . ARG A 1 680 ? -43.419 4.113 34.788 1.00 91.88 680 ARG A O 1
ATOM 5265 N N . TYR A 1 681 ? -42.160 4.885 36.495 1.00 92.00 681 TYR A N 1
ATOM 5266 C CA . TYR A 1 681 ? -42.671 3.963 37.513 1.00 92.00 681 TYR A CA 1
ATOM 5267 C C . TYR A 1 681 ? -44.182 4.124 37.721 1.00 92.00 681 TYR A C 1
ATOM 5269 O O . TYR A 1 681 ? -44.936 3.166 37.548 1.00 92.00 681 TYR A O 1
ATOM 5277 N N . PHE A 1 682 ? -44.651 5.341 38.021 1.00 91.69 682 PHE A N 1
ATOM 5278 C CA . PHE A 1 682 ? -46.075 5.580 38.278 1.00 91.69 682 PHE A CA 1
ATOM 5279 C C . PHE A 1 682 ? -46.939 5.422 37.023 1.00 91.69 682 PHE A C 1
ATOM 5281 O O . PHE A 1 682 ? -48.075 4.963 37.129 1.00 91.69 682 PHE A O 1
ATOM 5288 N N . ALA A 1 683 ? -46.409 5.734 35.834 1.00 91.31 683 ALA A N 1
ATOM 5289 C CA . ALA A 1 683 ? -47.099 5.452 34.577 1.00 91.31 683 ALA A CA 1
ATOM 5290 C C . ALA A 1 683 ? -47.346 3.945 34.388 1.00 91.31 683 ALA A C 1
ATOM 5292 O O . ALA A 1 683 ? -48.464 3.558 34.051 1.00 91.31 683 ALA A O 1
ATOM 5293 N N . ARG A 1 684 ? -46.348 3.085 34.652 1.00 90.94 684 ARG A N 1
ATOM 5294 C CA . ARG A 1 684 ? -46.531 1.624 34.586 1.00 90.94 684 ARG A CA 1
ATOM 5295 C C . ARG A 1 684 ? -47.505 1.122 35.654 1.00 90.94 684 ARG A C 1
ATOM 5297 O O . ARG A 1 684 ? -48.394 0.347 35.325 1.00 90.94 684 ARG A O 1
ATOM 5304 N N . ARG A 1 685 ? -47.408 1.607 36.900 1.00 89.88 685 ARG A N 1
ATOM 5305 C CA . ARG A 1 685 ? -48.368 1.261 37.971 1.00 89.88 685 ARG A CA 1
ATOM 5306 C C . ARG A 1 685 ? -49.812 1.586 37.577 1.00 89.88 685 ARG A C 1
ATOM 5308 O O . ARG A 1 685 ? -50.703 0.774 37.808 1.00 89.88 685 ARG A O 1
ATOM 5315 N N . PHE A 1 686 ? -50.041 2.731 36.929 1.00 91.44 686 PHE A N 1
ATOM 5316 C CA . PHE A 1 686 ? -51.365 3.084 36.414 1.00 91.44 686 PHE A CA 1
ATOM 5317 C C . PHE A 1 686 ? -51.840 2.142 35.300 1.00 91.44 686 PHE A C 1
ATOM 5319 O O . PHE A 1 686 ? -53.001 1.751 35.304 1.00 91.44 686 PHE A O 1
ATOM 5326 N N . VAL A 1 687 ? -50.971 1.772 34.353 1.00 89.81 687 VAL A N 1
ATOM 5327 C CA . VAL A 1 687 ? -51.330 0.828 33.276 1.00 89.81 687 VAL A CA 1
ATOM 5328 C C . VAL A 1 687 ? -51.770 -0.526 33.840 1.00 89.81 687 VAL A C 1
ATOM 5330 O O . VAL A 1 687 ? -52.729 -1.110 33.338 1.00 89.81 687 VAL A O 1
ATOM 5333 N N . ASP A 1 688 ? -51.121 -0.985 34.909 1.00 87.56 688 ASP A N 1
ATOM 5334 C CA . ASP A 1 688 ? -51.404 -2.273 35.541 1.00 87.56 688 ASP A CA 1
ATOM 5335 C C . ASP A 1 688 ? -52.646 -2.262 36.452 1.00 87.56 688 ASP A C 1
ATOM 5337 O O . ASP A 1 688 ? -53.387 -3.246 36.493 1.00 87.56 688 ASP A O 1
ATOM 5341 N N . GLU A 1 689 ? -52.864 -1.188 37.220 1.00 89.00 689 GLU A N 1
ATOM 5342 C CA . GLU A 1 689 ? -53.877 -1.140 38.294 1.00 89.00 689 GLU A CA 1
ATOM 5343 C C . GLU A 1 689 ? -55.059 -0.204 38.005 1.00 89.00 689 GLU A C 1
ATOM 5345 O O . GLU A 1 689 ? -56.091 -0.257 38.680 1.00 89.00 689 GLU A O 1
ATOM 5350 N N . GLY A 1 690 ? -54.931 0.647 36.991 1.00 90.38 690 GLY A N 1
ATOM 5351 C CA . GLY A 1 690 ? -55.967 1.564 36.546 1.00 90.38 690 GLY A CA 1
ATOM 5352 C C . GLY A 1 690 ? -56.311 2.667 37.548 1.00 90.38 690 GLY A C 1
ATOM 5353 O O . GLY A 1 690 ? -55.550 3.038 38.447 1.00 90.38 690 GLY A O 1
ATOM 5354 N N . TRP A 1 691 ? -57.501 3.235 37.356 1.00 92.56 691 TRP A N 1
ATOM 5355 C CA . TRP A 1 691 ? -57.926 4.454 38.041 1.00 92.56 691 TRP A CA 1
ATOM 5356 C C . TRP A 1 691 ? -58.133 4.293 39.549 1.00 92.56 691 TRP A C 1
ATOM 5358 O O . TRP A 1 691 ? -57.800 5.200 40.311 1.00 92.56 691 TRP A O 1
ATOM 5368 N N . ASP A 1 692 ? -58.649 3.146 39.988 1.00 91.69 692 ASP A N 1
ATOM 5369 C CA . ASP A 1 692 ? -58.971 2.909 41.400 1.00 91.69 692 ASP A CA 1
ATOM 5370 C C . ASP A 1 692 ? -57.714 2.972 42.284 1.00 91.69 692 ASP A C 1
ATOM 5372 O O . ASP A 1 692 ? -57.756 3.477 43.411 1.00 91.69 692 ASP A O 1
ATOM 5376 N N . TRP A 1 693 ? -56.569 2.522 41.760 1.00 91.38 693 TRP A N 1
ATOM 5377 C CA . TRP A 1 693 ? -55.277 2.663 42.428 1.00 91.38 693 TRP A CA 1
ATOM 5378 C C . TRP A 1 693 ? -54.844 4.126 42.530 1.00 91.38 693 TRP A C 1
ATOM 5380 O O . TRP A 1 693 ? -54.477 4.572 43.618 1.00 91.38 693 TRP A O 1
ATOM 5390 N N . LEU A 1 694 ? -54.929 4.887 41.434 1.00 91.62 694 LEU A N 1
ATOM 5391 C CA . LEU A 1 694 ? -54.519 6.294 41.405 1.00 91.62 694 LEU A CA 1
ATOM 5392 C C . LEU A 1 694 ? -55.361 7.141 42.368 1.00 91.62 694 LEU A C 1
ATOM 5394 O O . LEU A 1 694 ? -54.820 7.923 43.151 1.00 91.62 694 LEU A O 1
ATOM 5398 N N . GLU A 1 695 ? -56.679 6.950 42.364 1.00 90.44 695 GLU A N 1
ATOM 5399 C CA . GLU A 1 695 ? -57.592 7.615 43.296 1.00 90.44 695 GLU A CA 1
ATOM 5400 C C . GLU A 1 695 ? -57.295 7.217 44.751 1.00 90.44 695 GLU A C 1
ATOM 5402 O O . GLU A 1 695 ? -57.233 8.071 45.645 1.00 90.44 695 GLU A O 1
ATOM 5407 N N . GLY A 1 696 ? -57.013 5.933 44.987 1.00 90.25 696 GLY A N 1
ATOM 5408 C CA . GLY A 1 696 ? -56.570 5.422 46.279 1.00 90.25 696 GLY A CA 1
ATOM 5409 C C . GLY A 1 696 ? -55.257 6.050 46.760 1.00 90.25 696 GLY A C 1
ATOM 5410 O O . GLY A 1 696 ? -55.157 6.419 47.932 1.00 90.25 696 GLY A O 1
ATOM 5411 N N . LEU A 1 697 ? -54.270 6.213 45.876 1.00 89.56 697 LEU A N 1
ATOM 5412 C CA . LEU A 1 697 ? -52.978 6.840 46.166 1.00 89.56 697 LEU A CA 1
ATOM 5413 C C . LEU A 1 697 ? -53.156 8.317 46.547 1.00 89.56 697 LEU A C 1
ATOM 5415 O O . LEU A 1 697 ? -52.680 8.747 47.598 1.00 89.56 697 LEU A O 1
ATOM 5419 N N . LEU A 1 698 ? -53.913 9.073 45.746 1.00 90.00 698 LEU A N 1
ATOM 5420 C CA . LEU A 1 698 ? -54.194 10.495 45.981 1.00 90.00 698 LEU A CA 1
ATOM 5421 C C . LEU A 1 698 ? -55.000 10.742 47.267 1.00 90.00 698 LEU A C 1
ATOM 5423 O O . LEU A 1 698 ? -54.824 11.780 47.914 1.00 90.00 698 LEU A O 1
ATOM 5427 N N . THR A 1 699 ? -55.869 9.799 47.643 1.00 89.50 699 THR A N 1
ATOM 5428 C CA . THR A 1 699 ? -56.678 9.871 48.870 1.00 89.50 699 THR A CA 1
ATOM 5429 C C . THR A 1 699 ? -55.863 9.517 50.113 1.00 89.50 699 THR A C 1
ATOM 5431 O O . THR A 1 699 ? -55.990 10.177 51.143 1.00 89.50 699 THR A O 1
ATOM 5434 N N . LYS A 1 700 ? -55.003 8.492 50.034 1.00 88.75 700 LYS A N 1
ATOM 5435 C CA . LYS A 1 700 ? -54.140 8.059 51.148 1.00 88.75 700 LYS A CA 1
ATOM 5436 C C . LYS A 1 700 ? -52.998 9.034 51.445 1.00 88.75 700 LYS A C 1
ATOM 5438 O O . LYS A 1 700 ? -52.456 8.981 52.546 1.00 88.75 700 LYS A O 1
ATOM 5443 N N . ARG A 1 701 ? -52.643 9.897 50.486 1.00 89.12 701 ARG A N 1
ATOM 5444 C CA . ARG A 1 701 ? -51.528 10.854 50.565 1.00 89.12 701 ARG A CA 1
ATOM 5445 C C . ARG A 1 701 ? -52.008 12.314 50.399 1.00 89.12 701 ARG A C 1
ATOM 5447 O O . ARG A 1 701 ? -51.724 12.961 49.381 1.00 89.12 701 ARG A O 1
ATOM 5454 N N . PRO A 1 702 ? -52.783 12.870 51.355 1.00 85.19 702 PRO A N 1
ATOM 5455 C CA . PRO A 1 702 ? -53.235 14.267 51.312 1.00 85.19 702 PRO A CA 1
ATOM 5456 C C . PRO A 1 702 ? -52.086 15.292 51.305 1.00 85.19 702 PRO A C 1
ATOM 5458 O O . PRO A 1 702 ? -52.267 16.405 50.825 1.00 85.19 702 PRO A O 1
ATOM 5461 N N . GLU A 1 703 ? -50.906 14.918 51.794 1.00 88.81 703 GLU A N 1
ATOM 5462 C CA . GLU A 1 703 ? -49.695 15.737 51.884 1.00 88.81 703 GLU A CA 1
ATOM 5463 C C . GLU A 1 703 ? -49.008 16.037 50.539 1.00 88.81 703 GLU A C 1
ATOM 5465 O O . GLU A 1 703 ? -48.113 16.883 50.490 1.00 88.81 703 GLU A O 1
ATOM 5470 N N . LEU A 1 704 ? -49.407 15.369 49.448 1.00 91.00 704 LEU A N 1
ATOM 5471 C CA . LEU A 1 704 ? -48.832 15.599 48.120 1.00 91.00 704 LEU A CA 1
ATOM 5472 C C . LEU A 1 704 ? -49.091 17.025 47.632 1.00 91.00 704 LEU A C 1
ATOM 5474 O O . LEU A 1 704 ? -50.227 17.502 47.628 1.00 91.00 704 LEU A O 1
ATOM 5478 N N . SER A 1 705 ? -48.034 17.674 47.142 1.00 91.88 705 SER A N 1
ATOM 5479 C CA . SER A 1 705 ? -48.122 19.010 46.554 1.00 91.88 705 SER A CA 1
ATOM 5480 C C . SER A 1 705 ? -48.999 19.029 45.297 1.00 91.88 705 SER A C 1
ATOM 5482 O O . SER A 1 705 ? -49.125 18.023 44.592 1.00 91.88 705 SER A O 1
ATOM 5484 N N . ALA A 1 706 ? -49.538 20.206 44.958 1.00 91.00 706 ALA A N 1
ATOM 5485 C CA . ALA A 1 706 ? -50.295 20.401 43.720 1.00 91.00 706 ALA A CA 1
ATOM 5486 C C . ALA A 1 706 ? -49.498 19.971 42.473 1.00 91.00 706 ALA A C 1
ATOM 5488 O O . ALA A 1 706 ? -50.066 19.438 41.522 1.00 91.00 706 ALA A O 1
ATOM 5489 N N . TYR A 1 707 ? -48.168 20.123 42.521 1.00 91.12 707 TYR A N 1
ATOM 5490 C CA . TYR A 1 707 ? -47.264 19.679 41.466 1.00 91.12 707 TYR A CA 1
ATOM 5491 C C . TYR A 1 707 ? -47.239 18.156 41.296 1.00 91.12 707 TYR A C 1
ATOM 5493 O O . TYR A 1 707 ? -47.464 17.656 40.197 1.00 91.12 707 TYR A O 1
ATOM 5501 N N . GLN A 1 708 ? -47.035 17.411 42.386 1.00 92.94 708 GLN A N 1
ATOM 5502 C CA . GLN A 1 708 ? -47.011 15.943 42.353 1.00 92.94 708 GLN A CA 1
ATOM 5503 C C . GLN A 1 708 ? -48.365 15.367 41.915 1.00 92.94 708 GLN A C 1
ATOM 5505 O O . GLN A 1 708 ? -48.410 14.464 41.082 1.00 92.94 708 GLN A O 1
ATOM 5510 N N . ARG A 1 709 ? -49.474 15.924 42.427 1.00 93.25 709 ARG A N 1
ATOM 5511 C CA . ARG A 1 709 ? -50.839 15.516 42.049 1.00 93.25 709 ARG A CA 1
ATOM 5512 C C . ARG A 1 709 ? -51.093 15.712 40.554 1.00 93.25 709 ARG A C 1
ATOM 5514 O O . ARG A 1 709 ? -51.594 14.804 39.898 1.00 93.25 709 ARG A O 1
ATOM 5521 N N . ALA A 1 710 ? -50.704 16.865 40.010 1.00 91.88 710 ALA A N 1
ATOM 5522 C CA . ALA A 1 710 ? -50.850 17.160 38.590 1.00 91.88 710 ALA A CA 1
ATOM 5523 C C . ALA A 1 710 ? -50.038 16.200 37.705 1.00 91.88 710 ALA A C 1
ATOM 5525 O O . ALA A 1 710 ? -50.567 15.710 36.710 1.00 91.88 710 ALA A O 1
ATOM 5526 N N . LEU A 1 711 ? -48.788 15.889 38.073 1.00 91.38 711 LEU A N 1
ATOM 5527 C CA . LEU A 1 711 ? -47.965 14.932 37.326 1.00 91.38 711 LEU A CA 1
ATOM 5528 C C . LEU A 1 711 ? -48.564 13.520 37.336 1.00 91.38 711 LEU A C 1
ATOM 5530 O O . LEU A 1 711 ? -48.702 12.928 36.272 1.00 91.38 711 LEU A O 1
ATOM 5534 N N . LEU A 1 712 ? -48.985 12.999 38.493 1.00 92.44 712 LEU A N 1
ATOM 5535 C CA . LEU A 1 712 ? -49.619 11.674 38.582 1.00 92.44 712 LEU A CA 1
ATOM 5536 C C . LEU A 1 712 ? -50.872 11.571 37.694 1.00 92.44 712 LEU A C 1
ATOM 5538 O O . LEU A 1 712 ? -51.062 10.572 37.001 1.00 92.44 712 LEU A O 1
ATOM 5542 N N . LEU A 1 713 ? -51.694 12.627 37.655 1.00 92.94 713 LEU A N 1
ATOM 5543 C CA . LEU A 1 713 ? -52.857 12.699 36.768 1.00 92.94 713 LEU A CA 1
ATOM 5544 C C . LEU A 1 713 ? -52.450 12.745 35.287 1.00 92.94 713 LEU A C 1
ATOM 5546 O O . LEU A 1 713 ? -53.057 12.049 34.477 1.00 92.94 713 LEU A O 1
ATOM 5550 N N . LEU A 1 714 ? -51.411 13.502 34.916 1.00 90.12 714 LEU A N 1
ATOM 5551 C CA . LEU A 1 714 ? -50.905 13.556 33.535 1.00 90.12 714 LEU A CA 1
ATOM 5552 C C . LEU A 1 714 ? -50.334 12.212 33.059 1.00 90.12 714 LEU A C 1
ATOM 5554 O O . LEU A 1 714 ? -50.535 11.834 31.903 1.00 90.12 714 LEU A O 1
ATOM 5558 N N . LEU A 1 715 ? -49.644 11.484 33.940 1.00 90.38 715 LEU A N 1
ATOM 5559 C CA . LEU A 1 715 ? -49.036 10.185 33.635 1.00 90.38 715 LEU A CA 1
ATOM 5560 C C . LEU A 1 715 ? -50.075 9.098 33.345 1.00 90.38 715 LEU A C 1
ATOM 5562 O O . LEU A 1 715 ? -49.779 8.190 32.572 1.00 90.38 715 LEU A O 1
ATOM 5566 N N . SER A 1 716 ? -51.291 9.223 33.892 1.00 89.69 716 SER A N 1
ATOM 5567 C CA . SER A 1 716 ? -52.395 8.298 33.605 1.00 89.69 716 SER A CA 1
ATOM 5568 C C . SER A 1 716 ? -52.780 8.270 32.122 1.00 89.69 716 SER A C 1
ATOM 5570 O O . SER A 1 716 ? -53.207 7.243 31.603 1.00 89.69 716 SER A O 1
ATOM 5572 N N . ARG A 1 717 ? -52.642 9.414 31.433 1.00 86.38 717 ARG A N 1
ATOM 5573 C CA . ARG A 1 717 ? -53.118 9.650 30.058 1.00 86.38 717 ARG A CA 1
ATOM 5574 C C . ARG A 1 717 ? -54.588 9.264 29.807 1.00 86.38 717 ARG A C 1
ATOM 5576 O O . ARG A 1 717 ? -55.002 9.182 28.652 1.00 86.38 717 ARG A O 1
ATOM 5583 N N . ASP A 1 718 ? -55.382 9.081 30.862 1.00 87.44 718 ASP A N 1
ATOM 5584 C CA . ASP A 1 718 ? -56.808 8.766 30.792 1.00 87.44 718 ASP A CA 1
ATOM 5585 C C . ASP A 1 718 ? -57.598 10.076 30.703 1.00 87.44 718 ASP A C 1
ATOM 5587 O O . ASP A 1 718 ? -57.926 10.717 31.707 1.00 87.44 718 ASP A O 1
ATOM 5591 N N . PHE A 1 719 ? -57.812 10.547 29.476 1.00 86.62 719 PHE A N 1
ATOM 5592 C CA . PHE A 1 719 ? -58.579 11.759 29.193 1.00 86.62 719 PHE A CA 1
ATOM 5593 C C . PHE A 1 719 ? -60.005 11.391 28.752 1.00 86.62 719 PHE A C 1
ATOM 5595 O O . PHE A 1 719 ? -60.164 10.514 27.903 1.00 86.62 719 PHE A O 1
ATOM 5602 N N . PRO A 1 720 ? -61.049 12.082 29.255 1.00 89.88 720 PRO A N 1
ATOM 5603 C CA . PRO A 1 720 ? -60.997 13.341 30.011 1.00 89.88 720 PRO A CA 1
ATOM 5604 C C . PRO A 1 720 ? -60.842 13.187 31.535 1.00 89.88 720 PRO A C 1
ATOM 5606 O O . PRO A 1 720 ? -60.617 14.183 32.215 1.00 89.88 720 PRO A O 1
ATOM 5609 N N . ARG A 1 721 ? -60.923 11.966 32.078 1.00 90.50 721 ARG A N 1
ATOM 5610 C CA . ARG A 1 721 ? -61.058 11.703 33.523 1.00 90.50 721 ARG A CA 1
ATOM 5611 C C . ARG A 1 721 ? -59.968 12.350 34.389 1.00 90.50 721 ARG A C 1
ATOM 5613 O O . ARG A 1 721 ? -60.262 12.906 35.448 1.00 90.50 721 ARG A O 1
ATOM 5620 N N . SER A 1 722 ? -58.721 12.329 33.929 1.00 90.44 722 SER A N 1
ATOM 5621 C CA . SER A 1 722 ? -57.591 13.001 34.583 1.00 90.44 722 SER A CA 1
ATOM 5622 C C . SER A 1 722 ? -57.689 14.520 34.604 1.00 90.44 722 SER A C 1
ATOM 5624 O O . SER A 1 722 ? -57.382 15.123 35.633 1.00 90.44 722 SER A O 1
ATOM 5626 N N . ALA A 1 723 ? -58.174 15.133 33.524 1.00 88.56 723 ALA A N 1
ATOM 5627 C CA . ALA A 1 723 ? -58.406 16.571 33.466 1.00 88.56 723 ALA A CA 1
ATOM 5628 C C . ALA A 1 723 ? -59.554 16.972 34.402 1.00 88.56 723 ALA A C 1
ATOM 5630 O O . ALA A 1 723 ? -59.387 17.873 35.219 1.00 88.56 723 ALA A O 1
ATOM 5631 N N . ASP A 1 724 ? -60.666 16.234 34.370 1.00 91.56 724 ASP A N 1
ATOM 5632 C CA . ASP A 1 724 ? -61.818 16.478 35.247 1.00 91.56 724 ASP A CA 1
ATOM 5633 C C . ASP A 1 724 ? -61.444 16.357 36.734 1.00 91.56 724 ASP A C 1
ATOM 5635 O O . ASP A 1 724 ? -61.965 17.083 37.579 1.00 91.56 724 ASP A O 1
ATOM 5639 N N . THR A 1 725 ? -60.518 15.452 37.063 1.00 90.69 725 THR A N 1
ATOM 5640 C CA . THR A 1 725 ? -60.005 15.276 38.430 1.00 90.69 725 THR A CA 1
ATOM 5641 C C . THR A 1 725 ? -59.048 16.400 38.831 1.00 90.69 725 THR A C 1
ATOM 5643 O O . THR A 1 725 ? -59.096 16.859 39.970 1.00 90.69 725 THR A O 1
ATOM 5646 N N . ALA A 1 726 ? -58.209 16.889 37.912 1.00 90.81 726 ALA A N 1
ATOM 5647 C CA . ALA A 1 726 ? -57.328 18.029 38.169 1.00 90.81 726 ALA A CA 1
ATOM 5648 C C . ALA A 1 726 ? -58.119 19.325 38.426 1.00 90.81 726 ALA A C 1
ATOM 5650 O O . ALA A 1 726 ? -57.742 20.097 39.302 1.00 90.81 726 ALA A O 1
ATOM 5651 N N . GLU A 1 727 ? -59.235 19.536 37.719 1.00 92.62 727 GLU A N 1
ATOM 5652 C CA . GLU A 1 727 ? -60.118 20.712 37.852 1.00 92.62 727 GLU A CA 1
ATOM 5653 C C . GLU A 1 727 ? -60.815 20.827 39.222 1.00 92.62 727 GLU A C 1
ATOM 5655 O O . GLU A 1 727 ? -61.339 21.885 39.572 1.00 92.62 727 GLU A O 1
ATOM 5660 N N . GLN A 1 728 ? -60.806 19.765 40.034 1.00 91.44 728 GLN A N 1
ATOM 5661 C CA . GLN A 1 728 ? -61.371 19.795 41.389 1.00 91.44 728 GLN A CA 1
ATOM 5662 C C . GLN A 1 728 ? -60.531 20.638 42.367 1.00 91.44 728 GLN A C 1
ATOM 5664 O O . GLN A 1 728 ? -61.041 21.042 43.414 1.00 91.44 728 GLN A O 1
ATOM 5669 N N . ASP A 1 729 ? -59.271 20.932 42.029 1.00 91.75 729 ASP A N 1
ATOM 5670 C CA . ASP A 1 729 ? -58.363 21.784 42.800 1.00 91.75 729 ASP A CA 1
ATOM 5671 C C . ASP A 1 729 ? -57.680 22.804 41.872 1.00 91.75 729 ASP A C 1
ATOM 5673 O O . ASP A 1 729 ? -56.931 22.449 40.961 1.00 91.75 729 ASP A O 1
ATOM 5677 N N . ALA A 1 730 ? -57.912 24.096 42.121 1.00 90.56 730 ALA A N 1
ATOM 5678 C CA . ALA A 1 730 ? -57.440 25.178 41.256 1.00 90.56 730 ALA A CA 1
ATOM 5679 C C . ALA A 1 730 ? -55.905 25.236 41.102 1.00 90.56 730 ALA A C 1
ATOM 5681 O O . ALA A 1 730 ? -55.411 25.618 40.036 1.00 90.56 730 ALA A O 1
ATOM 5682 N N . GLU A 1 731 ? -55.139 24.861 42.132 1.00 91.38 731 GLU A N 1
ATOM 5683 C CA . GLU A 1 731 ? -53.673 24.843 42.053 1.00 91.38 731 GLU A CA 1
ATOM 5684 C C . GLU A 1 731 ? -53.179 23.621 41.266 1.00 91.38 731 GLU A C 1
ATOM 5686 O O . GLU A 1 731 ? -52.231 23.734 40.483 1.00 91.38 731 GLU A O 1
ATOM 5691 N N . VAL A 1 732 ? -53.849 22.469 41.402 1.00 92.44 732 VAL A N 1
ATOM 5692 C CA . VAL A 1 732 ? -53.548 21.257 40.616 1.00 92.44 732 VAL A CA 1
ATOM 5693 C C . VAL A 1 732 ? -53.872 21.487 39.142 1.00 92.44 732 VAL A C 1
ATOM 5695 O O . VAL A 1 732 ? -53.015 21.234 38.297 1.00 92.44 732 VAL A O 1
ATOM 5698 N N . ALA A 1 733 ? -55.053 22.028 38.824 1.00 91.44 733 ALA A N 1
ATOM 5699 C CA . ALA A 1 733 ? -55.480 22.346 37.460 1.00 91.44 733 ALA A CA 1
ATOM 5700 C C . ALA A 1 733 ? -54.472 23.254 36.740 1.00 91.44 733 ALA A C 1
ATOM 5702 O O . ALA A 1 733 ? -54.076 22.997 35.602 1.00 91.44 733 ALA A O 1
ATOM 5703 N N . LYS A 1 734 ? -53.983 24.292 37.428 1.00 92.00 734 LYS A N 1
ATOM 5704 C CA . LYS A 1 734 ? -52.975 25.206 36.882 1.00 92.00 734 LYS A CA 1
ATOM 5705 C C . LYS A 1 734 ? -51.675 24.482 36.524 1.00 92.00 734 LYS A C 1
ATOM 5707 O O . LYS A 1 734 ? -51.134 24.707 35.438 1.00 92.00 734 LYS A O 1
ATOM 5712 N N . VAL A 1 735 ? -51.162 23.622 37.411 1.00 91.62 735 VAL A N 1
ATOM 5713 C CA . VAL A 1 735 ? -49.942 22.856 37.116 1.00 91.62 735 VAL A CA 1
ATOM 5714 C C . VAL A 1 735 ? -50.198 21.855 35.993 1.00 91.62 735 VAL A C 1
ATOM 5716 O O . VAL A 1 735 ? -49.408 21.805 35.050 1.00 91.62 735 VAL A O 1
ATOM 5719 N N . PHE A 1 736 ? -51.308 21.124 36.058 1.00 92.06 736 PHE A N 1
ATOM 5720 C CA . PHE A 1 736 ? -51.710 20.124 35.075 1.00 92.06 736 PHE A CA 1
ATOM 5721 C C . PHE A 1 736 ? -51.715 20.710 33.666 1.00 92.06 736 PHE A C 1
ATOM 5723 O O . PHE A 1 736 ? -50.980 20.236 32.807 1.00 92.06 736 PHE A O 1
ATOM 5730 N N . TRP A 1 737 ? -52.434 21.812 33.441 1.00 91.88 737 TRP A N 1
ATOM 5731 C CA . TRP A 1 737 ? -52.512 22.439 32.121 1.00 91.88 737 TRP A CA 1
ATOM 5732 C C . TRP A 1 737 ? -51.200 23.074 31.659 1.00 91.88 737 TRP A C 1
ATOM 5734 O O . TRP A 1 737 ? -50.938 23.113 30.461 1.00 91.88 737 TRP A O 1
ATOM 5744 N N . SER A 1 738 ? -50.348 23.534 32.582 1.00 89.94 738 SER A N 1
ATOM 5745 C CA . SER A 1 738 ? -49.017 24.048 32.215 1.00 89.94 738 SER A CA 1
ATOM 5746 C C . SER A 1 738 ? -48.033 22.959 31.767 1.00 89.94 738 SER A C 1
ATOM 5748 O O . SER A 1 738 ? -47.077 23.276 31.064 1.00 89.94 738 SER A O 1
ATOM 5750 N N . HIS A 1 739 ? -48.266 21.698 32.150 1.00 86.62 739 HIS A N 1
ATOM 5751 C CA . HIS A 1 739 ? -47.440 20.542 31.770 1.00 86.62 739 HIS A CA 1
ATOM 5752 C C . HIS A 1 739 ? -48.155 19.587 30.797 1.00 86.62 739 HIS A C 1
ATOM 5754 O O . HIS A 1 739 ? -47.543 18.653 30.278 1.00 86.62 739 HIS A O 1
ATOM 5760 N N . PHE A 1 740 ? -49.437 19.822 30.514 1.00 86.50 740 PHE A N 1
ATOM 5761 C CA . PHE A 1 740 ? -50.221 19.044 29.567 1.00 86.50 740 PHE A CA 1
ATOM 5762 C C . PHE A 1 740 ? -49.695 19.239 28.142 1.00 86.50 740 PHE A C 1
ATOM 5764 O O . PHE A 1 740 ? -49.643 20.352 27.621 1.00 86.50 740 PHE A O 1
ATOM 5771 N N . SER A 1 741 ? -49.347 18.131 27.491 1.00 73.88 741 SER A N 1
ATOM 5772 C CA . SER A 1 741 ? -49.014 18.096 26.067 1.00 73.88 741 SER A CA 1
ATOM 5773 C C . SER A 1 741 ? -50.075 17.282 25.325 1.00 73.88 741 SER A C 1
ATOM 5775 O O . SER A 1 741 ? -50.253 16.105 25.648 1.00 73.88 741 SER A O 1
ATOM 5777 N N . PRO A 1 742 ? -50.791 17.863 24.343 1.00 60.50 742 PRO A N 1
ATOM 5778 C CA . PRO A 1 742 ? -51.817 17.136 23.609 1.00 60.50 742 PRO A CA 1
ATOM 5779 C C . PRO A 1 742 ? -51.189 16.012 22.768 1.00 60.50 742 PRO A C 1
ATOM 5781 O O . PRO A 1 742 ? -50.115 16.209 22.191 1.00 60.50 742 PRO A O 1
ATOM 5784 N N . PRO A 1 743 ? -51.850 14.849 22.638 1.00 53.56 743 PRO A N 1
ATOM 5785 C CA . PRO A 1 743 ? -51.381 13.793 21.749 1.00 53.56 743 PRO A CA 1
ATOM 5786 C C . PRO A 1 743 ? -51.416 14.296 20.296 1.00 53.56 743 PRO A C 1
ATOM 5788 O O . PRO A 1 743 ? -52.479 14.595 19.751 1.00 53.56 743 PRO A O 1
ATOM 5791 N N . THR A 1 744 ? -50.253 14.442 19.658 1.00 38.44 744 THR A N 1
ATOM 5792 C CA . THR A 1 744 ? -50.158 14.903 18.266 1.00 38.44 744 THR A CA 1
ATOM 5793 C C . THR A 1 744 ? -50.430 13.757 17.287 1.00 38.44 744 THR A C 1
ATOM 5795 O O . THR A 1 744 ? -49.904 12.656 17.423 1.00 38.44 744 THR A O 1
ATOM 5798 N N . ALA A 1 745 ? -51.219 14.028 16.242 1.00 37.59 745 ALA A N 1
ATOM 5799 C CA . ALA A 1 745 ? -51.609 13.046 15.219 1.00 37.59 745 ALA A CA 1
ATOM 5800 C C . ALA A 1 745 ? -50.468 12.601 14.268 1.00 37.59 745 ALA A C 1
ATOM 5802 O O . ALA A 1 745 ? -50.696 11.758 13.408 1.00 37.59 745 ALA A O 1
ATOM 5803 N N . TRP A 1 746 ? -49.253 13.146 14.413 1.00 32.16 746 TRP A N 1
ATOM 5804 C CA . TRP A 1 746 ? -48.056 12.811 13.617 1.00 32.16 746 TRP A CA 1
ATOM 5805 C C . TRP A 1 746 ? -46.778 12.724 14.484 1.00 32.16 746 TRP A C 1
ATOM 5807 O O . TRP A 1 746 ? -45.680 13.020 14.023 1.00 32.16 746 TRP A O 1
ATOM 5817 N N . GLY A 1 747 ? -46.909 12.350 15.760 1.00 29.67 747 GLY A N 1
ATOM 5818 C CA . GLY A 1 747 ? -45.811 12.306 16.732 1.00 29.67 747 GLY A CA 1
ATOM 5819 C C . GLY A 1 747 ? -45.186 10.924 16.928 1.00 29.67 747 GLY A C 1
ATOM 5820 O O . GLY A 1 747 ? -45.172 10.427 18.050 1.00 29.67 747 GLY A O 1
ATOM 5821 N N . ILE A 1 748 ? -44.622 10.318 15.877 1.00 33.06 748 ILE A N 1
ATOM 5822 C CA . ILE A 1 748 ? -43.536 9.337 16.056 1.00 33.06 748 ILE A CA 1
ATOM 5823 C C . ILE A 1 748 ? -42.279 10.148 16.398 1.00 33.06 748 ILE A C 1
ATOM 5825 O O . ILE A 1 748 ? -41.432 10.425 15.557 1.00 33.06 748 ILE A O 1
ATOM 5829 N N . THR A 1 749 ? -42.183 10.586 17.646 1.00 28.70 749 THR A N 1
ATOM 5830 C CA . THR A 1 749 ? -40.922 11.022 18.255 1.00 28.70 749 THR A CA 1
ATOM 5831 C C . THR A 1 749 ? -40.672 10.057 19.389 1.00 28.70 749 THR A C 1
ATOM 5833 O O . THR A 1 749 ? -41.087 10.376 20.488 1.00 28.70 749 THR A O 1
ATOM 5836 N N . LEU A 1 750 ? -40.125 8.869 19.078 1.00 28.92 750 LEU A N 1
ATOM 5837 C CA . LEU A 1 750 ? -39.363 7.898 19.907 1.00 28.92 750 LEU A CA 1
ATOM 5838 C C . LEU A 1 750 ? -39.740 7.643 21.395 1.00 28.92 750 LEU A C 1
ATOM 5840 O O . LEU A 1 750 ? -39.085 6.854 22.056 1.00 28.92 750 LEU A O 1
ATOM 5844 N N . PHE A 1 751 ? -40.808 8.240 21.913 1.00 31.72 751 PHE A N 1
ATOM 5845 C CA . PHE A 1 751 ? -41.272 8.259 23.303 1.00 31.72 751 PHE A CA 1
ATOM 5846 C C . PHE A 1 751 ? -42.651 7.596 23.445 1.00 31.72 751 PHE A C 1
ATOM 5848 O O . PHE A 1 751 ? -43.307 7.711 24.488 1.00 31.72 751 PHE A O 1
ATOM 5855 N N . SER A 1 752 ? -43.115 6.895 22.405 1.00 29.67 752 SER A N 1
ATOM 5856 C CA . SER A 1 752 ? -44.200 5.932 22.540 1.00 29.67 752 SER A CA 1
ATOM 5857 C C . SER A 1 752 ? -43.619 4.624 23.067 1.00 29.67 752 SER A C 1
ATOM 5859 O O . SER A 1 752 ? -43.277 3.725 22.303 1.00 29.67 752 SER A O 1
ATOM 5861 N N . LEU A 1 753 ? -43.570 4.503 24.392 1.00 36.06 753 LEU A N 1
ATOM 5862 C CA . LEU A 1 753 ? -44.006 3.246 24.987 1.00 36.06 753 LEU A CA 1
ATOM 5863 C C . LEU A 1 753 ? -45.377 2.950 24.367 1.00 36.06 753 LEU A C 1
ATOM 5865 O O . LEU A 1 753 ? -46.325 3.722 24.560 1.00 36.06 753 LEU A O 1
ATOM 5869 N N . ASN A 1 754 ? -45.431 1.907 23.539 1.00 34.00 754 ASN A N 1
ATOM 5870 C CA . ASN A 1 754 ? -46.666 1.252 23.147 1.00 34.00 754 ASN A CA 1
ATOM 5871 C C . ASN A 1 754 ? -47.272 0.689 24.432 1.00 34.00 754 ASN A C 1
ATOM 5873 O O . ASN A 1 754 ? -47.083 -0.460 24.799 1.00 34.00 754 ASN A O 1
ATOM 5877 N N . VAL A 1 755 ? -48.000 1.538 25.150 1.00 33.44 755 VAL A N 1
ATOM 5878 C CA . VAL A 1 755 ? -49.017 1.055 26.072 1.00 33.44 755 VAL A CA 1
ATOM 5879 C C . VAL A 1 755 ? -49.992 0.263 25.200 1.00 33.44 755 VAL A C 1
ATOM 5881 O O . VAL A 1 755 ? -50.503 0.841 24.228 1.00 33.44 755 VAL A O 1
ATOM 5884 N N . PRO A 1 756 ? -50.241 -1.031 25.467 1.00 27.09 756 PRO A N 1
ATOM 5885 C CA . PRO A 1 756 ? -51.255 -1.758 24.729 1.00 27.09 756 PRO A CA 1
ATOM 5886 C C . PRO A 1 756 ? -52.560 -0.985 24.893 1.00 27.09 756 PRO A C 1
ATOM 5888 O O . PRO A 1 756 ? -52.977 -0.663 26.006 1.00 27.09 756 PRO A O 1
ATOM 5891 N N . ARG A 1 757 ? -53.174 -0.615 23.766 1.00 28.19 757 ARG A N 1
ATOM 5892 C CA . ARG A 1 757 ? -54.502 -0.006 23.762 1.00 28.19 757 ARG A CA 1
ATOM 5893 C C . ARG A 1 757 ? -55.466 -1.015 24.383 1.00 28.19 757 ARG A C 1
ATOM 5895 O O . ARG A 1 757 ? -55.912 -1.933 23.699 1.00 28.19 757 ARG A O 1
ATOM 5902 N N . LEU A 1 758 ? -55.764 -0.856 25.669 1.00 25.25 758 LEU A N 1
ATOM 5903 C CA . LEU A 1 758 ? -56.978 -1.405 26.256 1.00 25.25 758 LEU A CA 1
ATOM 5904 C C . LEU A 1 758 ? -58.145 -0.735 25.520 1.00 25.25 758 LEU A C 1
ATOM 5906 O O . LEU A 1 758 ? -58.180 0.491 25.395 1.00 25.25 758 LEU A O 1
ATOM 5910 N N . GLY A 1 759 ? -58.982 -1.571 24.905 1.00 27.67 759 GLY A N 1
ATOM 5911 C CA . GLY A 1 759 ? -60.108 -1.155 24.069 1.00 27.67 759 GLY A CA 1
ATOM 5912 C C . GLY A 1 759 ? -61.220 -0.450 24.824 1.00 27.67 759 GLY A C 1
ATOM 5913 O O . GLY A 1 759 ? -61.279 -0.580 26.067 1.00 27.67 759 GLY A O 1
#

Organism: NCBI:txid1759536

pLDDT: mean 87.19, std 11.93, range [25.25, 98.31]

Foldseek 3Di:
DFEEEELFLVVSVVVLQVVQVVCVVVPNNPQVVQEDEDADLVVLLVVQPDPDAGAYEYSDLVSVVVDDPPGRYNYYYYDYDDDTNHYDAFDQLVVQLVVVCVVPLVFSVVSSVLSLLSSLPVLLSCLVPPPCNVVSDDPCLPDQHAQLLLLQLLLFKFFQVFPLRLVLSCLRRVDDPVRNVVVQVVQCSDSGHQWHDDDRIIGGSDSLSSCVRCVQNDDPVSLVSSLVSLCVQLQFFFQLVVPDLVCSPPCCVVVVRGTSGDPGRNQRNLQSLLSLLAVQPPHPPDPDTSLRSSLVSLLSQLVSCLVPLQNRSLVSNLVSLQSSCNNHVVSSLVSLVCQLPVHLSNLLQQPPADAPRDPVRDPGSVLSNLLSLLAQCQDQVCVLSSLVSLLSSQVSHPDYDDPSHSLLSNLQCLALFFHSYLHDLVSSLVSLVVCCVPPVVSSLVSLLSNADDPPDDDHDRGNYDDRHPSDDSDGGHDPVSSLVSNLSSLVVLLVSCQVVLVSLLSSLNRLLVHDPVSNVVSLVSVLVCLVVPPDLVSLLVSLVSLVLLLLVLLVCVPDPSHDHVVSSVSSVVSSVSSDRPQLLSNLLQLQQDPQGRDRPDDCVVPVVVSVVVSLVSLLVSLLVNCVPPHVVSLVVSLVRHPHNLSSLLSLLVNDDPCLVVLLVCQDPPHDPSSNSSSLNNLLNVCLVPNDVVLVVVCVVCVVRDLSSLLSSLLSNVPPPVSQVVQVVDPSNNVNNVVPDDDDDPPDPPVPDPPSPPPD

Secondary structure (DSSP, 8-state):
-EEEEES-HHHHHHHHHHHHHHHHHTT-THHHHTEEEE--HHHHHHHTT-SS--EEEESSGGGGGG--TT--SEEEEEEESS--SEE-PPPPHHHHHHHHHHTT---HHHHHHHHHHHHH-HHHHHHHH-SSGGGG--GGGSSS--HHHHHHHHH-EEETT-HHHHHHHHHHH---HHHHHHHHHHHHHSSS-SEEEETTEEEES-HHHHHHHHGGG--HHHHHHHHHHHHHHHT---GGGGS-TTTHHHHHHHH----SS-HHHHHHHHHHHHHHHHHGGG-TTSSS-HHHHHHHHHHHHHHHHHH-TTSHHHHHHGGGHHHHHHH-HHHHHHHHHHHHHH-HHHHHHT----TT--TTT---HHHHHHHHHHHHHTSTTTHHHHHHHHHHHHHH----S-S--HHHHHHHHH-SSS-SSS--HHHHHHHHHHHHHH-HHHHHHHHHHHS--SSPPPP-PPPPPSSSTTS-S-----HHHHHHHHHHHHHHHHHHHTT-HHHHHHHHTTGGGS-HHHHHHHHHHHHHHGGG---HHHHHHHHHHHHHHHHHHHH-TTSTTSPPHHHHHHHHHHHHHH--SSHHHHHGGGGSSSS--BTTB-TTT-HHHHHHHHHHHHHHHHHHHHHHHTHHHHHHHHHH-S-HHHHHHHHHHH--S-HHHHHHHTSTTS-HHHHHHHHHHHHHHHHHHHHHHHHHHHHH-TT--HHHHHHHHHHH--TTHHHHHHTTSHHHHHHHHHH-----TT--SS---------